Protein AF-0000000073405416 (afdb_homodimer)

Sequence (444 aa):
MLGVVIPTYNEAENIRELIPRIKEVDKDINIIIVDDNSPDNTSGIAKQLGAIVFVRKDERGIGSALKFGLEQGVKMGFKRLITMDADLSHDPKYIPALISKDADLVIGSRYVKGGAIENWPLQRRLISSGANSIARLLLRFNVRDATSGYRAYTPRAVEAISPCKSADGYEFQICSVYHIFKSRLQIAEVPISFHDRERGKSKLDSQKIFKWFTYVLKLSLSMLGVVIPTYNEAENIRELIPRIKEVDKDINIIIVDDNSPDNTSGIAKQLGAIVFVRKDERGIGSALKFGLEQGVKMGFKRLITMDADLSHDPKYIPALISKDADLVIGSRYVKGGAIENWPLQRRLISSGANSIARLLLRFNVRDATSGYRAYTPRAVEAISPCKSADGYEFQICSVYHIFKSRLQIAEVPISFHDRERGKSKLDSQKIFKWFTYVLKLSLS

Structure (mmCIF, N/CA/C/O backbone):
data_AF-0000000073405416-model_v1
#
loop_
_entity.id
_entity.type
_entity.pdbx_description
1 polymer 'Glycosyl transferase'
#
loop_
_atom_site.group_PDB
_atom_site.id
_atom_site.type_symbol
_atom_site.label_atom_id
_atom_site.label_alt_id
_atom_site.label_comp_id
_atom_site.label_asym_id
_atom_site.label_entity_id
_atom_site.label_seq_id
_atom_site.pdbx_PDB_ins_code
_atom_site.Cartn_x
_atom_site.Cartn_y
_atom_site.Cartn_z
_atom_site.occupancy
_atom_site.B_iso_or_equiv
_atom_site.auth_seq_id
_atom_site.auth_comp_id
_atom_site.auth_asym_id
_atom_site.auth_atom_id
_atom_site.pdbx_PDB_model_num
ATOM 1 N N . MET A 1 1 ? -5.441 35.375 16.703 1 91.38 1 MET A N 1
ATOM 2 C CA . MET A 1 1 ? -4.18 35.281 15.969 1 91.38 1 MET A CA 1
ATOM 3 C C . MET A 1 1 ? -4.09 33.938 15.219 1 91.38 1 MET A C 1
ATOM 5 O O . MET A 1 1 ? -4.609 32.938 15.688 1 91.38 1 MET A O 1
ATOM 9 N N . LEU A 1 2 ? -3.512 34.062 14.062 1 97.81 2 LEU A N 1
ATOM 10 C CA . LEU A 1 2 ? -3.402 32.906 13.172 1 97.81 2 LEU A CA 1
ATOM 11 C C . LEU A 1 2 ? -1.986 32.344 13.188 1 97.81 2 LEU A C 1
ATOM 13 O O . LEU A 1 2 ? -1.012 33.094 13.141 1 97.81 2 LEU A O 1
ATOM 17 N N . GLY A 1 3 ? -1.903 31.031 13.414 1 98.69 3 GLY A N 1
ATOM 18 C CA . GLY A 1 3 ? -0.634 30.328 13.289 1 98.69 3 GLY A CA 1
ATOM 19 C C . GLY A 1 3 ? -0.627 29.312 12.164 1 98.69 3 GLY A C 1
ATOM 20 O O . GLY A 1 3 ? -1.629 28.625 11.93 1 98.69 3 GLY A O 1
ATOM 21 N N . VAL A 1 4 ? 0.475 29.219 11.477 1 98.94 4 VAL A N 1
ATOM 22 C CA . VAL A 1 4 ? 0.678 28.188 10.453 1 98.94 4 VAL A CA 1
ATOM 23 C C . VAL A 1 4 ? 1.79 27.234 10.883 1 98.94 4 VAL A C 1
ATOM 25 O O . VAL A 1 4 ? 2.939 27.656 11.055 1 98.94 4 VAL A O 1
ATOM 28 N N . VAL A 1 5 ? 1.423 25.984 11.094 1 98.94 5 VAL A N 1
ATOM 29 C CA . VAL A 1 5 ? 2.34 24.938 11.539 1 98.94 5 VAL A CA 1
ATOM 30 C C . VAL A 1 5 ? 2.885 24.188 10.336 1 98.94 5 VAL A C 1
ATOM 32 O O . VAL A 1 5 ? 2.117 23.625 9.539 1 98.94 5 VAL A O 1
ATOM 35 N N . ILE A 1 6 ? 4.184 24.141 10.227 1 98.94 6 ILE A N 1
ATOM 36 C CA . ILE A 1 6 ? 4.848 23.484 9.102 1 98.94 6 ILE A CA 1
ATOM 37 C C . ILE A 1 6 ? 5.902 22.516 9.617 1 98.94 6 ILE A C 1
ATOM 39 O O . ILE A 1 6 ? 6.918 22.938 10.18 1 98.94 6 ILE A O 1
ATOM 43 N N . PRO A 1 7 ? 5.645 21.25 9.453 1 98.75 7 PRO A N 1
ATOM 44 C CA . PRO A 1 7 ? 6.688 20.266 9.773 1 98.75 7 PRO A CA 1
ATOM 45 C C . PRO A 1 7 ? 7.801 20.219 8.727 1 98.75 7 PRO A C 1
ATOM 47 O O . PRO A 1 7 ? 7.527 20.328 7.527 1 98.75 7 PRO A O 1
ATOM 50 N N . THR A 1 8 ? 9.062 20.141 9.234 1 98.12 8 THR A N 1
ATOM 51 C CA . THR A 1 8 ? 10.148 20.156 8.266 1 98.12 8 THR A CA 1
ATOM 52 C C . THR A 1 8 ? 11.188 19.078 8.586 1 98.12 8 THR A C 1
ATOM 54 O O . THR A 1 8 ? 11.398 18.75 9.758 1 98.12 8 THR A O 1
ATOM 57 N N . TYR A 1 9 ? 11.773 18.531 7.602 1 97.31 9 TYR A N 1
ATOM 58 C CA . TYR A 1 9 ? 12.992 17.734 7.594 1 97.31 9 TYR A CA 1
ATOM 59 C C . TYR A 1 9 ? 13.719 17.859 6.262 1 97.31 9 TYR A C 1
ATOM 61 O O . TYR A 1 9 ? 13.281 17.312 5.25 1 97.31 9 TYR A O 1
ATOM 69 N N . ASN A 1 10 ? 14.836 18.5 6.207 1 96.75 10 ASN A N 1
ATOM 70 C CA . ASN A 1 10 ? 15.617 18.766 5.008 1 96.75 10 ASN A CA 1
ATOM 71 C C . ASN A 1 10 ? 14.836 19.594 3.996 1 96.75 10 ASN A C 1
ATOM 73 O O . ASN A 1 10 ? 14.703 19.203 2.834 1 96.75 10 ASN A O 1
ATOM 77 N N . GLU A 1 11 ? 14.328 20.766 4.465 1 97.69 11 GLU A N 1
ATOM 78 C CA . GLU A 1 11 ? 13.461 21.594 3.637 1 97.69 11 GLU A CA 1
ATOM 79 C C . GLU A 1 11 ? 14.016 23 3.496 1 97.69 11 GLU A C 1
ATOM 81 O O . GLU A 1 11 ? 13.258 23.969 3.336 1 97.69 11 GLU A O 1
ATOM 86 N N . ALA A 1 12 ? 15.312 23.156 3.549 1 97.75 12 ALA A N 1
ATOM 87 C CA . ALA A 1 12 ? 15.953 24.469 3.551 1 97.75 12 ALA A CA 1
ATOM 88 C C . ALA A 1 12 ? 15.531 25.281 2.332 1 97.75 12 ALA A C 1
ATOM 90 O O . ALA A 1 12 ? 15.078 26.422 2.471 1 97.75 12 ALA A O 1
ATOM 91 N N . GLU A 1 13 ? 15.633 24.688 1.188 1 97.12 13 GLU A N 1
ATOM 92 C CA . GLU A 1 13 ? 15.305 25.406 -0.042 1 97.12 13 GLU A CA 1
ATOM 93 C C . GLU A 1 13 ? 13.82 25.75 -0.107 1 97.12 13 GLU A C 1
ATOM 95 O O . GLU A 1 13 ? 13.453 26.828 -0.548 1 97.12 13 GLU A O 1
ATOM 100 N N . ASN A 1 14 ? 12.992 24.875 0.41 1 97.62 14 ASN A N 1
ATOM 101 C CA . ASN A 1 14 ? 11.547 25.078 0.37 1 97.62 14 ASN A CA 1
ATOM 102 C C . ASN A 1 14 ? 11.117 26.188 1.331 1 97.62 14 ASN A C 1
ATOM 104 O O . ASN A 1 14 ? 10.312 27.047 0.973 1 97.62 14 ASN A O 1
ATOM 108 N N . ILE A 1 15 ? 11.672 26.156 2.502 1 97.69 15 ILE A N 1
ATOM 109 C CA . ILE A 1 15 ? 11.203 27.109 3.508 1 97.69 15 ILE A CA 1
ATOM 110 C C . ILE A 1 15 ? 11.656 28.516 3.143 1 97.69 15 ILE A C 1
ATOM 112 O O . ILE A 1 15 ? 10.961 29.484 3.434 1 97.69 15 ILE A O 1
ATOM 116 N N . ARG A 1 16 ? 12.836 28.641 2.436 1 98 16 ARG A N 1
ATOM 117 C CA . ARG A 1 16 ? 13.297 29.922 1.943 1 98 16 ARG A CA 1
ATOM 118 C C . ARG A 1 16 ? 12.258 30.578 1.042 1 98 16 ARG A C 1
ATOM 120 O O . ARG A 1 16 ? 12.102 31.797 1.043 1 98 16 ARG A O 1
ATOM 127 N N . GLU A 1 17 ? 11.594 29.766 0.347 1 98 17 GLU A N 1
ATOM 128 C CA . GLU A 1 17 ? 10.586 30.25 -0.59 1 98 17 GLU A CA 1
ATOM 129 C C . GLU A 1 17 ? 9.211 30.344 0.074 1 98 17 GLU A C 1
ATOM 131 O O . GLU A 1 17 ? 8.484 31.328 -0.126 1 98 17 GLU A O 1
ATOM 136 N N . LEU A 1 18 ? 8.852 29.453 0.874 1 98.44 18 LEU A N 1
ATOM 137 C CA . LEU A 1 18 ? 7.5 29.297 1.395 1 98.44 18 LEU A CA 1
ATOM 138 C C . LEU A 1 18 ? 7.18 30.375 2.42 1 98.44 18 LEU A C 1
ATOM 140 O O . LEU A 1 18 ? 6.098 30.969 2.389 1 98.44 18 LEU A O 1
ATOM 144 N N . ILE A 1 19 ? 8.078 30.688 3.354 1 98.75 19 ILE A N 1
ATOM 145 C CA . ILE A 1 19 ? 7.816 31.594 4.457 1 98.75 19 ILE A CA 1
ATOM 146 C C . ILE A 1 19 ? 7.484 33 3.904 1 98.75 19 ILE A C 1
ATOM 148 O O . ILE A 1 19 ? 6.457 33.562 4.25 1 98.75 19 ILE A O 1
ATOM 152 N N . PRO A 1 20 ? 8.305 33.5 2.939 1 98.69 20 PRO A N 1
ATOM 153 C CA . PRO A 1 20 ? 7.93 34.812 2.359 1 98.69 20 PRO A CA 1
ATOM 154 C C . PRO A 1 20 ? 6.574 34.75 1.658 1 98.69 20 PRO A C 1
ATOM 156 O O . PRO A 1 20 ? 5.812 35.719 1.726 1 98.69 20 PRO A O 1
ATOM 159 N N . ARG A 1 21 ? 6.266 33.656 0.982 1 98.5 21 ARG A N 1
ATOM 160 C CA . ARG A 1 21 ? 4.988 33.562 0.286 1 98.5 21 ARG A CA 1
ATOM 161 C C . ARG A 1 21 ? 3.824 33.625 1.266 1 98.5 21 ARG A C 1
ATOM 163 O O . ARG A 1 21 ? 2.791 34.219 0.97 1 98.5 21 ARG A O 1
ATOM 170 N N . ILE A 1 22 ? 3.975 33 2.418 1 98.75 22 ILE A N 1
ATOM 171 C CA . ILE A 1 22 ? 2.936 33.062 3.441 1 98.75 22 ILE A CA 1
ATOM 172 C C . ILE A 1 22 ? 2.783 34.469 3.963 1 98.75 22 ILE A C 1
ATOM 174 O O . ILE A 1 22 ? 1.663 34.969 4.125 1 98.75 22 ILE A O 1
ATOM 178 N N . LYS A 1 23 ? 3.904 35.156 4.172 1 98.56 23 LYS A N 1
ATOM 179 C CA . LYS A 1 23 ? 3.887 36.531 4.699 1 98.56 23 LYS A CA 1
ATOM 180 C C . LYS A 1 23 ? 3.287 37.5 3.688 1 98.56 23 LYS A C 1
ATOM 182 O O . LYS A 1 23 ? 2.73 38.531 4.066 1 98.56 23 LYS A O 1
ATOM 187 N N . GLU A 1 24 ? 3.41 37.156 2.408 1 98.31 24 GLU A N 1
ATOM 188 C CA . GLU A 1 24 ? 2.791 37.969 1.366 1 98.31 24 GLU A CA 1
ATOM 189 C C . GLU A 1 24 ? 1.27 37.938 1.466 1 98.31 24 GLU A C 1
ATOM 191 O O . GLU A 1 24 ? 0.594 38.906 1.117 1 98.31 24 GLU A O 1
ATOM 196 N N . VAL A 1 25 ? 0.752 36.844 1.878 1 98.19 25 VAL A N 1
ATOM 197 C CA . VAL A 1 25 ? -0.689 36.719 2.076 1 98.19 25 VAL A CA 1
ATOM 198 C C . VAL A 1 25 ? -1.124 37.625 3.227 1 98.19 25 VAL A C 1
ATOM 200 O O . VAL A 1 25 ? -2.105 38.375 3.109 1 98.19 25 VAL A O 1
ATOM 203 N N . ASP A 1 26 ? -0.434 37.562 4.293 1 97 26 ASP A N 1
ATOM 204 C CA . ASP A 1 26 ? -0.667 38.375 5.48 1 97 26 ASP A CA 1
ATOM 205 C C . ASP A 1 26 ? 0.581 38.438 6.359 1 97 26 ASP A C 1
ATOM 207 O O . ASP A 1 26 ? 1.012 37.406 6.906 1 97 26 ASP A O 1
ATOM 211 N N . LYS A 1 27 ? 1.101 39.594 6.59 1 96.75 27 LYS A N 1
ATOM 212 C CA . LYS A 1 27 ? 2.346 39.781 7.316 1 96.75 27 LYS A CA 1
ATOM 213 C C . LYS A 1 27 ? 2.189 39.438 8.789 1 96.75 27 LYS A C 1
ATOM 215 O O . LYS A 1 27 ? 3.18 39.188 9.492 1 96.75 27 LYS A O 1
ATOM 220 N N . ASP A 1 28 ? 0.965 39.375 9.242 1 97.12 28 ASP A N 1
ATOM 221 C CA . ASP A 1 28 ? 0.716 39.156 10.664 1 97.12 28 ASP A CA 1
ATOM 222 C C . ASP A 1 28 ? 0.567 37.688 10.984 1 97.12 28 ASP A C 1
ATOM 224 O O . ASP A 1 28 ? 0.42 37.312 12.148 1 97.12 28 ASP A O 1
ATOM 228 N N . ILE A 1 29 ? 0.632 36.812 9.938 1 98.25 29 ILE A N 1
ATOM 229 C CA . ILE A 1 29 ? 0.568 35.375 10.164 1 98.25 29 ILE A CA 1
ATOM 230 C C . ILE A 1 29 ? 1.809 34.906 10.93 1 98.25 29 ILE A C 1
ATOM 232 O O . ILE A 1 29 ? 2.93 35.312 10.594 1 98.25 29 ILE A O 1
ATOM 236 N N . ASN A 1 30 ? 1.596 34.219 11.969 1 98.69 30 ASN A N 1
ATOM 237 C CA . ASN A 1 30 ? 2.691 33.562 12.695 1 98.69 30 ASN A CA 1
ATOM 238 C C . ASN A 1 30 ? 3.023 32.188 12.117 1 98.69 30 ASN A C 1
ATOM 240 O O . ASN A 1 30 ? 2.137 31.359 11.961 1 98.69 30 ASN A O 1
ATOM 244 N N . ILE A 1 31 ? 4.273 32 11.789 1 98.88 31 ILE A N 1
ATOM 245 C CA . ILE A 1 31 ? 4.699 30.75 11.203 1 98.88 31 ILE A CA 1
ATOM 246 C C . ILE A 1 31 ? 5.453 29.922 12.242 1 98.88 31 ILE A C 1
ATOM 248 O O . ILE A 1 31 ? 6.387 30.422 12.875 1 98.88 31 ILE A O 1
ATOM 252 N N . ILE A 1 32 ? 4.988 28.734 12.469 1 98.94 32 ILE A N 1
ATOM 253 C CA . ILE A 1 32 ? 5.582 27.781 13.406 1 98.94 32 ILE A CA 1
ATOM 254 C C . ILE A 1 32 ? 6.223 26.625 12.641 1 98.94 32 ILE A C 1
ATOM 256 O O . ILE A 1 32 ? 5.523 25.812 12.047 1 98.94 32 ILE A O 1
ATOM 260 N N . ILE A 1 33 ? 7.543 26.594 12.688 1 98.94 33 ILE A N 1
ATOM 261 C CA . ILE A 1 33 ? 8.289 25.516 12.062 1 98.94 33 ILE A CA 1
ATOM 262 C C . ILE A 1 33 ? 8.625 24.453 13.109 1 98.94 33 ILE A C 1
ATOM 264 O O . ILE A 1 33 ? 9.18 24.766 14.164 1 98.94 33 ILE A O 1
ATOM 268 N N . VAL A 1 34 ? 8.188 23.266 12.867 1 98.88 34 VAL A N 1
ATOM 269 C CA . VAL A 1 34 ? 8.57 22.125 13.688 1 98.88 34 VAL A CA 1
ATOM 270 C C . VAL A 1 34 ? 9.547 21.234 12.922 1 98.88 34 VAL A C 1
ATOM 272 O O . VAL A 1 34 ? 9.133 20.453 12.062 1 98.88 34 VAL A O 1
ATOM 275 N N . ASP A 1 35 ? 10.812 21.359 13.289 1 98.81 35 ASP A N 1
ATOM 276 C CA . ASP A 1 35 ? 11.875 20.75 12.5 1 98.81 35 ASP A CA 1
ATOM 277 C C . ASP A 1 35 ? 12.422 19.5 13.195 1 98.81 35 ASP A C 1
ATOM 279 O O . ASP A 1 35 ? 12.703 19.531 14.398 1 98.81 35 ASP A O 1
ATOM 283 N N . ASP A 1 36 ? 12.516 18.453 12.43 1 98.06 36 ASP A N 1
ATOM 284 C CA . ASP A 1 36 ? 13.039 17.188 12.953 1 98.06 36 ASP A CA 1
ATOM 285 C C . ASP A 1 36 ? 14.562 17.141 12.836 1 98.06 36 ASP A C 1
ATOM 287 O O . ASP A 1 36 ? 15.117 16.203 12.281 1 98.06 36 ASP A O 1
ATOM 291 N N . ASN A 1 37 ? 15.164 18.141 13.281 1 97.88 37 ASN A N 1
ATOM 292 C CA . ASN A 1 37 ? 16.625 18.234 13.375 1 97.88 37 ASN A CA 1
ATOM 293 C C . ASN A 1 37 ? 17.281 18.047 12.008 1 97.88 37 ASN A C 1
ATOM 295 O O . ASN A 1 37 ? 18.141 17.188 11.852 1 97.88 37 ASN A O 1
ATOM 299 N N . SER A 1 38 ? 16.906 18.859 11.086 1 97.56 38 SER A N 1
ATOM 300 C CA . SER A 1 38 ? 17.422 18.812 9.719 1 97.56 38 SER A CA 1
ATOM 301 C C . SER A 1 38 ? 18.922 19.125 9.68 1 97.56 38 SER A C 1
ATOM 303 O O . SER A 1 38 ? 19.375 20.094 10.297 1 97.56 38 SER A O 1
ATOM 305 N N . PRO A 1 39 ? 19.641 18.312 8.898 1 97.44 39 PRO A N 1
ATOM 306 C CA . PRO A 1 39 ? 21.062 18.609 8.766 1 97.44 39 PRO A CA 1
ATOM 307 C C . PRO A 1 39 ? 21.344 19.719 7.75 1 97.44 39 PRO A C 1
ATOM 309 O O . PRO A 1 39 ? 22.484 20.203 7.66 1 97.44 39 PRO A O 1
ATOM 312 N N . ASP A 1 40 ? 20.469 20.234 7.012 1 97.25 40 ASP A N 1
ATOM 313 C CA . ASP A 1 40 ? 20.703 21.156 5.906 1 97.25 40 ASP A CA 1
ATOM 314 C C . ASP A 1 40 ? 20.438 22.594 6.324 1 97.25 40 ASP A C 1
ATOM 316 O O . ASP A 1 40 ? 20.141 23.453 5.488 1 97.25 40 ASP A O 1
ATOM 320 N N . ASN A 1 41 ? 20.344 22.875 7.648 1 97.94 41 ASN A N 1
ATOM 321 C CA . ASN A 1 41 ? 20.172 24.188 8.242 1 97.94 41 ASN A CA 1
ATOM 322 C C . ASN A 1 41 ? 18.766 24.719 8.031 1 97.94 41 ASN A C 1
ATOM 324 O O . ASN A 1 41 ? 18.562 25.938 7.953 1 97.94 41 ASN A O 1
ATOM 328 N N . THR A 1 42 ? 17.766 23.844 7.855 1 98.5 42 THR A N 1
ATOM 329 C CA . THR A 1 42 ? 16.359 24.219 7.719 1 98.5 42 THR A CA 1
ATOM 330 C C . THR A 1 42 ? 15.938 25.109 8.875 1 98.5 42 THR A C 1
ATOM 332 O O . THR A 1 42 ? 15.367 26.188 8.664 1 98.5 42 THR A O 1
ATOM 335 N N . SER A 1 43 ? 16.281 24.703 10.055 1 98.62 43 SER A N 1
ATOM 336 C CA . SER A 1 43 ? 15.852 25.438 11.242 1 98.62 43 SER A CA 1
ATOM 337 C C . SER A 1 43 ? 16.5 26.812 11.305 1 98.62 43 SER A C 1
ATOM 339 O O . SER A 1 43 ? 15.844 27.797 11.68 1 98.62 43 SER A O 1
ATOM 341 N N . GLY A 1 44 ? 17.734 26.906 10.961 1 98.62 44 GLY A N 1
ATOM 342 C CA . GLY A 1 44 ? 18.422 28.172 10.961 1 98.62 44 GLY A CA 1
ATOM 343 C C . GLY A 1 44 ? 17.828 29.172 9.984 1 98.62 44 GLY A C 1
ATOM 344 O O . GLY A 1 44 ? 17.609 30.344 10.328 1 98.62 44 GLY A O 1
ATOM 345 N N . ILE A 1 45 ? 17.578 28.703 8.789 1 98.69 45 ILE A N 1
ATOM 346 C CA . ILE A 1 45 ? 17 29.547 7.746 1 98.69 45 ILE A CA 1
ATOM 347 C C . ILE A 1 45 ? 15.609 30.016 8.172 1 98.69 45 ILE A C 1
ATOM 349 O O . ILE A 1 45 ? 15.266 31.188 8.023 1 98.69 45 ILE A O 1
ATOM 353 N N . ALA A 1 46 ? 14.781 29.125 8.719 1 98.88 46 ALA A N 1
ATOM 354 C CA . ALA A 1 46 ? 13.438 29.484 9.18 1 98.88 46 ALA A CA 1
ATOM 355 C C . ALA A 1 46 ? 13.5 30.578 10.242 1 98.88 46 ALA A C 1
ATOM 357 O O . ALA A 1 46 ? 12.711 31.531 10.211 1 98.88 46 ALA A O 1
ATOM 358 N N . LYS A 1 47 ? 14.43 30.438 11.172 1 98.69 47 LYS A N 1
ATOM 359 C CA . LYS A 1 47 ? 14.594 31.438 12.234 1 98.69 47 LYS A CA 1
ATOM 360 C C . LYS A 1 47 ? 14.945 32.812 11.656 1 98.69 47 LYS A C 1
ATOM 362 O O . LYS A 1 47 ? 14.398 33.812 12.078 1 98.69 47 LYS A O 1
ATOM 367 N N . GLN A 1 48 ? 15.812 32.75 10.766 1 98.56 48 GLN A N 1
ATOM 368 C CA . GLN A 1 48 ? 16.25 34 10.125 1 98.56 48 GLN A CA 1
ATOM 369 C C . GLN A 1 48 ? 15.094 34.688 9.422 1 98.56 48 GLN A C 1
ATOM 371 O O . GLN A 1 48 ? 15.07 35.938 9.328 1 98.56 48 GLN A O 1
ATOM 376 N N . LEU A 1 49 ? 14.188 33.906 8.992 1 98.56 49 LEU A N 1
ATOM 377 C CA . LEU A 1 49 ? 13.062 34.469 8.242 1 98.56 49 LEU A CA 1
ATOM 378 C C . LEU A 1 49 ? 11.914 34.844 9.18 1 98.56 49 LEU A C 1
ATOM 380 O O . LEU A 1 49 ? 10.836 35.219 8.727 1 98.56 49 LEU A O 1
ATOM 384 N N . GLY A 1 50 ? 12.086 34.719 10.484 1 98.19 50 GLY A N 1
ATOM 385 C CA . GLY A 1 50 ? 11.148 35.281 11.461 1 98.19 50 GLY A CA 1
ATOM 386 C C . GLY A 1 50 ? 10.148 34.25 11.961 1 98.19 50 GLY A C 1
ATOM 387 O O . GLY A 1 50 ? 9.18 34.594 12.641 1 98.19 50 GLY A O 1
ATOM 388 N N . ALA A 1 51 ? 10.344 32.969 11.625 1 98.81 51 ALA A N 1
ATOM 389 C CA . ALA A 1 51 ? 9.422 31.953 12.094 1 98.81 51 ALA A CA 1
ATOM 390 C C . ALA A 1 51 ? 9.727 31.562 13.539 1 98.81 51 ALA A C 1
ATOM 392 O O . ALA A 1 51 ? 10.852 31.734 14.016 1 98.81 51 ALA A O 1
ATOM 393 N N . ILE A 1 52 ? 8.734 31.172 14.266 1 98.75 52 ILE A N 1
ATOM 394 C CA . ILE A 1 52 ? 8.922 30.438 15.508 1 98.75 52 ILE A CA 1
ATOM 395 C C . ILE A 1 52 ? 9.398 29.016 15.203 1 98.75 52 ILE A C 1
ATOM 397 O O . ILE A 1 52 ? 8.75 28.297 14.438 1 98.75 52 ILE A O 1
ATOM 401 N N . VAL A 1 53 ? 10.562 28.641 15.766 1 98.88 53 VAL A N 1
ATOM 402 C CA . VAL A 1 53 ? 11.141 27.359 15.359 1 98.88 53 VAL A CA 1
ATOM 403 C C . VAL A 1 53 ? 11.289 26.453 16.578 1 98.88 53 VAL A C 1
ATOM 405 O O . VAL A 1 53 ? 11.82 26.875 17.609 1 98.88 53 VAL A O 1
ATOM 408 N N . PHE A 1 54 ? 10.727 25.297 16.5 1 98.75 54 PHE A N 1
ATOM 409 C CA . PHE A 1 54 ? 10.984 24.203 17.422 1 98.75 54 PHE A CA 1
ATOM 410 C C . PHE A 1 54 ? 11.789 23.094 16.734 1 98.75 54 PHE A C 1
ATOM 412 O O . PHE A 1 54 ? 11.406 22.594 15.68 1 98.75 54 PHE A O 1
ATOM 419 N N . VAL A 1 55 ? 12.922 22.719 17.328 1 98.62 55 VAL A N 1
ATOM 420 C CA . VAL A 1 55 ? 13.734 21.625 16.812 1 98.62 55 VAL A CA 1
ATOM 421 C C . VAL A 1 55 ? 13.555 20.375 17.688 1 98.62 55 VAL A C 1
ATOM 423 O O . VAL A 1 55 ? 13.758 20.422 18.891 1 98.62 55 VAL A O 1
ATOM 426 N N . ARG A 1 56 ? 13.062 19.359 17.047 1 97.62 56 ARG A N 1
ATOM 427 C CA . ARG A 1 56 ? 12.906 18.094 17.75 1 97.62 56 ARG A CA 1
ATOM 428 C C . ARG A 1 56 ? 14.102 17.172 17.516 1 97.62 56 ARG A C 1
ATOM 430 O O . ARG A 1 56 ? 14.289 16.656 16.406 1 97.62 56 ARG A O 1
ATOM 437 N N . LYS A 1 57 ? 14.875 16.875 18.5 1 95.25 57 LYS A N 1
ATOM 438 C CA . LYS A 1 57 ? 16.156 16.188 18.359 1 95.25 57 LYS A CA 1
ATOM 439 C C . LYS A 1 57 ? 15.977 14.68 18.547 1 95.25 57 LYS A C 1
ATOM 441 O O . LYS A 1 57 ? 16.703 13.883 17.953 1 95.25 57 LYS A O 1
ATOM 446 N N . ASP A 1 58 ? 15.016 14.203 19.297 1 92 58 ASP A N 1
ATOM 447 C CA . ASP A 1 58 ? 14.906 12.797 19.688 1 92 58 ASP A CA 1
ATOM 448 C C . ASP A 1 58 ? 13.633 12.172 19.109 1 92 58 ASP A C 1
ATOM 450 O O . ASP A 1 58 ? 13.195 11.117 19.578 1 92 58 ASP A O 1
ATOM 454 N N . GLU A 1 59 ? 13.008 12.852 18.219 1 89.56 59 GLU A N 1
ATOM 455 C CA . GLU A 1 59 ? 11.766 12.367 17.641 1 89.56 59 GLU A CA 1
ATOM 456 C C . GLU A 1 59 ? 11.68 12.727 16.156 1 89.56 59 GLU A C 1
ATOM 458 O O . GLU A 1 59 ? 12.266 13.719 15.711 1 89.56 59 GLU A O 1
ATOM 463 N N . ARG A 1 60 ? 11.031 11.805 15.438 1 90.75 60 ARG A N 1
ATOM 464 C CA . ARG A 1 60 ? 10.789 12.086 14.023 1 90.75 60 ARG A CA 1
ATOM 465 C C . ARG A 1 60 ? 9.406 11.594 13.602 1 90.75 60 ARG A C 1
ATOM 467 O O . ARG A 1 60 ? 8.867 10.656 14.188 1 90.75 60 ARG A O 1
ATOM 474 N N . GLY A 1 61 ? 8.875 12.352 12.633 1 96 61 GLY A N 1
ATOM 475 C CA . GLY A 1 61 ? 7.594 11.961 12.07 1 96 61 GLY A CA 1
ATOM 476 C C . GLY A 1 61 ? 6.684 13.141 11.781 1 96 61 GLY A C 1
ATOM 477 O O . GLY A 1 61 ? 6.52 14.023 12.633 1 96 61 GLY A O 1
ATOM 478 N N . ILE A 1 62 ? 6.113 13.109 10.68 1 96.81 62 ILE A N 1
ATOM 479 C CA . ILE A 1 62 ? 5.285 14.227 10.25 1 96.81 62 ILE A CA 1
ATOM 480 C C . ILE A 1 62 ? 4.082 14.367 11.18 1 96.81 62 ILE A C 1
ATOM 482 O O . ILE A 1 62 ? 3.725 15.477 11.578 1 96.81 62 ILE A O 1
ATOM 486 N N . GLY A 1 63 ? 3.449 13.234 11.578 1 97.81 63 GLY A N 1
ATOM 487 C CA . GLY A 1 63 ? 2.297 13.281 12.469 1 97.81 63 GLY A CA 1
ATOM 488 C C . GLY A 1 63 ? 2.625 13.812 13.844 1 97.81 63 GLY A C 1
ATOM 489 O O . GLY A 1 63 ? 1.915 14.68 14.367 1 97.81 63 GLY A O 1
ATOM 490 N N . SER A 1 64 ? 3.709 13.297 14.375 1 97.5 64 SER A N 1
ATOM 491 C CA . SER A 1 64 ? 4.121 13.758 15.695 1 97.5 64 SER A CA 1
ATOM 492 C C . SER A 1 64 ? 4.52 15.234 15.672 1 97.5 64 SER A C 1
ATOM 494 O O . SER A 1 64 ? 4.266 15.969 16.625 1 97.5 64 SER A O 1
ATOM 496 N N . ALA A 1 65 ? 5.129 15.68 14.57 1 98.38 65 ALA A N 1
ATOM 497 C CA . ALA A 1 65 ? 5.512 17.078 14.43 1 98.38 65 ALA A CA 1
ATOM 498 C C . ALA A 1 65 ? 4.281 17.984 14.367 1 98.38 65 ALA A C 1
ATOM 500 O O . ALA A 1 65 ? 4.242 19.031 15.008 1 98.38 65 ALA A O 1
ATOM 501 N N . LEU A 1 66 ? 3.312 17.547 13.625 1 98.69 66 LEU A N 1
ATOM 502 C CA . LEU A 1 66 ? 2.088 18.328 13.484 1 98.69 66 LEU A CA 1
ATOM 503 C C . LEU A 1 66 ? 1.348 18.406 14.82 1 98.69 66 LEU A C 1
ATOM 505 O O . LEU A 1 66 ? 0.894 19.484 15.211 1 98.69 66 LEU A O 1
ATOM 509 N N . LYS A 1 67 ? 1.248 17.297 15.492 1 98.25 67 LYS A N 1
ATOM 510 C CA . LYS A 1 67 ? 0.603 17.297 16.797 1 98.25 67 LYS A CA 1
ATOM 511 C C . LYS A 1 67 ? 1.309 18.266 17.766 1 98.25 67 LYS A C 1
ATOM 513 O O . LYS A 1 67 ? 0.662 19.078 18.422 1 98.25 67 LYS A O 1
ATOM 518 N N . PHE A 1 68 ? 2.582 18.141 17.766 1 98.12 68 PHE A N 1
ATOM 519 C CA . PHE A 1 68 ? 3.393 19 18.609 1 98.12 68 PHE A CA 1
ATOM 520 C C . PHE A 1 68 ? 3.156 20.469 18.281 1 98.12 68 PHE A C 1
ATOM 522 O O . PHE A 1 68 ? 2.898 21.281 19.156 1 98.12 68 PHE A O 1
ATOM 529 N N . GLY A 1 69 ? 3.242 20.797 17 1 98.75 69 GLY A N 1
ATOM 530 C CA . GLY A 1 69 ? 3.053 22.172 16.578 1 98.75 69 GLY A CA 1
ATOM 531 C C . GLY A 1 69 ? 1.68 22.719 16.906 1 98.75 69 GLY A C 1
ATOM 532 O O . GLY A 1 69 ? 1.551 23.875 17.328 1 98.75 69 GLY A O 1
ATOM 533 N N . LEU A 1 70 ? 0.653 21.922 16.703 1 98.88 70 LEU A N 1
ATOM 534 C CA . LEU A 1 70 ? -0.71 22.312 17.031 1 98.88 70 LEU A CA 1
ATOM 535 C C . LEU A 1 70 ? -0.853 22.594 18.531 1 98.88 70 LEU A C 1
ATOM 537 O O . LEU A 1 70 ? -1.419 23.609 18.922 1 98.88 70 LEU A O 1
ATOM 541 N N . GLU A 1 71 ? -0.325 21.703 19.297 1 98.56 71 GLU A N 1
ATOM 542 C CA . GLU A 1 71 ? -0.39 21.859 20.75 1 98.56 71 GLU A CA 1
ATOM 543 C C . GLU A 1 71 ? 0.345 23.109 21.188 1 98.56 71 GLU A C 1
ATOM 545 O O . GLU A 1 71 ? -0.166 23.875 22.016 1 98.56 71 GLU A O 1
ATOM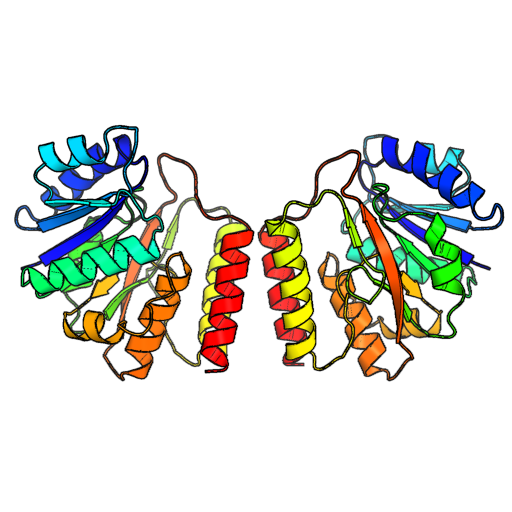 550 N N . GLN A 1 72 ? 1.528 23.312 20.688 1 98.69 72 GLN A N 1
ATOM 551 C CA . GLN A 1 72 ? 2.285 24.516 21.031 1 98.69 72 GLN A CA 1
ATOM 552 C C . GLN A 1 72 ? 1.527 25.781 20.609 1 98.69 72 GLN A C 1
ATOM 554 O O . GLN A 1 72 ? 1.518 26.766 21.344 1 98.69 72 GLN A O 1
ATOM 559 N N . GLY A 1 73 ? 0.958 25.734 19.391 1 98.75 73 GLY A N 1
ATOM 560 C CA . GLY A 1 73 ? 0.171 26.859 18.922 1 98.75 73 GLY A CA 1
ATOM 561 C C . GLY A 1 73 ? -0.964 27.219 19.875 1 98.75 73 GLY A C 1
ATOM 562 O O . GLY A 1 73 ? -1.179 28.391 20.172 1 98.75 73 GLY A O 1
ATOM 563 N N . VAL A 1 74 ? -1.641 26.219 20.344 1 98.75 74 VAL A N 1
ATOM 564 C CA . VAL A 1 74 ? -2.73 26.453 21.281 1 98.75 74 VAL A CA 1
ATOM 565 C C . VAL A 1 74 ? -2.184 27.062 22.578 1 98.75 74 VAL A C 1
ATOM 567 O O . VAL A 1 74 ? -2.754 28.031 23.094 1 98.75 74 VAL A O 1
ATOM 570 N N . LYS A 1 75 ? -1.114 26.531 23.016 1 98.56 75 LYS A N 1
ATOM 571 C CA . LYS A 1 75 ? -0.494 27.047 24.234 1 98.56 75 LYS A CA 1
ATOM 572 C C . LYS A 1 75 ? -0.089 28.5 24.078 1 98.56 75 LYS A C 1
ATOM 574 O O . LYS A 1 75 ? -0.127 29.281 25.047 1 98.56 75 LYS A O 1
ATOM 579 N N . MET A 1 76 ? 0.288 28.875 22.922 1 98.44 76 MET A N 1
ATOM 580 C CA . MET A 1 76 ? 0.721 30.234 22.641 1 98.44 76 MET A CA 1
ATOM 581 C C . MET A 1 76 ? -0.478 31.172 22.5 1 98.44 76 MET A C 1
ATOM 583 O O . MET A 1 76 ? -0.314 32.375 22.375 1 98.44 76 MET A O 1
ATOM 587 N N . GLY A 1 77 ? -1.704 30.609 22.375 1 98.25 77 GLY A N 1
ATOM 588 C CA . GLY A 1 77 ? -2.914 31.406 22.391 1 98.25 77 GLY A CA 1
ATOM 589 C C . GLY A 1 77 ? -3.529 31.594 21.031 1 98.25 77 GLY A C 1
ATOM 590 O O . GLY A 1 77 ? -4.461 32.375 20.859 1 98.25 77 GLY A O 1
ATOM 591 N N . PHE A 1 78 ? -3.029 30.875 20.031 1 98.44 78 PHE A N 1
ATOM 592 C CA . PHE A 1 78 ? -3.6 30.984 18.688 1 98.44 78 PHE A CA 1
ATOM 593 C C . PHE A 1 78 ? -5.016 30.422 18.656 1 98.44 78 PHE A C 1
ATOM 595 O O . PHE A 1 78 ? -5.285 29.359 19.219 1 98.44 78 PHE A O 1
ATOM 602 N N . LYS A 1 79 ? -5.902 31.156 18.016 1 97.5 79 LYS A N 1
ATOM 603 C CA . LYS A 1 79 ? -7.305 30.766 17.953 1 97.5 79 LYS A CA 1
ATOM 604 C C . LYS A 1 79 ? -7.59 29.969 16.672 1 97.5 79 LYS A C 1
ATOM 606 O O . LYS A 1 79 ? -8.625 29.312 16.562 1 97.5 79 LYS A O 1
ATOM 611 N N . ARG A 1 80 ? -6.758 30.094 15.695 1 98.56 80 ARG A N 1
ATOM 612 C CA . ARG A 1 80 ? -6.781 29.328 14.453 1 98.56 80 ARG A CA 1
ATOM 613 C C . ARG A 1 80 ? -5.383 28.859 14.07 1 98.56 80 ARG A C 1
ATOM 615 O O . ARG A 1 80 ? -4.43 29.656 14.102 1 98.56 80 ARG A O 1
ATOM 622 N N . LEU A 1 81 ? -5.273 27.578 13.82 1 98.88 81 LEU A N 1
ATOM 623 C CA . LEU A 1 81 ? -3.994 26.984 13.438 1 98.88 81 LEU A CA 1
ATOM 624 C C . LEU A 1 81 ? -4.109 26.25 12.109 1 98.88 81 LEU A C 1
ATOM 626 O O . LEU A 1 81 ? -4.984 25.406 11.938 1 98.88 81 LEU A O 1
ATOM 630 N N . ILE A 1 82 ? -3.275 26.578 11.188 1 98.94 82 ILE A N 1
ATOM 631 C CA . ILE A 1 82 ? -3.227 25.922 9.891 1 98.94 82 ILE A CA 1
ATOM 632 C C . ILE A 1 82 ? -2.016 24.984 9.836 1 98.94 82 ILE A C 1
ATOM 634 O O . ILE A 1 82 ? -0.926 25.344 10.281 1 98.94 82 ILE A O 1
ATOM 638 N N . THR A 1 83 ? -2.244 23.797 9.375 1 98.94 83 THR A N 1
ATOM 639 C CA . THR A 1 83 ? -1.134 22.922 9.023 1 98.94 83 THR A CA 1
ATOM 640 C C . THR A 1 83 ? -0.891 22.922 7.516 1 98.94 83 THR A C 1
ATOM 642 O O . THR A 1 83 ? -1.84 22.984 6.727 1 98.94 83 THR A O 1
ATOM 645 N N . MET A 1 84 ? 0.319 22.906 7.09 1 97.56 84 MET A N 1
ATOM 646 C CA . MET A 1 84 ? 0.659 22.859 5.672 1 97.56 84 MET A CA 1
ATOM 647 C C . MET A 1 84 ? 2.035 22.234 5.469 1 97.56 84 MET A C 1
ATOM 649 O O . MET A 1 84 ? 2.893 22.297 6.352 1 97.56 84 MET A O 1
ATOM 653 N N . ASP A 1 85 ? 2.193 21.625 4.34 1 97.5 85 ASP A N 1
ATOM 654 C CA . ASP A 1 85 ? 3.475 21.016 4.008 1 97.5 85 ASP A CA 1
ATOM 655 C C . ASP A 1 85 ? 4.488 22.062 3.57 1 97.5 85 ASP A C 1
ATOM 657 O O . ASP A 1 85 ? 4.113 23.125 3.068 1 97.5 85 ASP A O 1
ATOM 661 N N . ALA A 1 86 ? 5.711 21.688 3.725 1 97.62 86 ALA A N 1
ATOM 662 C CA . ALA A 1 86 ? 6.789 22.641 3.439 1 97.62 86 ALA A CA 1
ATOM 663 C C . ALA A 1 86 ? 7.148 22.625 1.958 1 97.62 86 ALA A C 1
ATOM 665 O O . ALA A 1 86 ? 7.871 23.516 1.482 1 97.62 86 ALA A O 1
ATOM 666 N N . ASP A 1 87 ? 6.637 21.734 1.162 1 96.06 87 ASP A N 1
ATOM 667 C CA . ASP A 1 87 ? 7.188 21.406 -0.151 1 96.06 87 ASP A CA 1
ATOM 668 C C . ASP A 1 87 ? 6.555 22.281 -1.239 1 96.06 87 ASP A C 1
ATOM 670 O O . ASP A 1 87 ? 6.672 21.969 -2.428 1 96.06 87 ASP A O 1
ATOM 674 N N . LEU A 1 88 ? 5.77 23.281 -0.883 1 95.69 88 LEU A N 1
ATOM 675 C CA . LEU A 1 88 ? 5.18 24.281 -1.766 1 95.69 88 LEU A CA 1
ATOM 676 C C . LEU A 1 88 ? 3.996 23.703 -2.533 1 95.69 88 LEU A C 1
ATOM 678 O O . LEU A 1 88 ? 3.482 24.328 -3.461 1 95.69 88 LEU A O 1
ATOM 682 N N . SER A 1 89 ? 3.605 22.484 -2.117 1 95.94 89 SER A N 1
ATOM 683 C CA . SER A 1 89 ? 2.426 21.906 -2.75 1 95.94 89 SER A CA 1
ATOM 684 C C . SER A 1 89 ? 1.147 22.578 -2.27 1 95.94 89 SER A C 1
ATOM 686 O O . SER A 1 89 ? 0.142 22.594 -2.982 1 95.94 89 SER A O 1
ATOM 688 N N . HIS A 1 90 ? 1.146 23.062 -1.078 1 97.44 90 HIS A N 1
ATOM 689 C CA . HIS A 1 90 ? 0.052 23.844 -0.502 1 97.44 90 HIS A CA 1
ATOM 690 C C . HIS A 1 90 ? 0.246 25.328 -0.743 1 97.44 90 HIS A C 1
ATOM 692 O O . HIS A 1 90 ? 1.088 25.969 -0.1 1 97.44 90 HIS A O 1
ATOM 698 N N . ASP A 1 91 ? -0.576 25.891 -1.623 1 97.75 91 ASP A N 1
ATOM 699 C CA . ASP A 1 91 ? -0.442 27.297 -1.994 1 97.75 91 ASP A CA 1
ATOM 700 C C . ASP A 1 91 ? -0.972 28.219 -0.891 1 97.75 91 ASP A C 1
ATOM 702 O O . ASP A 1 91 ? -2.146 28.125 -0.522 1 97.75 91 ASP A O 1
ATOM 706 N N . PRO A 1 92 ? -0.117 29.156 -0.43 1 98.56 92 PRO A N 1
ATOM 707 C CA . PRO A 1 92 ? -0.547 30.062 0.636 1 98.56 92 PRO A CA 1
ATOM 708 C C . PRO A 1 92 ? -1.756 30.906 0.239 1 98.56 92 PRO A C 1
ATOM 710 O O . PRO A 1 92 ? -2.467 31.422 1.107 1 98.56 92 PRO A O 1
ATOM 713 N N . LYS A 1 93 ? -2.07 31 -1.033 1 98.12 93 LYS A N 1
ATOM 714 C CA . LYS A 1 93 ? -3.184 31.828 -1.493 1 98.12 93 LYS A CA 1
ATOM 715 C C . LYS A 1 93 ? -4.512 31.312 -0.943 1 98.12 93 LYS A C 1
ATOM 717 O O . LYS A 1 93 ? -5.508 32.031 -0.935 1 98.12 93 LYS A O 1
ATOM 722 N N . TYR A 1 94 ? -4.543 30.078 -0.45 1 98.56 94 TYR A N 1
ATOM 723 C CA . TYR A 1 94 ? -5.789 29.469 0.01 1 98.56 94 TYR A CA 1
ATOM 724 C C . TYR A 1 94 ? -5.984 29.703 1.504 1 98.56 94 TYR A C 1
ATOM 726 O O . TYR A 1 94 ? -7.035 29.359 2.057 1 98.56 94 TYR A O 1
ATOM 734 N N . ILE A 1 95 ? -5.012 30.328 2.188 1 98.69 95 ILE A N 1
ATOM 735 C CA . ILE A 1 95 ? -5.078 30.531 3.629 1 98.69 95 ILE A CA 1
ATOM 736 C C . ILE A 1 95 ? -6.344 31.312 3.977 1 98.69 95 ILE A C 1
ATOM 738 O O . ILE A 1 95 ? -7.102 30.922 4.867 1 98.69 95 ILE A O 1
ATOM 742 N N . PRO A 1 96 ? -6.703 32.375 3.24 1 98.56 96 PRO A N 1
ATOM 743 C CA . PRO A 1 96 ? -7.926 33.094 3.584 1 98.56 96 PRO A CA 1
ATOM 744 C C . PRO A 1 96 ? -9.18 32.219 3.49 1 98.56 96 PRO A C 1
ATOM 746 O O . PRO A 1 96 ? -10.086 32.344 4.32 1 98.56 96 PRO A O 1
ATOM 749 N N . ALA A 1 97 ? -9.242 31.344 2.529 1 98.38 97 ALA A N 1
ATOM 750 C CA . ALA A 1 97 ? -10.398 30.469 2.383 1 98.38 97 ALA A CA 1
ATOM 751 C C . ALA A 1 97 ? -10.492 29.484 3.555 1 98.38 97 ALA A C 1
ATOM 753 O O . ALA A 1 97 ? -11.586 29.203 4.039 1 98.38 97 ALA A O 1
ATOM 754 N N . LEU A 1 98 ? -9.375 29.016 4.012 1 98.5 98 LEU A N 1
ATOM 755 C CA . LEU A 1 98 ? -9.328 28.062 5.109 1 98.5 98 LEU A CA 1
ATOM 756 C C . LEU A 1 98 ? -9.852 28.688 6.398 1 98.5 98 LEU A C 1
ATOM 758 O O . LEU A 1 98 ? -10.484 28 7.211 1 98.5 98 LEU A O 1
ATOM 762 N N . ILE A 1 99 ? -9.609 30 6.574 1 97.75 99 ILE A N 1
ATOM 763 C CA . ILE A 1 99 ? -9.945 30.594 7.863 1 97.75 99 ILE A CA 1
ATOM 764 C C . ILE A 1 99 ? -11.273 31.344 7.75 1 97.75 99 ILE A C 1
ATOM 766 O O . ILE A 1 99 ? -11.734 31.953 8.719 1 97.75 99 ILE A O 1
ATOM 770 N N . SER A 1 100 ? -11.922 31.328 6.605 1 96.5 100 SER A N 1
ATOM 771 C CA . SER A 1 100 ? -13.164 32.062 6.398 1 96.5 100 SER A CA 1
ATOM 772 C C . SER A 1 100 ? -14.375 31.266 6.867 1 96.5 100 SER A C 1
ATOM 774 O O . SER A 1 100 ? -15.445 31.828 7.098 1 96.5 100 SER A O 1
ATOM 776 N N . LYS A 1 101 ? -14.156 29.938 6.953 1 95.56 101 LYS A N 1
ATOM 777 C CA . LYS A 1 101 ? -15.266 29.062 7.32 1 95.56 101 LYS A CA 1
ATOM 778 C C . LYS A 1 101 ? -15.414 28.969 8.836 1 95.56 101 LYS A C 1
ATOM 780 O O . LYS A 1 101 ? -14.414 28.891 9.562 1 95.56 101 LYS A O 1
ATOM 785 N N . ASP A 1 102 ? -16.672 29.047 9.242 1 96.12 102 ASP A N 1
ATOM 786 C CA . ASP A 1 102 ? -16.953 28.844 10.656 1 96.12 102 ASP A CA 1
ATOM 787 C C . ASP A 1 102 ? -17.094 27.359 10.984 1 96.12 102 ASP A C 1
ATOM 789 O O . ASP A 1 102 ? -18.203 26.828 11.062 1 96.12 102 ASP A O 1
ATOM 793 N N . ALA A 1 103 ? -16.062 26.656 11.141 1 98.62 103 ALA A N 1
ATOM 794 C CA . ALA A 1 103 ? -15.977 25.219 11.461 1 98.62 103 ALA A CA 1
ATOM 795 C C . ALA A 1 103 ? -14.789 24.938 12.367 1 98.62 103 ALA A C 1
ATOM 797 O O . ALA A 1 103 ? -13.844 25.719 12.445 1 98.62 103 ALA A O 1
ATOM 798 N N . ASP A 1 104 ? -14.844 23.875 13.07 1 98.81 104 ASP A N 1
ATOM 799 C CA . ASP A 1 104 ? -13.766 23.484 13.984 1 98.81 104 ASP A CA 1
ATOM 800 C C . ASP A 1 104 ? -12.555 22.969 13.219 1 98.81 104 ASP A C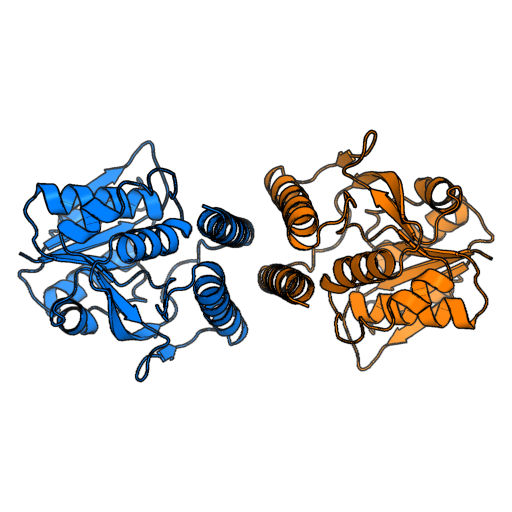 1
ATOM 802 O O . ASP A 1 104 ? -11.414 23.125 13.664 1 98.81 104 ASP A O 1
ATOM 806 N N . LEU A 1 105 ? -12.828 22.312 12.141 1 98.88 105 LEU A N 1
ATOM 807 C CA . LEU A 1 105 ? -11.82 21.844 11.203 1 98.88 105 LEU A CA 1
ATOM 808 C C . LEU A 1 105 ? -12.195 22.203 9.773 1 98.88 105 LEU A C 1
ATOM 810 O O . LEU A 1 105 ? -13.305 21.906 9.32 1 98.88 105 LEU A O 1
ATOM 814 N N . VAL A 1 106 ? -11.328 22.906 9.094 1 98.94 106 VAL A N 1
ATOM 815 C CA . VAL A 1 106 ? -11.484 23.172 7.668 1 98.94 106 VAL A CA 1
ATOM 816 C C . VAL A 1 106 ? -10.359 22.516 6.883 1 98.94 106 VAL A C 1
ATOM 818 O O . VAL A 1 106 ? -9.18 22.672 7.215 1 98.94 106 VAL A O 1
ATOM 821 N N . ILE A 1 107 ? -10.734 21.75 5.887 1 98.94 107 ILE A N 1
ATOM 822 C CA . ILE A 1 107 ? -9.766 21 5.094 1 98.94 107 ILE A CA 1
ATOM 823 C C . ILE A 1 107 ? -9.68 21.594 3.689 1 98.94 107 ILE A C 1
ATOM 825 O O . ILE A 1 107 ? -10.703 21.766 3.018 1 98.94 107 ILE A O 1
ATOM 829 N N . GLY A 1 108 ? -8.461 22.031 3.289 1 98.81 108 GLY A N 1
ATOM 830 C CA . GLY A 1 108 ? -8.25 22.266 1.868 1 98.81 108 GLY A CA 1
ATOM 831 C C . GLY A 1 108 ? -8.328 20.984 1.046 1 98.81 108 GLY A C 1
ATOM 832 O O . GLY A 1 108 ? -7.41 20.172 1.069 1 98.81 108 GLY A O 1
ATOM 833 N N . SER A 1 109 ? -9.391 20.906 0.255 1 98.69 109 SER A N 1
ATOM 834 C CA . SER A 1 109 ? -9.742 19.609 -0.344 1 98.69 109 SER A CA 1
ATOM 835 C C . SER A 1 109 ? -9.453 19.609 -1.841 1 98.69 109 SER A C 1
ATOM 837 O O . SER A 1 109 ? -9.828 20.531 -2.557 1 98.69 109 SER A O 1
ATOM 839 N N . ARG A 1 110 ? -8.828 18.609 -2.301 1 98.12 110 ARG A N 1
ATOM 840 C CA . ARG A 1 110 ? -8.555 18.359 -3.713 1 98.12 110 ARG A CA 1
ATOM 841 C C . ARG A 1 110 ? -9.758 17.734 -4.398 1 98.12 110 ARG A C 1
ATOM 843 O O . ARG A 1 110 ? -9.836 17.703 -5.629 1 98.12 110 ARG A O 1
ATOM 850 N N . TYR A 1 111 ? -10.758 17.312 -3.531 1 97.81 111 TYR A N 1
ATOM 851 C CA . TYR A 1 111 ? -11.719 16.359 -4.09 1 97.81 111 TYR A CA 1
ATOM 852 C C . TYR A 1 111 ? -13.141 16.891 -3.961 1 97.81 111 TYR A C 1
ATOM 854 O O . TYR A 1 111 ? -14.109 16.156 -4.168 1 97.81 111 TYR A O 1
ATOM 862 N N . VAL A 1 112 ? -13.32 18.109 -3.535 1 97.75 112 VAL A N 1
ATOM 863 C CA . VAL A 1 112 ? -14.617 18.781 -3.592 1 97.75 112 VAL A CA 1
ATOM 864 C C . VAL A 1 112 ? -14.727 19.594 -4.879 1 97.75 112 VAL A C 1
ATOM 866 O O . VAL A 1 112 ? -13.734 19.781 -5.586 1 97.75 112 VAL A O 1
ATOM 869 N N . LYS A 1 113 ? -15.945 20.016 -5.219 1 96.94 113 LYS A N 1
ATOM 870 C CA . LYS A 1 113 ? -16.125 20.828 -6.414 1 96.94 113 LYS A CA 1
ATOM 871 C C . LYS A 1 113 ? -15.203 22.047 -6.398 1 96.94 113 LYS A C 1
ATOM 873 O O . LYS A 1 113 ? -15.148 22.781 -5.414 1 96.94 113 LYS A O 1
ATOM 878 N N . GLY A 1 114 ? -14.453 22.234 -7.426 1 97.38 114 GLY A N 1
ATOM 879 C CA . GLY A 1 114 ? -13.5 23.328 -7.52 1 97.38 114 GLY A CA 1
ATOM 880 C C . GLY A 1 114 ? -12.094 22.922 -7.133 1 97.38 114 GLY A C 1
ATOM 881 O O . GLY A 1 114 ? -11.141 23.656 -7.379 1 97.38 114 GLY A O 1
ATOM 882 N N . GLY A 1 115 ? -11.945 21.75 -6.465 1 97.12 115 GLY A N 1
ATOM 883 C CA . GLY A 1 115 ? -10.625 21.219 -6.141 1 97.12 115 GLY A CA 1
ATOM 884 C C . GLY A 1 115 ? -9.906 20.641 -7.34 1 97.12 115 GLY A C 1
ATOM 885 O O . GLY A 1 115 ? -10.539 20.266 -8.336 1 97.12 115 GLY A O 1
ATOM 886 N N . ALA A 1 116 ? -8.555 20.578 -7.219 1 95.94 116 ALA A N 1
ATOM 887 C CA . ALA A 1 116 ? -7.781 20.078 -8.352 1 95.94 116 ALA A CA 1
ATOM 888 C C . ALA A 1 116 ? -6.418 19.562 -7.898 1 95.94 116 ALA A C 1
ATOM 890 O O . ALA A 1 116 ? -5.934 19.922 -6.824 1 95.94 116 ALA A O 1
ATOM 891 N N . ILE A 1 117 ? -5.914 18.625 -8.68 1 95.06 117 ILE A N 1
ATOM 892 C CA . ILE A 1 117 ? -4.555 18.125 -8.531 1 95.06 117 ILE A CA 1
ATOM 893 C C . ILE A 1 117 ? -3.771 18.344 -9.82 1 95.06 117 ILE A C 1
ATOM 895 O O . ILE A 1 117 ? -4.188 17.906 -10.898 1 95.06 117 ILE A O 1
ATOM 899 N N . GLU A 1 118 ? -2.676 19.031 -9.617 1 93.12 118 GLU A N 1
ATOM 900 C CA . GLU A 1 118 ? -1.876 19.344 -10.797 1 93.12 118 GLU A CA 1
ATOM 901 C C . GLU A 1 118 ? -0.564 18.562 -10.797 1 93.12 118 GLU A C 1
ATOM 903 O O . GLU A 1 118 ? 0.082 18.422 -9.758 1 93.12 118 GLU A O 1
ATOM 908 N N . ASN A 1 119 ? -0.23 18.016 -11.938 1 89.56 119 ASN A N 1
ATOM 909 C CA . ASN A 1 119 ? 1.07 17.406 -12.227 1 89.56 119 ASN A CA 1
ATOM 910 C C . ASN A 1 119 ? 1.278 16.109 -11.453 1 89.56 119 ASN A C 1
ATOM 912 O O . ASN A 1 119 ? 2.406 15.781 -11.086 1 89.56 119 ASN A O 1
ATOM 916 N N . TRP A 1 120 ? 0.257 15.484 -10.953 1 89.94 120 TRP A N 1
ATOM 917 C CA . TRP A 1 120 ? 0.344 14.133 -10.422 1 89.94 120 TRP A CA 1
ATOM 918 C C . TRP A 1 120 ? 0.157 13.102 -11.523 1 89.94 120 TRP A C 1
ATOM 920 O O . TRP A 1 120 ? -0.727 13.234 -12.367 1 89.94 120 TRP A O 1
ATOM 930 N N . PRO A 1 121 ? 1.003 12.125 -11.578 1 89.88 121 PRO A N 1
ATOM 931 C CA . PRO A 1 121 ? 0.632 10.992 -12.438 1 89.88 121 PRO A CA 1
ATOM 932 C C . PRO A 1 121 ? -0.735 10.414 -12.086 1 89.88 121 PRO A C 1
ATOM 934 O O . PRO A 1 121 ? -1.158 10.469 -10.93 1 89.88 121 PRO A O 1
ATOM 937 N N . LEU A 1 122 ? -1.443 9.984 -13.094 1 86.94 122 LEU A N 1
ATOM 938 C CA . LEU A 1 122 ? -2.795 9.453 -12.945 1 86.94 122 LEU A CA 1
ATOM 939 C C . LEU A 1 122 ? -2.844 8.391 -11.859 1 86.94 122 LEU A C 1
ATOM 941 O O . LEU A 1 122 ? -3.799 8.336 -11.078 1 86.94 122 LEU A O 1
ATOM 945 N N . GLN A 1 123 ? -1.844 7.578 -11.773 1 87.94 123 GLN A N 1
ATOM 946 C CA . GLN A 1 123 ? -1.8 6.484 -10.812 1 87.94 123 GLN A CA 1
ATOM 947 C C . GLN A 1 123 ? -1.812 7.008 -9.375 1 87.94 123 GLN A C 1
ATOM 949 O O . GLN A 1 123 ? -2.498 6.457 -8.516 1 87.94 123 GLN A O 1
ATOM 954 N N . ARG A 1 124 ? -1.09 8.023 -9.133 1 89.75 124 ARG A N 1
ATOM 955 C CA . ARG A 1 124 ? -1.044 8.617 -7.801 1 89.75 124 ARG A CA 1
ATOM 956 C C . ARG A 1 124 ? -2.393 9.219 -7.422 1 89.75 124 ARG A C 1
ATOM 958 O O . ARG A 1 124 ? -2.832 9.094 -6.273 1 89.75 124 ARG A O 1
ATOM 965 N N . ARG A 1 125 ? -3.049 9.797 -8.367 1 91.44 125 ARG A N 1
ATOM 966 C CA . ARG A 1 125 ? -4.363 10.391 -8.141 1 91.44 125 ARG A CA 1
ATOM 967 C C . ARG A 1 125 ? -5.398 9.32 -7.809 1 91.44 125 ARG A C 1
ATOM 969 O O . ARG A 1 125 ? -6.227 9.508 -6.918 1 91.44 125 ARG A O 1
ATOM 976 N N . LEU A 1 126 ? -5.324 8.258 -8.469 1 89.12 126 LEU A N 1
ATOM 977 C CA . LEU A 1 126 ? -6.262 7.16 -8.258 1 89.12 126 LEU A CA 1
ATOM 978 C C . LEU A 1 126 ? -6.066 6.539 -6.879 1 89.12 126 LEU A C 1
ATOM 980 O O . LEU A 1 126 ? -7.043 6.234 -6.191 1 89.12 126 LEU A O 1
ATOM 984 N N . ILE A 1 127 ? -4.82 6.367 -6.539 1 89.94 127 ILE A N 1
ATOM 985 C CA . ILE A 1 127 ? -4.523 5.812 -5.227 1 89.94 127 ILE A CA 1
ATOM 986 C C . ILE A 1 127 ? -5.066 6.734 -4.137 1 89.94 127 ILE A C 1
ATOM 988 O O . ILE A 1 127 ? -5.734 6.281 -3.207 1 89.94 127 ILE A O 1
ATOM 992 N N . SER A 1 128 ? -4.812 8.008 -4.309 1 93.69 128 SER A N 1
ATOM 993 C CA . SER A 1 128 ? -5.25 8.984 -3.314 1 93.69 128 SER A CA 1
ATOM 994 C C . SER A 1 128 ? -6.773 9.047 -3.234 1 93.69 128 SER A C 1
ATOM 996 O O . SER A 1 128 ? -7.344 9.008 -2.145 1 93.69 128 SER A O 1
ATOM 998 N N . SER A 1 129 ? -7.445 9.133 -4.391 1 94.38 129 SER A N 1
ATOM 999 C CA . SER A 1 129 ? -8.906 9.172 -4.414 1 94.38 129 SER A CA 1
ATOM 1000 C C . SER A 1 129 ? -9.5 7.891 -3.832 1 94.38 129 SER A C 1
ATOM 1002 O O . SER A 1 129 ? -10.484 7.941 -3.092 1 94.38 129 SER A O 1
ATOM 1004 N N . GLY A 1 130 ? -8.914 6.77 -4.172 1 93.25 130 GLY A N 1
ATOM 1005 C CA . GLY A 1 130 ? -9.359 5.504 -3.617 1 93.25 130 GLY A CA 1
ATOM 1006 C C . GLY A 1 130 ? -9.188 5.418 -2.111 1 93.25 130 GLY A C 1
ATOM 1007 O O . GLY A 1 130 ? -10.062 4.906 -1.411 1 93.25 130 GLY A O 1
ATOM 1008 N N . ALA A 1 131 ? -8.062 5.891 -1.653 1 94.19 131 ALA A N 1
ATOM 1009 C CA . ALA A 1 131 ? -7.809 5.902 -0.214 1 94.19 131 ALA A CA 1
ATOM 1010 C C . ALA A 1 131 ? -8.867 6.719 0.52 1 94.19 131 ALA A C 1
ATOM 1012 O O . ALA A 1 131 ? -9.367 6.301 1.567 1 94.19 131 ALA A O 1
ATOM 1013 N N . ASN A 1 132 ? -9.195 7.848 -0.06 1 96.94 132 ASN A N 1
ATOM 1014 C CA . ASN A 1 132 ? -10.234 8.688 0.537 1 96.94 132 ASN A CA 1
ATOM 1015 C C . ASN A 1 132 ? -11.594 7.996 0.515 1 96.94 132 ASN A C 1
ATOM 1017 O O . ASN A 1 132 ? -12.352 8.07 1.485 1 96.94 132 ASN A O 1
ATOM 1021 N N . SER A 1 133 ? -11.898 7.289 -0.522 1 95 133 SER A N 1
ATOM 1022 C CA . SER A 1 133 ? -13.164 6.574 -0.621 1 95 133 SER A CA 1
ATOM 1023 C C . SER A 1 133 ? -13.258 5.465 0.42 1 95 133 SER A C 1
ATOM 1025 O O . SER A 1 133 ? -14.289 5.301 1.076 1 95 133 SER A O 1
ATOM 1027 N N . ILE A 1 134 ? -12.195 4.715 0.569 1 94 134 ILE A N 1
ATOM 1028 C CA . ILE A 1 134 ? -12.148 3.611 1.522 1 94 134 ILE A CA 1
ATOM 1029 C C . ILE A 1 134 ? -12.281 4.152 2.943 1 94 134 ILE A C 1
ATOM 1031 O O . ILE A 1 134 ? -13.023 3.59 3.76 1 94 134 ILE A O 1
ATOM 1035 N N . ALA A 1 135 ? -11.562 5.27 3.207 1 95.56 135 ALA A N 1
ATOM 1036 C CA . ALA A 1 135 ? -11.672 5.879 4.531 1 95.56 135 ALA A CA 1
ATOM 1037 C C . ALA A 1 135 ? -13.102 6.305 4.824 1 95.56 135 ALA A C 1
ATOM 1039 O O . ALA A 1 135 ? -13.625 6.047 5.914 1 95.56 135 ALA A O 1
ATOM 1040 N N . ARG A 1 136 ? -13.742 6.906 3.836 1 96.38 136 ARG A N 1
ATOM 1041 C CA . ARG A 1 136 ? -15.117 7.359 4.004 1 96.38 136 ARG A CA 1
ATOM 1042 C C . ARG A 1 136 ? -16.047 6.188 4.285 1 96.38 136 ARG A C 1
ATOM 1044 O O . ARG A 1 136 ? -16.922 6.27 5.156 1 96.38 136 ARG A O 1
ATOM 1051 N N . LEU A 1 137 ? -15.859 5.129 3.576 1 93.69 137 LEU A N 1
ATOM 1052 C CA . LEU A 1 137 ? -16.703 3.951 3.715 1 93.69 137 LEU A CA 1
ATOM 1053 C C . LEU A 1 137 ? -16.516 3.295 5.078 1 93.69 137 LEU A C 1
ATOM 1055 O O . LEU A 1 137 ? -17.484 3.059 5.805 1 93.69 137 LEU A O 1
ATOM 1059 N N . LEU A 1 138 ? -15.297 3.053 5.422 1 93.94 138 LEU A N 1
ATOM 1060 C CA . LEU A 1 138 ? -14.992 2.271 6.617 1 93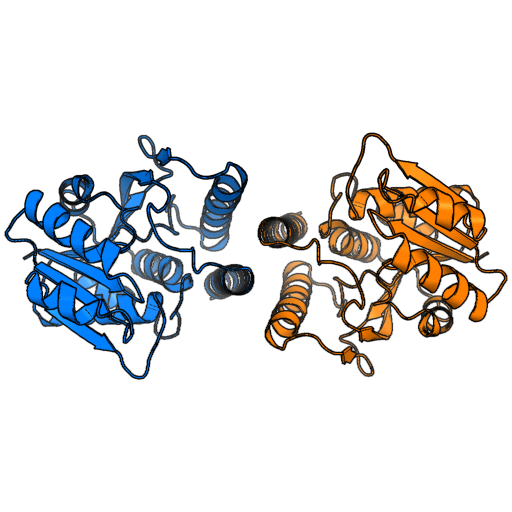.94 138 LEU A CA 1
ATOM 1061 C C . LEU A 1 138 ? -15.258 3.08 7.879 1 93.94 138 LEU A C 1
ATOM 1063 O O . LEU A 1 138 ? -15.672 2.527 8.898 1 93.94 138 LEU A O 1
ATOM 1067 N N . LEU A 1 139 ? -14.992 4.406 7.781 1 96.62 139 LEU A N 1
ATOM 1068 C CA . LEU A 1 139 ? -15.133 5.23 8.977 1 96.62 139 LEU A CA 1
ATOM 1069 C C . LEU A 1 139 ? -16.5 5.883 9.031 1 96.62 139 LEU A C 1
ATOM 1071 O O . LEU A 1 139 ? -16.844 6.539 10.016 1 96.62 139 LEU A O 1
ATOM 1075 N N . ARG A 1 140 ? -17.328 5.754 7.984 1 95.75 140 ARG A N 1
ATOM 1076 C CA . ARG A 1 140 ? -18.719 6.199 7.914 1 95.75 140 ARG A CA 1
ATOM 1077 C C . ARG A 1 140 ? -18.812 7.703 8.141 1 95.75 140 ARG A C 1
ATOM 1079 O O . ARG A 1 140 ? -19.625 8.156 8.961 1 95.75 140 ARG A O 1
ATOM 1086 N N . PHE A 1 141 ? -17.859 8.414 7.496 1 95.69 141 PHE A N 1
ATOM 1087 C CA . PHE A 1 141 ? -17.953 9.875 7.527 1 95.69 141 PHE A CA 1
ATOM 1088 C C . PHE A 1 141 ? -17.984 10.438 6.113 1 95.69 141 PHE A C 1
ATOM 1090 O O . PHE A 1 141 ? -17.859 9.695 5.137 1 95.69 141 PHE A O 1
ATOM 1097 N N . ASN A 1 142 ? -18.234 11.727 5.973 1 95.5 142 ASN A N 1
ATOM 1098 C CA . ASN A 1 142 ? -18.484 12.281 4.648 1 95.5 142 ASN A CA 1
ATOM 1099 C C . ASN A 1 142 ? -17.391 13.25 4.227 1 95.5 142 ASN A C 1
ATOM 1101 O O . ASN A 1 142 ? -17.594 14.109 3.373 1 95.5 142 ASN A O 1
ATOM 1105 N N . VAL A 1 143 ? -16.25 13.148 4.875 1 98.06 143 VAL A N 1
ATOM 1106 C CA . VAL A 1 143 ? -15.109 13.977 4.5 1 98.06 143 VAL A CA 1
ATOM 1107 C C . VAL A 1 143 ? -14.547 13.508 3.164 1 98.06 143 VAL A C 1
ATOM 1109 O O . VAL A 1 143 ? -14.242 12.32 2.994 1 98.06 143 VAL A O 1
ATOM 1112 N N . ARG A 1 144 ? -14.406 14.367 2.217 1 98.12 144 ARG A N 1
ATOM 1113 C CA . ARG A 1 144 ? -13.992 13.992 0.867 1 98.12 144 ARG A CA 1
ATOM 1114 C C . ARG A 1 144 ? -12.477 13.891 0.767 1 98.12 144 ARG A C 1
ATOM 1116 O O . ARG A 1 144 ? -11.945 13.102 -0.015 1 98.12 144 ARG A O 1
ATOM 1123 N N . ASP A 1 145 ? -11.75 14.695 1.456 1 98.5 145 ASP A N 1
ATOM 1124 C CA . ASP A 1 145 ? -10.289 14.672 1.412 1 98.5 145 ASP A CA 1
ATOM 1125 C C . ASP A 1 145 ? -9.703 14.516 2.812 1 98.5 145 ASP A C 1
ATOM 1127 O O . ASP A 1 145 ? -9.133 15.461 3.361 1 98.5 145 ASP A O 1
ATOM 1131 N N . ALA A 1 146 ? -9.734 13.305 3.301 1 97.69 146 ALA A N 1
ATOM 1132 C CA . ALA A 1 146 ? -9.258 13 4.648 1 97.69 146 ALA A CA 1
ATOM 1133 C C . ALA A 1 146 ? -7.73 12.922 4.684 1 97.69 146 ALA A C 1
ATOM 1135 O O . ALA A 1 146 ? -7.133 12.82 5.758 1 97.69 146 ALA A O 1
ATOM 1136 N N . THR A 1 147 ? -7.113 13.016 3.504 1 96.25 147 THR A N 1
ATOM 1137 C CA . THR A 1 147 ? -5.668 12.82 3.443 1 96.25 147 THR A CA 1
ATOM 1138 C C . THR A 1 147 ? -4.949 14.156 3.256 1 96.25 147 THR A C 1
ATOM 1140 O O . THR A 1 147 ? -3.725 14.227 3.361 1 96.25 147 THR A O 1
ATOM 1143 N N . SER A 1 148 ? -5.668 15.219 3.018 1 97.69 148 SER A N 1
ATOM 1144 C CA . SER A 1 148 ? -5.039 16.531 2.852 1 97.69 148 SER A CA 1
ATOM 1145 C C . SER A 1 148 ? -4.379 16.984 4.148 1 97.69 148 SER A C 1
ATOM 1147 O O . SER A 1 148 ? -4.965 16.875 5.227 1 97.69 148 SER A O 1
ATOM 1149 N N . GLY A 1 149 ? -3.219 17.531 4.023 1 97.75 149 GLY A N 1
ATOM 1150 C CA . GLY A 1 149 ? -2.518 18.094 5.164 1 97.75 149 GLY A CA 1
ATOM 1151 C C . GLY A 1 149 ? -2.75 19.578 5.324 1 97.75 149 GLY A C 1
ATOM 1152 O O . GLY A 1 149 ? -2.268 20.188 6.281 1 97.75 149 GLY A O 1
ATOM 1153 N N . TYR A 1 150 ? -3.432 20.156 4.355 1 98.75 150 TYR A N 1
ATOM 1154 C CA . TYR A 1 150 ? -3.758 21.578 4.406 1 98.75 150 TYR A CA 1
ATOM 1155 C C . TYR A 1 150 ? -5.055 21.812 5.172 1 98.75 150 TYR A C 1
ATOM 1157 O O . TYR A 1 150 ? -6.145 21.734 4.598 1 98.75 150 TYR A O 1
ATOM 1165 N N . ARG A 1 151 ? -4.867 22.141 6.465 1 98.88 151 ARG A N 1
ATOM 1166 C CA . ARG A 1 151 ? -6.027 22.172 7.352 1 98.88 151 ARG A CA 1
ATOM 1167 C C . ARG A 1 151 ? -5.957 23.344 8.32 1 98.88 151 ARG A C 1
ATOM 1169 O O . ARG A 1 151 ? -4.871 23.797 8.68 1 98.88 151 ARG A O 1
ATOM 1176 N N . ALA A 1 152 ? -7.105 23.797 8.727 1 98.94 152 ALA A N 1
ATOM 1177 C CA . ALA A 1 152 ? -7.227 24.797 9.781 1 98.94 152 ALA A CA 1
ATOM 1178 C C . ALA A 1 152 ? -7.992 24.234 10.977 1 98.94 152 ALA A C 1
ATOM 1180 O O . ALA A 1 152 ? -9.094 23.703 10.828 1 98.94 152 ALA A O 1
ATOM 1181 N N . TYR A 1 153 ? -7.43 24.359 12.117 1 98.94 153 TYR A N 1
ATOM 1182 C CA . TYR A 1 153 ? -7.973 23.828 13.359 1 98.94 153 TYR A CA 1
ATOM 1183 C C . TYR A 1 153 ? -8.328 24.953 14.328 1 98.94 153 TYR A C 1
ATOM 1185 O O . TYR A 1 153 ? -7.602 25.938 14.445 1 98.94 153 TYR A O 1
ATOM 1193 N N . THR A 1 154 ? -9.406 24.812 15.07 1 98.81 154 THR A N 1
ATOM 1194 C CA . THR A 1 154 ? -9.641 25.562 16.297 1 98.81 154 THR A CA 1
ATOM 1195 C C . THR A 1 154 ? -8.984 24.875 17.484 1 98.81 154 THR A C 1
ATOM 1197 O O . THR A 1 154 ? -8.617 23.688 17.406 1 98.81 154 THR A O 1
ATOM 1200 N N . PRO A 1 155 ? -8.82 25.641 18.562 1 98.75 155 PRO A N 1
ATOM 1201 C CA . PRO A 1 155 ? -8.312 25 19.781 1 98.75 155 PRO A CA 1
ATOM 1202 C C . PRO A 1 155 ? -9.172 23.812 20.219 1 98.75 155 PRO A C 1
ATOM 1204 O O . PRO A 1 155 ? -8.648 22.812 20.703 1 98.75 155 PRO A O 1
ATOM 1207 N N . ARG A 1 156 ? -10.453 23.875 20.016 1 98.56 156 ARG A N 1
ATOM 1208 C CA . ARG A 1 156 ? -11.352 22.766 20.344 1 98.56 156 ARG A CA 1
ATOM 1209 C C . ARG A 1 156 ? -11.047 21.547 19.5 1 98.56 156 ARG A C 1
ATOM 1211 O O . ARG A 1 156 ? -11.062 20.422 20 1 98.56 156 ARG A O 1
ATOM 1218 N N . ALA A 1 157 ? -10.812 21.75 18.266 1 98.81 157 ALA A N 1
ATOM 1219 C CA . ALA A 1 157 ? -10.461 20.641 17.375 1 98.81 157 ALA A CA 1
ATOM 1220 C C . ALA A 1 157 ? -9.133 20.016 17.766 1 98.81 157 ALA A C 1
ATOM 1222 O O . ALA A 1 157 ? -8.977 18.797 17.734 1 98.81 157 ALA A O 1
ATOM 1223 N N . VAL A 1 158 ? -8.172 20.859 18.156 1 98.88 158 VAL A N 1
ATOM 1224 C CA . VAL A 1 158 ? -6.875 20.359 18.594 1 98.88 158 VAL A CA 1
ATOM 1225 C C . VAL A 1 158 ? -7.039 19.5 19.844 1 98.88 158 VAL A C 1
ATOM 1227 O O . VAL A 1 158 ? -6.391 18.469 19.969 1 98.88 158 VAL A O 1
ATOM 1230 N N . GLU A 1 159 ? -7.879 19.891 20.703 1 98.5 159 GLU A N 1
ATOM 1231 C CA . GLU A 1 159 ? -8.156 19.094 21.891 1 98.5 159 GLU A CA 1
ATOM 1232 C C . GLU A 1 159 ? -8.766 17.75 21.516 1 98.5 159 GLU A C 1
ATOM 1234 O O . GLU A 1 159 ? -8.445 16.719 22.125 1 98.5 159 GLU A O 1
ATOM 1239 N N . ALA A 1 160 ? -9.602 17.703 20.484 1 98.44 160 ALA A N 1
ATOM 1240 C CA . ALA A 1 160 ? -10.328 16.5 20.062 1 98.44 160 ALA A CA 1
ATOM 1241 C C . ALA A 1 160 ? -9.383 15.461 19.484 1 98.44 160 ALA A C 1
ATOM 1243 O O . ALA A 1 160 ? -9.758 14.289 19.344 1 98.44 160 ALA A O 1
ATOM 1244 N N . ILE A 1 161 ? -8.172 15.836 19.141 1 98 161 ILE A N 1
ATOM 1245 C CA . ILE A 1 161 ? -7.289 14.859 18.516 1 98 161 ILE A CA 1
ATOM 1246 C C . ILE A 1 161 ? -6.348 14.258 19.547 1 98 161 ILE A C 1
ATOM 1248 O O . ILE A 1 161 ? -5.398 13.555 19.203 1 98 161 ILE A O 1
ATOM 1252 N N . SER A 1 162 ? -6.613 14.492 20.859 1 96.5 162 SER A N 1
ATOM 1253 C CA . SER A 1 162 ? -5.793 14 21.969 1 96.5 162 SER A CA 1
ATOM 1254 C C . SER A 1 162 ? -5.641 12.484 21.906 1 96.5 162 SER A C 1
ATOM 1256 O O . SER A 1 162 ? -4.617 11.945 22.344 1 96.5 162 SER A O 1
ATOM 1258 N N . PRO A 1 163 ? -6.586 11.727 21.312 1 96.5 163 PRO A N 1
ATOM 1259 C CA . PRO A 1 163 ? -6.438 10.273 21.219 1 96.5 163 PRO A CA 1
ATOM 1260 C C . PRO A 1 163 ? -5.422 9.836 20.172 1 96.5 163 PRO A C 1
ATOM 1262 O O . PRO A 1 163 ? -5.047 8.664 20.109 1 96.5 163 PRO A O 1
ATOM 1265 N N . CYS A 1 164 ? -4.938 10.727 19.359 1 96.81 164 CYS A N 1
ATOM 1266 C CA . CYS A 1 164 ? -4.047 10.383 18.25 1 96.81 164 CYS A CA 1
ATOM 1267 C C . CYS A 1 164 ? -2.594 10.352 18.719 1 96.81 164 CYS A C 1
ATOM 1269 O O . CYS A 1 164 ? -1.689 10.719 17.969 1 96.81 164 CYS A O 1
ATOM 1271 N N . LYS A 1 165 ? -2.312 9.898 19.859 1 92.38 165 LYS A N 1
ATOM 1272 C CA . LYS A 1 165 ? -0.99 9.93 20.484 1 92.38 165 LYS A CA 1
ATOM 1273 C C . LYS A 1 165 ? -0.011 9.031 19.719 1 92.38 165 LYS A C 1
ATOM 1275 O O . LYS A 1 165 ? 1.172 9.359 19.609 1 92.38 165 LYS A O 1
ATOM 1280 N N . SER A 1 166 ? -0.49 7.961 19.125 1 90.31 166 SER A N 1
ATOM 1281 C CA . SER A 1 166 ? 0.407 7.004 18.484 1 90.31 166 SER A CA 1
ATOM 1282 C C . SER A 1 166 ? 0.418 7.188 16.969 1 90.31 166 SER A C 1
ATOM 1284 O O . SER A 1 166 ? 1.103 6.449 16.25 1 90.31 166 SER A O 1
ATOM 1286 N N . ALA A 1 167 ? -0.334 8.133 16.484 1 94.62 167 ALA A N 1
ATOM 1287 C CA . ALA A 1 167 ? -0.368 8.398 15.047 1 94.62 167 ALA A CA 1
ATOM 1288 C C . ALA A 1 167 ? 0.746 9.367 14.648 1 94.62 167 ALA A C 1
ATOM 1290 O O . ALA A 1 167 ? 0.49 10.539 14.367 1 94.62 167 ALA A O 1
ATOM 1291 N N . ASP A 1 168 ? 1.932 8.883 14.492 1 94.94 168 ASP A N 1
ATOM 1292 C CA . ASP A 1 168 ? 3.113 9.734 14.383 1 94.94 168 ASP A CA 1
ATOM 1293 C C . ASP A 1 168 ? 3.48 9.969 12.914 1 94.94 168 ASP A C 1
ATOM 1295 O O . ASP A 1 168 ? 4.324 10.812 12.609 1 94.94 168 ASP A O 1
ATOM 1299 N N . GLY A 1 169 ? 2.867 9.25 12.039 1 94.88 169 GLY A N 1
ATOM 1300 C CA . GLY A 1 169 ? 3.139 9.391 10.617 1 94.88 169 GLY A CA 1
ATOM 1301 C C . GLY A 1 169 ? 1.97 9.969 9.844 1 94.88 169 GLY A C 1
ATOM 1302 O O . GLY A 1 169 ? 1.3 10.891 10.305 1 94.88 169 GLY A O 1
ATOM 1303 N N . TYR A 1 170 ? 1.763 9.461 8.672 1 93.38 170 TYR A N 1
ATOM 1304 C CA . TYR A 1 170 ? 0.746 9.984 7.766 1 93.38 170 TYR A CA 1
ATOM 1305 C C . TYR A 1 170 ? -0.652 9.602 8.242 1 93.38 170 TYR A C 1
ATOM 1307 O O . TYR A 1 170 ? -1.644 10.188 7.797 1 93.38 170 TYR A O 1
ATOM 1315 N N . GLU A 1 171 ? -0.692 8.625 9.133 1 95.31 171 GLU A N 1
ATOM 1316 C CA . GLU A 1 171 ? -1.993 8.219 9.664 1 95.31 171 GLU A CA 1
ATOM 1317 C C . GLU A 1 171 ? -2.586 9.305 10.562 1 95.31 171 GLU A C 1
ATOM 1319 O O . GLU A 1 171 ? -3.771 9.258 10.891 1 95.31 171 GLU A O 1
ATOM 1324 N N . PHE A 1 172 ? -1.771 10.297 10.945 1 97.31 172 PHE A N 1
ATOM 1325 C CA . PHE A 1 172 ? -2.262 11.375 11.805 1 97.31 172 PHE A CA 1
ATOM 1326 C C . PHE A 1 172 ? -3.439 12.086 11.148 1 97.31 172 PHE A C 1
ATOM 1328 O O . PHE A 1 172 ? -4.402 12.453 11.828 1 97.31 172 PHE A O 1
ATOM 1335 N N . GLN A 1 173 ? -3.373 12.297 9.812 1 97.06 173 GLN A N 1
ATOM 1336 C CA . GLN A 1 173 ? -4.434 13.023 9.125 1 97.06 173 GLN A CA 1
ATOM 1337 C C . GLN A 1 173 ? -5.777 12.312 9.273 1 97.06 173 GLN A C 1
ATOM 1339 O O . GLN A 1 173 ? -6.793 12.953 9.555 1 97.06 173 GLN A O 1
ATOM 1344 N N . ILE A 1 174 ? -5.727 11.031 9.156 1 97.5 174 ILE A N 1
ATOM 1345 C CA . ILE A 1 174 ? -6.977 10.289 9.25 1 97.5 174 ILE A CA 1
ATOM 1346 C C . ILE A 1 174 ? -7.414 10.195 10.711 1 97.5 174 ILE A C 1
ATOM 1348 O O . ILE A 1 174 ? -8.602 10.32 11.023 1 97.5 174 ILE A O 1
ATOM 1352 N N . CYS A 1 175 ? -6.516 10.008 11.602 1 97.81 175 CYS A N 1
ATOM 1353 C CA . CYS A 1 175 ? -6.828 9.969 13.023 1 97.81 175 CYS A CA 1
ATOM 1354 C C . CYS A 1 175 ? -7.492 11.266 13.477 1 97.81 175 CYS A C 1
ATOM 1356 O O . CYS A 1 175 ? -8.516 11.242 14.148 1 97.81 175 CYS A O 1
ATOM 1358 N N . SER A 1 176 ? -6.895 12.336 13.031 1 98.44 176 SER A N 1
ATOM 1359 C CA . SER A 1 176 ? -7.363 13.648 13.469 1 98.44 176 SER A CA 1
ATOM 1360 C C . SER A 1 176 ? -8.789 13.914 12.992 1 98.44 176 SER A C 1
ATOM 1362 O O . SER A 1 176 ? -9.672 14.227 13.789 1 98.44 176 SER A O 1
ATOM 1364 N N . VAL A 1 177 ? -9.023 13.727 11.695 1 98.38 177 VAL A N 1
ATOM 1365 C CA . VAL A 1 177 ? -10.352 14.031 11.172 1 98.38 177 VAL A CA 1
ATOM 1366 C C . VAL A 1 177 ? -11.375 13.07 11.758 1 98.38 177 VAL A C 1
ATOM 1368 O O . VAL A 1 177 ? -12.516 13.453 12.031 1 98.38 177 VAL A O 1
ATOM 1371 N N . TYR A 1 178 ? -11 11.867 12.031 1 98.38 178 TYR A N 1
ATOM 1372 C CA . TYR A 1 178 ? -11.898 10.875 12.609 1 98.38 178 TYR A CA 1
ATOM 1373 C C . TYR A 1 178 ? -12.336 11.281 14.008 1 98.38 178 TYR A C 1
ATOM 1375 O O . TYR A 1 178 ? -13.531 11.266 14.32 1 98.38 178 TYR A O 1
ATOM 1383 N N . HIS A 1 179 ? -11.422 11.68 14.828 1 98.38 179 HIS A N 1
ATOM 1384 C CA . HIS A 1 179 ? -11.766 12.008 16.219 1 98.38 179 HIS A CA 1
ATOM 1385 C C . HIS A 1 179 ? -12.508 13.336 16.297 1 98.38 179 HIS A C 1
ATOM 1387 O O . HIS A 1 179 ? -13.375 13.508 17.156 1 98.38 179 HIS A O 1
ATOM 1393 N N . ILE A 1 180 ? -12.172 14.234 15.422 1 98.69 180 ILE A N 1
ATOM 1394 C CA . ILE A 1 180 ? -12.93 15.477 15.367 1 98.69 180 ILE A CA 1
ATOM 1395 C C . ILE A 1 180 ? -14.375 15.188 14.953 1 98.69 180 ILE A C 1
ATOM 1397 O O . ILE A 1 180 ? -15.32 15.711 15.547 1 98.69 180 ILE A O 1
ATOM 1401 N N . PHE A 1 181 ? -14.5 14.367 13.938 1 98.44 181 PHE A N 1
ATOM 1402 C CA . PHE A 1 181 ? -15.812 13.93 13.484 1 98.44 181 PHE A CA 1
ATOM 1403 C C . PHE A 1 181 ? -16.562 13.242 14.617 1 98.44 181 PHE A C 1
ATOM 1405 O O . PHE A 1 181 ? -17.734 13.562 14.875 1 98.44 181 PHE A O 1
ATOM 1412 N N . LYS A 1 182 ? -15.961 12.32 15.359 1 97.44 182 LYS A N 1
ATOM 1413 C CA . LYS A 1 182 ? -16.578 11.562 16.438 1 97.44 182 LYS A CA 1
ATOM 1414 C C . LYS A 1 182 ? -16.984 12.484 17.594 1 97.44 182 LYS A C 1
ATOM 1416 O O . LYS A 1 182 ? -17.938 12.188 18.328 1 97.44 182 LYS A O 1
ATOM 1421 N N . SER A 1 183 ? -16.328 13.602 17.734 1 97.88 183 SER A N 1
ATOM 1422 C CA . SER A 1 183 ? -16.625 14.57 18.781 1 97.88 183 SER A CA 1
ATOM 1423 C C . SER A 1 183 ? -17.766 15.5 18.375 1 97.88 183 SER A C 1
ATOM 1425 O O . SER A 1 183 ? -18.062 16.469 19.078 1 97.88 183 SER A O 1
ATOM 1427 N N . ARG A 1 184 ? -18.266 15.297 17.156 1 97.81 184 ARG A N 1
ATOM 1428 C CA . ARG A 1 184 ? -19.406 16.031 16.625 1 97.81 184 ARG A CA 1
ATOM 1429 C C . ARG A 1 184 ? -19.062 17.5 16.422 1 97.81 184 ARG A C 1
ATOM 1431 O O . ARG A 1 184 ? -19.906 18.375 16.609 1 97.81 184 ARG A O 1
ATOM 1438 N N . LEU A 1 185 ? -17.812 17.75 16.188 1 98.56 185 LEU A N 1
ATOM 1439 C CA . LEU A 1 185 ? -17.375 19.094 15.836 1 98.56 185 LEU A CA 1
ATOM 1440 C C . LEU A 1 185 ? -17.625 19.359 14.352 1 98.56 185 LEU A C 1
ATOM 1442 O O . LEU A 1 185 ? -17.781 18.422 13.562 1 98.56 185 LEU A O 1
ATOM 1446 N N . GLN A 1 186 ? -17.672 20.594 14.023 1 98.56 186 GLN A N 1
ATOM 1447 C CA . GLN A 1 186 ? -18 20.969 12.656 1 98.56 186 GLN A CA 1
ATOM 1448 C C . GLN A 1 186 ? -16.781 20.859 11.742 1 98.56 186 GLN A C 1
ATOM 1450 O O . GLN A 1 186 ? -15.719 21.422 12.047 1 98.56 186 GLN A O 1
ATOM 1455 N N . ILE A 1 187 ? -16.984 20.109 10.625 1 98.75 187 ILE A N 1
ATOM 1456 C CA . ILE A 1 187 ? -15.938 19.953 9.625 1 98.75 187 ILE A CA 1
ATOM 1457 C C . ILE A 1 187 ? -16.406 20.516 8.289 1 98.75 187 ILE A C 1
ATOM 1459 O O . ILE A 1 187 ? -17.547 20.312 7.879 1 98.75 187 ILE A O 1
ATOM 1463 N N . ALA A 1 188 ? -15.609 21.312 7.664 1 98.75 188 ALA A N 1
ATOM 1464 C CA . ALA A 1 188 ? -15.883 21.859 6.336 1 98.75 188 ALA A CA 1
ATOM 1465 C C . ALA A 1 188 ? -14.703 21.625 5.395 1 98.75 188 ALA A C 1
ATOM 1467 O O . ALA A 1 188 ? -13.578 21.391 5.844 1 98.75 188 ALA A O 1
ATOM 1468 N N . GLU A 1 189 ? -14.961 21.625 4.125 1 98.88 189 GLU A N 1
ATOM 1469 C CA . GLU A 1 189 ? -13.93 21.516 3.098 1 98.88 189 GLU A CA 1
ATOM 1470 C C . GLU A 1 189 ? -14 22.688 2.125 1 98.88 189 GLU A C 1
ATOM 1472 O O . GLU A 1 189 ? -15.094 23.125 1.744 1 98.88 189 GLU A O 1
ATOM 1477 N N . VAL A 1 190 ? -12.914 23.25 1.82 1 98.75 190 VAL A N 1
ATOM 1478 C CA . VAL A 1 190 ? -12.812 24.281 0.786 1 98.75 190 VAL A CA 1
ATOM 1479 C C . VAL A 1 190 ? -11.914 23.781 -0.345 1 98.75 190 VAL A C 1
ATOM 1481 O O . VAL A 1 190 ? -10.922 23.094 -0.101 1 98.75 190 VAL A O 1
ATOM 1484 N N . PRO A 1 191 ? -12.273 24.125 -1.586 1 98.62 191 PRO A N 1
ATOM 1485 C CA . PRO A 1 191 ? -11.477 23.625 -2.703 1 98.62 191 PRO A CA 1
ATOM 1486 C C . PRO A 1 191 ? -10.102 24.266 -2.787 1 98.62 191 PRO A C 1
ATOM 1488 O O . PRO A 1 191 ? -9.961 25.469 -2.561 1 98.62 191 PRO A O 1
ATOM 1491 N N . ILE A 1 192 ? -9.117 23.453 -3.031 1 98.31 192 ILE A N 1
ATOM 1492 C CA . ILE A 1 192 ? -7.773 23.953 -3.338 1 98.31 192 ILE A CA 1
ATOM 1493 C C . ILE A 1 192 ? -7.238 23.234 -4.578 1 98.31 192 ILE A C 1
ATOM 1495 O O . ILE A 1 192 ? -7.766 22.203 -4.984 1 98.31 192 ILE A O 1
ATOM 1499 N N . SER A 1 193 ? -6.266 23.875 -5.207 1 96.81 193 SER A N 1
ATOM 1500 C CA . SER A 1 193 ? -5.465 23.203 -6.227 1 96.81 193 SER A CA 1
ATOM 1501 C C . SER A 1 193 ? -4.113 22.766 -5.672 1 96.81 193 SER A C 1
ATOM 1503 O O . SER A 1 193 ? -3.301 23.609 -5.27 1 96.81 193 SER A O 1
ATOM 1505 N N . PHE A 1 194 ? -3.955 21.438 -5.645 1 94.69 194 PHE A N 1
ATOM 1506 C CA . PHE A 1 194 ? -2.715 20.875 -5.133 1 94.69 194 PHE A CA 1
ATOM 1507 C C . PHE A 1 194 ? -1.719 20.641 -6.262 1 94.69 194 PHE A C 1
ATOM 1509 O O . PHE A 1 194 ? -2.068 20.062 -7.297 1 94.69 194 PHE A O 1
ATOM 1516 N N . HIS A 1 195 ? -0.539 21.125 -6.062 1 91.69 195 HIS A N 1
ATOM 1517 C CA . HIS A 1 195 ? 0.516 20.938 -7.055 1 91.69 195 HIS A CA 1
ATOM 1518 C C . HIS A 1 195 ? 1.589 19.984 -6.551 1 91.69 195 HIS A C 1
ATOM 1520 O O . HIS A 1 195 ? 1.957 20.016 -5.375 1 91.69 195 HIS A O 1
ATOM 1526 N N . ASP A 1 196 ? 2.043 19.109 -7.461 1 89.19 196 ASP A N 1
ATOM 1527 C CA . ASP A 1 196 ? 3.152 18.25 -7.062 1 89.19 196 ASP A CA 1
ATOM 1528 C C . ASP A 1 196 ? 4.352 19.062 -6.605 1 89.19 196 ASP A C 1
ATOM 1530 O O . ASP A 1 196 ? 4.52 20.219 -7.023 1 89.19 196 ASP A O 1
ATOM 1534 N N . ARG A 1 197 ? 5.141 18.453 -5.781 1 82.75 197 ARG A N 1
ATOM 1535 C CA . ARG A 1 197 ? 6.254 19.156 -5.164 1 82.75 197 ARG A CA 1
ATOM 1536 C C . ARG A 1 197 ? 7.219 19.688 -6.219 1 82.75 197 ARG A C 1
ATOM 1538 O O . ARG A 1 197 ? 7.395 19.078 -7.27 1 82.75 197 ARG A O 1
ATOM 1545 N N . GLU A 1 198 ? 7.805 20.828 -5.844 1 78.19 198 GLU A N 1
ATOM 1546 C CA . GLU A 1 198 ? 8.742 21.453 -6.766 1 78.19 198 GLU A CA 1
ATOM 1547 C C . GLU A 1 198 ? 10.164 20.938 -6.551 1 78.19 198 GLU A C 1
ATOM 1549 O O . GLU A 1 198 ? 10.938 20.828 -7.504 1 78.19 198 GLU A O 1
ATOM 1554 N N . ARG A 1 199 ? 10.398 20.688 -5.332 1 81.69 199 ARG A N 1
ATOM 1555 C CA . ARG A 1 199 ? 11.734 20.234 -4.969 1 81.69 199 ARG A CA 1
ATOM 1556 C C . ARG A 1 199 ? 11.672 19.109 -3.93 1 81.69 199 ARG A C 1
ATOM 1558 O O . ARG A 1 199 ? 10.742 19.062 -3.119 1 81.69 199 ARG A O 1
ATOM 1565 N N . GLY A 1 200 ? 12.602 18.312 -3.945 1 82.25 200 GLY A N 1
ATOM 1566 C CA . GLY A 1 200 ? 12.711 17.266 -2.947 1 82.25 200 GLY A CA 1
ATOM 1567 C C . GLY A 1 200 ? 12.039 15.969 -3.367 1 82.25 200 GLY A C 1
ATOM 1568 O O . GLY A 1 200 ? 11.547 15.852 -4.488 1 82.25 200 GLY A O 1
ATOM 1569 N N . LYS A 1 201 ? 12.219 14.883 -2.564 1 84.06 201 LYS A N 1
ATOM 1570 C CA . LYS A 1 201 ? 11.641 13.562 -2.83 1 84.06 201 LYS A CA 1
ATOM 1571 C C . LYS A 1 201 ? 10.555 13.227 -1.817 1 84.06 201 LYS A C 1
ATOM 1573 O O . LYS A 1 201 ? 10.648 13.609 -0.648 1 84.06 201 LYS A O 1
ATOM 1578 N N . SER A 1 202 ? 9.547 12.586 -2.387 1 83.5 202 SER A N 1
ATOM 1579 C CA . SER A 1 202 ? 8.477 12.141 -1.496 1 83.5 202 SER A CA 1
ATOM 1580 C C . SER A 1 202 ? 9 11.156 -0.458 1 83.5 202 SER A C 1
ATOM 1582 O O . SER A 1 202 ? 9.852 10.32 -0.764 1 83.5 202 SER A O 1
ATOM 1584 N N . LYS A 1 203 ? 8.453 11.273 0.705 1 82.06 203 LYS A N 1
ATOM 1585 C CA . LYS A 1 203 ? 8.844 10.375 1.785 1 82.06 203 LYS A CA 1
ATOM 1586 C C . LYS A 1 203 ? 7.84 9.234 1.944 1 82.06 203 LYS A C 1
ATOM 1588 O O . LYS A 1 203 ? 8.023 8.352 2.779 1 82.06 203 LYS A O 1
ATOM 1593 N N . LEU A 1 204 ? 6.801 9.266 1.222 1 81.19 204 LEU A N 1
ATOM 1594 C CA . LEU A 1 204 ? 5.773 8.234 1.247 1 81.19 204 LEU A CA 1
ATOM 1595 C C . LEU A 1 204 ? 6.238 6.988 0.504 1 81.19 204 LEU A C 1
ATOM 1597 O O . LEU A 1 204 ? 6.668 7.07 -0.647 1 81.19 204 LEU A O 1
ATOM 1601 N N . ASP A 1 205 ? 6.25 5.84 1.24 1 85.56 205 ASP A N 1
ATOM 1602 C CA . ASP A 1 205 ? 6.645 4.566 0.64 1 85.56 205 ASP A CA 1
ATOM 1603 C C . ASP A 1 205 ? 5.617 3.479 0.94 1 85.56 205 ASP A C 1
ATOM 1605 O O . ASP A 1 205 ? 4.586 3.744 1.563 1 85.56 205 ASP A O 1
ATOM 1609 N N . SER A 1 206 ? 5.855 2.326 0.514 1 85.25 206 SER A N 1
ATOM 1610 C CA . SER A 1 206 ? 4.91 1.219 0.606 1 85.25 206 SER A CA 1
ATOM 1611 C C . SER A 1 206 ? 4.594 0.88 2.061 1 85.25 206 SER A C 1
ATOM 1613 O O . SER A 1 206 ? 3.469 0.502 2.385 1 85.25 206 SER A O 1
ATOM 1615 N N . GLN A 1 207 ? 5.566 0.992 2.912 1 86.75 207 GLN A N 1
ATOM 1616 C CA . GLN A 1 207 ? 5.359 0.716 4.332 1 86.75 207 GLN A CA 1
ATOM 1617 C C . GLN A 1 207 ? 4.387 1.715 4.949 1 86.75 207 GLN A C 1
ATOM 1619 O O . GLN A 1 207 ? 3.512 1.335 5.73 1 86.75 207 GLN A O 1
ATOM 1624 N N . LYS A 1 208 ? 4.566 2.936 4.605 1 88.56 208 LYS A N 1
ATOM 1625 C CA . LYS A 1 208 ? 3.719 3.994 5.145 1 88.56 208 LYS A CA 1
ATOM 1626 C C . LYS A 1 208 ? 2.283 3.859 4.645 1 88.56 208 LYS A C 1
ATOM 1628 O O . LYS A 1 208 ? 1.333 4.078 5.398 1 88.56 208 LYS A O 1
ATOM 1633 N N . ILE A 1 209 ? 2.139 3.467 3.4 1 87 209 ILE A N 1
ATOM 1634 C CA . ILE A 1 209 ? 0.812 3.236 2.84 1 87 209 ILE A CA 1
ATOM 1635 C C . ILE A 1 209 ? 0.135 2.082 3.574 1 87 209 ILE A C 1
ATOM 1637 O O . ILE A 1 209 ? -1.032 2.182 3.957 1 87 209 ILE A O 1
ATOM 1641 N N . PHE A 1 210 ? 0.884 1.028 3.826 1 88.31 210 PHE A N 1
ATOM 1642 C CA . PHE A 1 210 ? 0.369 -0.127 4.551 1 88.31 210 PHE A CA 1
ATOM 1643 C C . PHE A 1 210 ? -0.063 0.264 5.957 1 88.31 210 PHE A C 1
ATOM 1645 O O . PHE A 1 210 ? -1.154 -0.099 6.402 1 88.31 210 PHE A O 1
ATOM 1652 N N . LYS A 1 211 ? 0.793 1.009 6.59 1 88.69 211 LYS A N 1
ATOM 1653 C CA . LYS A 1 211 ? 0.492 1.46 7.945 1 88.69 211 LYS A CA 1
ATOM 1654 C C . LYS A 1 211 ? -0.784 2.295 7.977 1 88.69 211 LYS A C 1
ATOM 1656 O O . LYS A 1 211 ? -1.599 2.158 8.891 1 88.69 211 LYS A O 1
ATOM 1661 N N . TRP A 1 212 ? -0.944 3.111 7.008 1 90.94 212 TRP A N 1
ATOM 1662 C CA . TRP A 1 212 ? -2.125 3.961 6.906 1 90.94 212 TRP A CA 1
ATOM 1663 C C . TRP A 1 212 ? -3.393 3.119 6.793 1 90.94 212 TRP A C 1
ATOM 1665 O O . TRP A 1 212 ? -4.359 3.338 7.527 1 90.94 212 TRP A O 1
ATOM 1675 N N . PHE A 1 213 ? -3.383 2.084 5.949 1 89.56 213 PHE A N 1
ATOM 1676 C CA . PHE A 1 213 ? -4.555 1.243 5.746 1 89.56 213 PHE A CA 1
ATOM 1677 C C . PHE A 1 213 ? -4.879 0.448 7.008 1 89.56 213 PHE A C 1
ATOM 1679 O O . PHE A 1 213 ? -6.043 0.318 7.387 1 89.56 213 PHE A O 1
ATOM 1686 N N . THR A 1 214 ? -3.869 -0.057 7.629 1 90.44 214 THR A N 1
ATOM 1687 C CA . THR A 1 214 ? -4.066 -0.8 8.867 1 90.44 214 THR A CA 1
ATOM 1688 C C . THR A 1 214 ? -4.676 0.096 9.945 1 90.44 214 THR A C 1
ATOM 1690 O O . THR A 1 214 ? -5.52 -0.347 10.727 1 90.44 214 THR A O 1
ATOM 1693 N N . TYR A 1 215 ? -4.199 1.322 9.898 1 92 215 TYR A N 1
ATOM 1694 C CA . TYR A 1 215 ? -4.711 2.279 10.875 1 92 215 TYR A CA 1
ATOM 1695 C C . TYR A 1 215 ? -6.188 2.576 10.625 1 92 215 TYR A C 1
ATOM 1697 O O . TYR A 1 215 ? -6.984 2.611 11.57 1 92 215 TYR A O 1
ATOM 1705 N N . VAL A 1 216 ? -6.559 2.744 9.375 1 93.38 216 VAL A N 1
ATOM 1706 C CA . VAL A 1 216 ? -7.945 2.998 9.008 1 93.38 216 VAL A CA 1
ATOM 1707 C C . VAL A 1 216 ? -8.82 1.821 9.438 1 93.38 216 VAL A C 1
ATOM 1709 O O . VAL A 1 216 ? -9.891 2.014 10.016 1 93.38 216 VAL A O 1
ATOM 1712 N N . LEU A 1 217 ? -8.328 0.651 9.25 1 90.62 217 LEU A N 1
ATOM 1713 C CA . LEU A 1 217 ? -9.062 -0.546 9.641 1 90.62 217 LEU A CA 1
ATOM 1714 C C . LEU A 1 217 ? -9.234 -0.606 11.156 1 90.62 217 LEU A C 1
ATOM 1716 O O . LEU A 1 217 ? -10.328 -0.899 11.648 1 90.62 217 LEU A O 1
ATOM 1720 N N . LYS A 1 218 ? -8.172 -0.27 11.836 1 91.12 218 LYS A N 1
ATOM 1721 C CA . LYS A 1 218 ? -8.227 -0.275 13.297 1 91.12 218 LYS A CA 1
ATOM 1722 C C . LYS A 1 218 ? -9.25 0.731 13.812 1 91.12 218 LYS A C 1
ATOM 1724 O O . LYS A 1 218 ? -10.023 0.426 14.727 1 91.12 218 LYS A O 1
ATOM 1729 N N . LEU A 1 219 ? -9.211 1.933 13.219 1 92.75 219 LEU A N 1
ATOM 1730 C CA . LEU A 1 219 ? -10.172 2.957 13.617 1 92.75 219 LEU A CA 1
ATOM 1731 C C . LEU A 1 219 ? -11.602 2.49 13.359 1 92.75 219 LEU A C 1
ATOM 1733 O O . LEU A 1 219 ? -12.492 2.742 14.172 1 92.75 219 LEU A O 1
ATOM 1737 N N . SER A 1 220 ? -11.773 1.778 12.219 1 91.12 220 SER A N 1
ATOM 1738 C CA . SER A 1 220 ? -13.125 1.364 11.828 1 91.12 220 SER A CA 1
ATOM 1739 C C . SER A 1 220 ? -13.672 0.303 12.781 1 91.12 220 SER A C 1
ATOM 1741 O O . SER A 1 220 ? -14.883 0.155 12.922 1 91.12 220 SER A O 1
ATOM 1743 N N . LEU A 1 221 ? -12.797 -0.428 13.414 1 87.5 221 LEU A N 1
ATOM 1744 C CA . LEU A 1 221 ? -13.195 -1.506 14.312 1 87.5 221 LEU A CA 1
ATOM 1745 C C . LEU A 1 221 ? -13.312 -1.002 15.742 1 87.5 221 LEU A C 1
ATOM 1747 O O . LEU A 1 221 ? -13.758 -1.736 16.625 1 87.5 221 LEU A O 1
ATOM 1751 N N . SER A 1 222 ? -12.844 0.266 15.961 1 82.31 222 SER A N 1
ATOM 1752 C CA . SER A 1 222 ? -12.914 0.841 17.297 1 82.31 222 SER A CA 1
ATOM 1753 C C . SER A 1 222 ? -14.281 1.462 17.562 1 82.31 222 SER A C 1
ATOM 1755 O O . SER A 1 222 ? -14.984 1.843 16.625 1 82.31 222 SER A O 1
ATOM 1757 N N . MET B 1 1 ? -0.365 -36.844 -13.766 1 91.31 1 MET B N 1
ATOM 1758 C CA . MET B 1 1 ? 0.796 -36.062 -14.211 1 91.31 1 MET B CA 1
ATOM 1759 C C . MET B 1 1 ? 0.845 -34.719 -13.523 1 91.31 1 MET B C 1
ATOM 1761 O O . MET B 1 1 ? -0.197 -34.125 -13.234 1 91.31 1 MET B O 1
ATOM 1765 N N . LEU B 1 2 ? 2.057 -34.344 -13.227 1 97.81 2 LEU B N 1
ATOM 1766 C CA . LEU B 1 2 ? 2.285 -33.094 -12.5 1 97.81 2 LEU B CA 1
ATOM 1767 C C . LEU B 1 2 ? 2.789 -32 -13.438 1 97.81 2 LEU B C 1
ATOM 1769 O O . LEU B 1 2 ? 3.658 -32.25 -14.273 1 97.81 2 LEU B O 1
ATOM 1773 N N . GLY B 1 3 ? 2.107 -30.859 -13.383 1 98.69 3 GLY B N 1
ATOM 1774 C CA . GLY B 1 3 ? 2.58 -29.672 -14.094 1 98.69 3 GLY B CA 1
ATOM 1775 C C . GLY B 1 3 ? 2.988 -28.547 -13.164 1 98.69 3 GLY B C 1
ATOM 1776 O O . GLY B 1 3 ? 2.35 -28.312 -12.141 1 98.69 3 GLY B O 1
ATOM 1777 N N . VAL B 1 4 ? 4.043 -27.859 -13.523 1 98.94 4 VAL B N 1
ATOM 1778 C CA . VAL B 1 4 ? 4.484 -26.672 -12.805 1 98.94 4 VAL B CA 1
ATOM 1779 C C . VAL B 1 4 ? 4.352 -25.453 -13.703 1 98.94 4 VAL B C 1
ATOM 1781 O O . VAL B 1 4 ? 5.004 -25.359 -14.75 1 98.94 4 VAL B O 1
ATOM 1784 N N . VAL B 1 5 ? 3.486 -24.516 -13.305 1 98.94 5 VAL B N 1
ATOM 1785 C CA . VAL B 1 5 ? 3.199 -23.312 -14.055 1 98.94 5 VAL B CA 1
ATOM 1786 C C . VAL B 1 5 ? 4.059 -22.156 -13.531 1 98.94 5 VAL B C 1
ATOM 1788 O O . VAL B 1 5 ? 4.012 -21.828 -12.336 1 98.94 5 VAL B O 1
ATOM 1791 N N . ILE B 1 6 ? 4.816 -21.562 -14.414 1 98.94 6 ILE B N 1
ATOM 1792 C CA . ILE B 1 6 ? 5.723 -20.484 -14.047 1 98.94 6 ILE B CA 1
ATOM 1793 C C . ILE B 1 6 ? 5.488 -19.281 -14.961 1 98.94 6 ILE B C 1
ATOM 1795 O O . ILE B 1 6 ? 5.777 -19.328 -16.156 1 98.94 6 ILE B O 1
ATOM 1799 N N . PRO B 1 7 ? 4.945 -18.219 -14.398 1 98.75 7 PRO B N 1
ATOM 1800 C CA . PRO B 1 7 ? 4.848 -16.984 -15.172 1 98.75 7 PRO B CA 1
ATOM 1801 C C . PRO B 1 7 ? 6.188 -16.266 -15.305 1 98.75 7 PRO B C 1
ATOM 1803 O O . PRO B 1 7 ? 6.973 -16.234 -14.359 1 98.75 7 PRO B O 1
ATOM 1806 N N . THR B 1 8 ? 6.441 -15.766 -16.562 1 98.12 8 THR B N 1
ATOM 1807 C CA . THR B 1 8 ? 7.746 -15.133 -16.734 1 98.12 8 THR B CA 1
ATOM 1808 C C . THR B 1 8 ? 7.605 -13.812 -17.484 1 98.12 8 THR B C 1
ATOM 1810 O O . THR B 1 8 ? 6.715 -13.656 -18.328 1 98.12 8 THR B O 1
ATOM 1813 N N . TYR B 1 9 ? 8.398 -12.867 -17.156 1 97.31 9 TYR B N 1
ATOM 1814 C CA . TYR B 1 9 ? 8.719 -11.648 -17.891 1 97.31 9 TYR B CA 1
ATOM 1815 C C . TYR B 1 9 ? 10.148 -11.195 -17.594 1 97.31 9 TYR B C 1
ATOM 1817 O O . TYR B 1 9 ? 10.43 -10.703 -16.5 1 97.31 9 TYR B O 1
ATOM 1825 N N . ASN B 1 10 ? 11.039 -11.273 -18.516 1 96.75 10 ASN B N 1
ATOM 1826 C CA . ASN B 1 10 ? 12.453 -10.945 -18.375 1 96.75 10 ASN B CA 1
ATOM 1827 C C . ASN B 1 10 ? 13.133 -11.812 -17.328 1 96.75 10 ASN B C 1
ATOM 1829 O O . ASN B 1 10 ? 13.758 -11.289 -16.391 1 96.75 10 ASN B O 1
ATOM 1833 N N . GLU B 1 11 ? 13.008 -13.141 -17.5 1 97.75 11 GLU B N 1
ATOM 1834 C CA . GLU B 1 11 ? 13.508 -14.078 -16.484 1 97.75 11 GLU B CA 1
ATOM 1835 C C . GLU B 1 11 ? 14.5 -15.062 -17.109 1 97.75 11 GLU B C 1
ATOM 1837 O O . GLU B 1 11 ? 14.617 -16.203 -16.641 1 97.75 11 GLU B O 1
ATOM 1842 N N . ALA B 1 12 ? 15.203 -14.664 -18.125 1 97.75 12 ALA B N 1
ATOM 1843 C CA . ALA B 1 12 ? 16.094 -15.555 -18.875 1 97.75 12 ALA B CA 1
ATOM 1844 C C . ALA B 1 12 ? 17.109 -16.219 -17.953 1 97.75 12 ALA B C 1
ATOM 1846 O O . ALA B 1 12 ? 17.234 -17.453 -17.938 1 97.75 12 ALA B O 1
ATOM 1847 N N . GLU B 1 13 ? 17.766 -15.422 -17.172 1 97.19 13 GLU B N 1
ATOM 1848 C CA . GLU B 1 13 ? 18.797 -15.953 -16.297 1 97.19 13 GLU B CA 1
ATOM 1849 C C . GLU B 1 13 ? 18.203 -16.875 -15.219 1 97.19 13 GLU B C 1
ATOM 1851 O O . GLU B 1 13 ? 18.797 -17.906 -14.891 1 97.19 13 GLU B O 1
ATOM 1856 N N . ASN B 1 14 ? 17.031 -16.547 -14.758 1 97.62 14 ASN B N 1
ATOM 1857 C CA . ASN B 1 14 ? 16.391 -17.328 -13.711 1 97.62 14 ASN B CA 1
ATOM 1858 C C . ASN B 1 14 ? 15.906 -18.672 -14.234 1 97.62 14 ASN B C 1
ATOM 1860 O O . ASN B 1 14 ? 16.109 -19.703 -13.586 1 97.62 14 ASN B O 1
ATOM 1864 N N . ILE B 1 15 ? 15.32 -18.656 -15.398 1 97.69 15 ILE B N 1
ATOM 1865 C CA . ILE B 1 15 ? 14.719 -19.891 -15.891 1 97.69 15 ILE B CA 1
ATOM 1866 C C . ILE B 1 15 ? 15.812 -20.875 -16.281 1 97.69 15 ILE B C 1
ATOM 1868 O O . ILE B 1 15 ? 15.641 -22.094 -16.156 1 97.69 15 ILE B O 1
ATOM 1872 N N . ARG B 1 16 ? 17.016 -20.344 -16.703 1 98 16 ARG B N 1
ATOM 1873 C CA . ARG B 1 16 ? 18.156 -21.203 -17 1 98 16 ARG B CA 1
ATOM 1874 C C . ARG B 1 16 ? 18.547 -22.031 -15.781 1 98 16 ARG B C 1
ATOM 1876 O O . ARG B 1 16 ? 18.969 -23.172 -15.914 1 98 16 ARG B O 1
ATOM 1883 N N . GLU B 1 17 ? 18.375 -21.453 -14.68 1 98 17 GLU B N 1
ATOM 1884 C CA . GLU B 1 17 ? 18.734 -22.125 -13.438 1 98 17 GLU B CA 1
ATOM 1885 C C . GLU B 1 17 ? 17.562 -22.922 -12.867 1 98 17 GLU B C 1
ATOM 1887 O O . GLU B 1 17 ? 17.734 -24.047 -12.398 1 98 17 GLU B O 1
ATOM 1892 N N . LEU B 1 18 ? 16.406 -22.422 -12.938 1 98.44 18 LEU B N 1
ATOM 1893 C CA . LEU B 1 18 ? 15.242 -22.969 -12.242 1 98.44 18 LEU B CA 1
ATOM 1894 C C . LEU B 1 18 ? 14.773 -24.266 -12.891 1 98.44 18 LEU B C 1
ATOM 1896 O O . LEU B 1 18 ? 14.469 -25.234 -12.188 1 98.44 18 LEU B O 1
ATOM 1900 N N . ILE B 1 19 ? 14.672 -24.344 -14.211 1 98.75 19 ILE B N 1
ATOM 1901 C CA . ILE B 1 19 ? 14.102 -25.484 -14.914 1 98.75 19 ILE B CA 1
ATOM 1902 C C . ILE B 1 19 ? 14.914 -26.734 -14.602 1 98.75 19 ILE B C 1
ATOM 1904 O O . ILE B 1 19 ? 14.359 -27.766 -14.18 1 98.75 19 ILE B O 1
ATOM 1908 N N . PRO B 1 20 ? 16.281 -26.656 -14.688 1 98.69 20 PRO B N 1
ATOM 1909 C CA . PRO B 1 20 ? 17.047 -27.844 -14.305 1 98.69 20 PRO B CA 1
ATOM 1910 C C . PRO B 1 20 ? 16.828 -28.234 -12.852 1 98.69 20 PRO B C 1
ATOM 1912 O O . PRO B 1 20 ? 16.781 -29.438 -12.531 1 98.69 20 PRO B O 1
ATOM 1915 N N . ARG B 1 21 ? 16.719 -27.266 -11.961 1 98.44 21 ARG B N 1
ATOM 1916 C CA . ARG B 1 21 ? 16.516 -27.562 -10.547 1 98.44 21 ARG B CA 1
ATOM 1917 C C . ARG B 1 21 ? 15.203 -28.312 -10.328 1 98.44 21 ARG B C 1
ATOM 1919 O O . ARG B 1 21 ? 15.125 -29.219 -9.5 1 98.44 21 ARG B O 1
ATOM 1926 N N . ILE B 1 22 ? 14.18 -27.938 -11.055 1 98.81 22 ILE B N 1
ATOM 1927 C CA . ILE B 1 22 ? 12.891 -28.609 -10.953 1 98.81 22 ILE B CA 1
ATOM 1928 C C . ILE B 1 22 ? 13.023 -30.047 -11.469 1 98.81 22 ILE B C 1
ATOM 1930 O O . ILE B 1 22 ? 12.516 -30.984 -10.844 1 98.81 22 ILE B O 1
ATOM 1934 N N . LYS B 1 23 ? 13.742 -30.234 -12.578 1 98.56 23 LYS B N 1
ATOM 1935 C CA . LYS B 1 23 ? 13.906 -31.547 -13.18 1 98.56 23 LYS B CA 1
ATOM 1936 C C . LYS B 1 23 ? 14.742 -32.469 -12.289 1 98.56 23 LYS B C 1
ATOM 1938 O O . LYS B 1 23 ? 14.602 -33.688 -12.328 1 98.56 23 LYS B O 1
ATOM 1943 N N . GLU B 1 24 ? 15.609 -31.844 -11.484 1 98.31 24 GLU B N 1
ATOM 1944 C CA . GLU B 1 24 ? 16.391 -32.625 -10.531 1 98.31 24 GLU B CA 1
ATOM 1945 C C . GLU B 1 24 ? 15.5 -33.25 -9.461 1 98.31 24 GLU B C 1
ATOM 1947 O O . GLU B 1 24 ? 15.812 -34.312 -8.938 1 98.31 24 GLU B O 1
ATOM 1952 N N . VAL B 1 25 ? 14.469 -32.562 -9.117 1 98.19 25 VAL B N 1
ATOM 1953 C CA . VAL B 1 25 ? 13.516 -33.125 -8.156 1 98.19 25 VAL B CA 1
ATOM 1954 C C . VAL B 1 25 ? 12.812 -34.344 -8.766 1 98.19 25 VAL B C 1
ATOM 1956 O O . VAL B 1 25 ? 12.688 -35.375 -8.109 1 98.19 25 VAL B O 1
ATOM 1959 N N . ASP B 1 26 ? 12.367 -34.188 -9.953 1 97 26 ASP B N 1
ATOM 1960 C CA . ASP B 1 26 ? 11.703 -35.25 -10.711 1 97 26 ASP B CA 1
ATOM 1961 C C . ASP B 1 26 ? 11.742 -34.969 -12.203 1 97 26 ASP B C 1
ATOM 1963 O O . ASP B 1 26 ? 11.141 -34 -12.672 1 97 26 ASP B O 1
ATOM 1967 N N . LYS B 1 27 ? 12.32 -35.812 -12.977 1 96.69 27 LYS B N 1
ATOM 1968 C CA . LYS B 1 27 ? 12.531 -35.625 -14.414 1 96.69 27 LYS B CA 1
ATOM 1969 C C . LYS B 1 27 ? 11.203 -35.656 -15.172 1 96.69 27 LYS B C 1
ATOM 1971 O O . LYS B 1 27 ? 11.117 -35.188 -16.297 1 96.69 27 LYS B O 1
ATOM 1976 N N . ASP B 1 28 ? 10.195 -36.188 -14.531 1 97.12 28 ASP B N 1
ATOM 1977 C CA . ASP B 1 28 ? 8.922 -36.406 -15.219 1 97.12 28 ASP B CA 1
ATOM 1978 C C . ASP B 1 28 ? 7.988 -35.219 -15.016 1 97.12 28 ASP B C 1
ATOM 1980 O O . ASP B 1 28 ? 6.891 -35.188 -15.578 1 97.12 28 ASP B O 1
ATOM 1984 N N . ILE B 1 29 ? 8.438 -34.219 -14.203 1 98.19 29 ILE B N 1
ATOM 1985 C CA . ILE B 1 29 ? 7.637 -33 -14.008 1 98.19 29 ILE B CA 1
ATOM 1986 C C . ILE B 1 29 ? 7.535 -32.25 -15.328 1 98.19 29 ILE B C 1
ATOM 1988 O O . ILE B 1 29 ? 8.539 -32.062 -16.016 1 98.19 29 ILE B O 1
ATOM 1992 N N . ASN B 1 30 ? 6.348 -31.906 -15.688 1 98.69 30 ASN B N 1
ATOM 1993 C CA . ASN B 1 30 ? 6.129 -31.031 -16.828 1 98.69 30 ASN B CA 1
ATOM 1994 C C . ASN B 1 30 ? 6.156 -29.562 -16.422 1 98.69 30 ASN B C 1
ATOM 1996 O O . ASN B 1 30 ? 5.449 -29.156 -15.5 1 98.69 30 ASN B O 1
ATOM 2000 N N . ILE B 1 31 ? 6.988 -28.812 -17.094 1 98.88 31 ILE B N 1
ATOM 2001 C CA . ILE B 1 31 ? 7.125 -27.391 -16.781 1 98.88 31 ILE B CA 1
ATOM 2002 C C . ILE B 1 31 ? 6.41 -26.562 -17.828 1 98.88 31 ILE B C 1
ATOM 2004 O O . ILE B 1 31 ? 6.633 -26.734 -19.031 1 98.88 31 ILE B O 1
ATOM 2008 N N . ILE B 1 32 ? 5.492 -25.734 -17.391 1 98.94 32 ILE B N 1
ATOM 2009 C CA . ILE B 1 32 ? 4.715 -24.828 -18.234 1 98.94 32 ILE B CA 1
ATOM 2010 C C . ILE B 1 32 ? 5.137 -23.391 -17.984 1 98.94 32 ILE B C 1
ATOM 2012 O O . ILE B 1 32 ? 4.863 -22.844 -16.922 1 98.94 32 ILE B O 1
ATOM 2016 N N . ILE B 1 33 ? 5.781 -22.828 -18.984 1 98.94 33 ILE B N 1
ATOM 2017 C CA . ILE B 1 33 ? 6.184 -21.422 -18.906 1 98.94 33 ILE B CA 1
ATOM 2018 C C . ILE B 1 33 ? 5.145 -20.547 -19.609 1 98.94 33 ILE B C 1
ATOM 2020 O O . ILE B 1 33 ? 4.785 -20.812 -20.766 1 98.94 33 ILE B O 1
ATOM 2024 N N . VAL B 1 34 ? 4.594 -19.625 -18.891 1 98.88 34 VAL B N 1
ATOM 2025 C CA . VAL B 1 34 ? 3.711 -18.625 -19.469 1 98.88 34 VAL B CA 1
ATOM 2026 C C . VAL B 1 34 ? 4.426 -17.266 -19.5 1 98.88 34 VAL B C 1
ATOM 2028 O O . VAL B 1 34 ? 4.516 -16.578 -18.484 1 98.88 34 VAL B O 1
ATOM 2031 N N . ASP B 1 35 ? 4.871 -16.922 -20.703 1 98.81 35 ASP B N 1
ATOM 2032 C CA . ASP B 1 35 ? 5.754 -15.766 -20.844 1 98.81 35 ASP B CA 1
ATOM 2033 C C . ASP B 1 35 ? 5.008 -14.57 -21.438 1 98.81 35 ASP B C 1
ATOM 2035 O O . ASP B 1 35 ? 4.281 -14.719 -22.422 1 98.81 35 ASP B O 1
ATOM 2039 N N . ASP B 1 36 ? 5.18 -13.461 -20.797 1 98.06 36 ASP B N 1
ATOM 2040 C CA . ASP B 1 36 ? 4.551 -12.227 -21.266 1 98.06 36 ASP B CA 1
ATOM 2041 C C . ASP B 1 36 ? 5.422 -11.523 -22.297 1 98.06 36 ASP B C 1
ATOM 2043 O O . ASP B 1 36 ? 5.738 -10.336 -22.156 1 98.06 36 ASP B O 1
ATOM 2047 N N . ASN B 1 37 ? 5.82 -12.219 -23.234 1 97.88 37 ASN B N 1
ATOM 2048 C CA . ASN B 1 37 ? 6.562 -11.719 -24.391 1 97.88 37 ASN B CA 1
ATOM 2049 C C . ASN B 1 37 ? 7.84 -11 -23.953 1 97.88 37 ASN B C 1
ATOM 2051 O O . ASN B 1 37 ? 8.055 -9.844 -24.328 1 97.88 37 ASN B O 1
ATOM 2055 N N . SER B 1 38 ? 8.664 -11.703 -23.266 1 97.56 38 SER B N 1
ATOM 2056 C CA . SER B 1 38 ? 9.93 -11.18 -22.75 1 97.56 38 SER B CA 1
ATOM 2057 C C . SER B 1 38 ? 10.867 -10.82 -23.906 1 97.56 38 SER B C 1
ATOM 2059 O O . SER B 1 38 ? 11.047 -11.609 -24.828 1 97.56 38 SER B O 1
ATOM 2061 N N . PRO B 1 39 ? 11.484 -9.641 -23.766 1 97.44 39 PRO B N 1
ATOM 2062 C CA . PRO B 1 39 ? 12.469 -9.273 -24.797 1 97.44 39 PRO B CA 1
ATOM 2063 C C . PRO B 1 39 ? 13.828 -9.93 -24.578 1 97.44 39 PRO B C 1
ATOM 2065 O O . PRO B 1 39 ? 14.688 -9.875 -25.453 1 97.44 39 PRO B O 1
ATOM 2068 N N . ASP B 1 40 ? 14.117 -10.609 -23.562 1 97.25 40 ASP B N 1
ATOM 2069 C CA . ASP B 1 40 ? 15.445 -11.102 -23.203 1 97.25 40 ASP B CA 1
ATOM 2070 C C . ASP B 1 40 ? 15.602 -12.578 -23.578 1 97.25 40 ASP B C 1
ATOM 2072 O O . ASP B 1 40 ? 16.422 -13.289 -23 1 97.25 40 ASP B O 1
ATOM 2076 N N . ASN B 1 41 ? 14.688 -13.117 -24.422 1 98 41 ASN B N 1
ATOM 2077 C CA . ASN B 1 41 ? 14.711 -14.477 -24.938 1 98 41 ASN B CA 1
ATOM 2078 C C . ASN B 1 41 ? 14.352 -15.5 -23.875 1 98 41 ASN B C 1
ATOM 2080 O O . ASN B 1 41 ? 14.812 -16.641 -23.922 1 98 41 ASN B O 1
ATOM 2084 N N . THR B 1 42 ? 13.586 -15.102 -22.844 1 98.5 42 THR B N 1
ATOM 2085 C CA . THR B 1 42 ? 13.109 -16 -21.797 1 98.5 42 THR B CA 1
ATOM 2086 C C . THR B 1 42 ? 12.398 -17.203 -22.406 1 98.5 42 THR B C 1
ATOM 2088 O O . THR B 1 42 ? 12.711 -18.344 -22.078 1 98.5 42 THR B O 1
ATOM 2091 N N . SER B 1 43 ? 11.539 -16.953 -23.328 1 98.62 43 SER B N 1
ATOM 2092 C CA . SER B 1 43 ? 10.742 -18.016 -23.938 1 98.62 43 SER B CA 1
ATOM 2093 C C . SER B 1 43 ? 11.609 -18.969 -24.734 1 98.62 43 SER B C 1
ATOM 2095 O O . SER B 1 43 ? 11.406 -20.188 -24.688 1 98.62 43 SER B O 1
ATOM 2097 N N . GLY B 1 44 ? 12.547 -18.438 -25.453 1 98.69 44 GLY B N 1
ATOM 2098 C CA . GLY B 1 44 ? 13.453 -19.281 -26.219 1 98.69 44 GLY B CA 1
ATOM 2099 C C . GLY B 1 44 ? 14.273 -20.219 -25.359 1 98.69 44 GLY B C 1
ATOM 2100 O O . GLY B 1 44 ? 14.398 -21.406 -25.656 1 98.69 44 GLY B O 1
ATOM 2101 N N . ILE B 1 45 ? 14.828 -19.672 -24.312 1 98.69 45 ILE B N 1
ATOM 2102 C CA . ILE B 1 45 ? 15.641 -20.453 -23.375 1 98.69 45 ILE B CA 1
ATOM 2103 C C . ILE B 1 45 ? 14.789 -21.531 -22.734 1 98.69 45 ILE B C 1
ATOM 2105 O O . ILE B 1 45 ? 15.219 -22.688 -22.625 1 98.69 45 ILE B O 1
ATOM 2109 N N . ALA B 1 46 ? 13.594 -21.203 -22.281 1 98.88 46 ALA B N 1
ATOM 2110 C CA . ALA B 1 46 ? 12.695 -22.172 -21.672 1 98.88 46 ALA B CA 1
ATOM 2111 C C . ALA B 1 46 ? 12.391 -23.328 -22.609 1 98.88 46 ALA B C 1
ATOM 2113 O O . ALA B 1 46 ? 12.406 -24.5 -22.219 1 98.88 46 ALA B O 1
ATOM 2114 N N . LYS B 1 47 ? 12.141 -23.016 -23.875 1 98.69 47 LYS B N 1
ATOM 2115 C CA . LYS B 1 47 ? 11.859 -24.031 -24.891 1 98.69 47 LYS B CA 1
ATOM 2116 C C . LYS B 1 47 ? 13.047 -24.984 -25.062 1 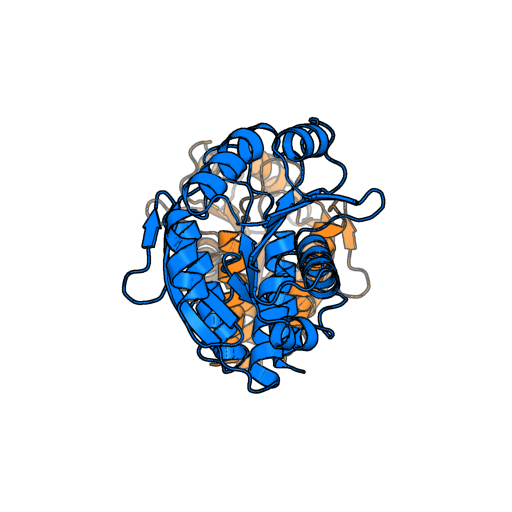98.69 47 LYS B C 1
ATOM 2118 O O . LYS B 1 47 ? 12.875 -26.188 -25.141 1 98.69 47 LYS B O 1
ATOM 2123 N N . GLN B 1 48 ? 14.148 -24.391 -25.109 1 98.62 48 GLN B N 1
ATOM 2124 C CA . GLN B 1 48 ? 15.367 -25.172 -25.281 1 98.62 48 GLN B CA 1
ATOM 2125 C C . GLN B 1 48 ? 15.57 -26.125 -24.109 1 98.62 48 GLN B C 1
ATOM 2127 O O . GLN B 1 48 ? 16.141 -27.203 -24.297 1 98.62 48 GLN B O 1
ATOM 2132 N N . LEU B 1 49 ? 15.086 -25.75 -23.016 1 98.56 49 LEU B N 1
ATOM 2133 C CA . LEU B 1 49 ? 15.273 -26.562 -21.812 1 98.56 49 LEU B CA 1
ATOM 2134 C C . LEU B 1 49 ? 14.141 -27.562 -21.656 1 98.56 49 LEU B C 1
ATOM 2136 O O . LEU B 1 49 ? 14.062 -28.266 -20.641 1 98.56 49 LEU B O 1
ATOM 2140 N N . GLY B 1 50 ? 13.211 -27.641 -22.578 1 98.19 50 GLY B N 1
ATOM 2141 C CA . GLY B 1 50 ? 12.227 -28.719 -22.625 1 98.19 50 GLY B CA 1
ATOM 2142 C C . GLY B 1 50 ? 10.898 -28.328 -22 1 98.19 50 GLY B C 1
ATOM 2143 O O . GLY B 1 50 ? 10.039 -29.188 -21.797 1 98.19 50 GLY B O 1
ATOM 2144 N N . ALA B 1 51 ? 10.719 -27.062 -21.688 1 98.81 51 ALA B N 1
ATOM 2145 C CA . ALA B 1 51 ? 9.453 -26.641 -21.094 1 98.81 51 ALA B CA 1
ATOM 2146 C C . ALA B 1 51 ? 8.383 -26.453 -22.156 1 98.81 51 ALA B C 1
ATOM 2148 O O . ALA B 1 51 ? 8.703 -26.234 -23.328 1 98.81 51 ALA B O 1
ATOM 2149 N N . ILE B 1 52 ? 7.152 -26.672 -21.828 1 98.75 52 ILE B N 1
ATOM 2150 C CA . ILE B 1 52 ? 6.023 -26.188 -22.609 1 98.75 52 ILE B CA 1
ATOM 2151 C C . ILE B 1 52 ? 5.91 -24.672 -22.469 1 98.75 52 ILE B C 1
ATOM 2153 O O . ILE B 1 52 ? 5.836 -24.141 -21.344 1 98.75 52 ILE B O 1
ATOM 2157 N N . VAL B 1 53 ? 5.945 -23.953 -23.609 1 98.88 53 VAL B N 1
ATOM 2158 C CA . VAL B 1 53 ? 6.02 -22.5 -23.516 1 98.88 53 VAL B CA 1
ATOM 2159 C C . VAL B 1 53 ? 4.82 -21.875 -24.219 1 98.88 53 VAL B C 1
ATOM 2161 O O . VAL B 1 53 ? 4.508 -22.234 -25.359 1 98.88 53 VAL B O 1
ATOM 2164 N N . PHE B 1 54 ? 4.094 -21.062 -23.5 1 98.75 54 PHE B N 1
ATOM 2165 C CA . PHE B 1 54 ? 3.09 -20.172 -24.062 1 98.75 54 PHE B CA 1
ATOM 2166 C C . PHE B 1 54 ? 3.557 -18.719 -24 1 98.75 54 PHE B C 1
ATOM 2168 O O . PHE B 1 54 ? 3.918 -18.234 -22.922 1 98.75 54 PHE B O 1
ATOM 2175 N N . VAL B 1 55 ? 3.566 -18.031 -25.125 1 98.62 55 VAL B N 1
ATOM 2176 C CA . VAL B 1 55 ? 3.924 -16.609 -25.172 1 98.62 55 VAL B CA 1
ATOM 2177 C C . VAL B 1 55 ? 2.664 -15.766 -25.344 1 98.62 55 VAL B C 1
ATOM 2179 O O . VAL B 1 55 ? 1.896 -15.969 -26.281 1 98.62 55 VAL B O 1
ATOM 2182 N N . ARG B 1 56 ? 2.447 -14.93 -24.359 1 97.69 56 ARG B N 1
ATOM 2183 C CA . ARG B 1 56 ? 1.31 -14.023 -24.438 1 97.69 56 ARG B CA 1
ATOM 2184 C C . ARG B 1 56 ? 1.729 -12.664 -24.984 1 97.69 56 ARG B C 1
ATOM 2186 O O . ARG B 1 56 ? 2.439 -11.906 -24.312 1 97.69 56 ARG B O 1
ATOM 2193 N N . LYS B 1 57 ? 1.288 -12.273 -26.125 1 95.31 57 LYS B N 1
ATOM 2194 C CA . LYS B 1 57 ? 1.774 -11.094 -26.828 1 95.31 57 LYS B CA 1
ATOM 2195 C C . LYS B 1 57 ? 0.918 -9.867 -26.516 1 95.31 57 LYS B C 1
ATOM 2197 O O . LYS B 1 57 ? 1.41 -8.742 -26.516 1 95.31 57 LYS B O 1
ATOM 2202 N N . ASP B 1 58 ? -0.36 -10 -26.172 1 91.94 58 ASP B N 1
ATOM 2203 C CA . ASP B 1 58 ? -1.283 -8.875 -26.047 1 91.94 58 ASP B CA 1
ATOM 2204 C C . ASP B 1 58 ? -1.796 -8.75 -24.609 1 91.94 58 ASP B C 1
ATOM 2206 O O . ASP B 1 58 ? -2.824 -8.117 -24.359 1 91.94 58 ASP B O 1
ATOM 2210 N N . GLU B 1 59 ? -1.164 -9.43 -23.719 1 89.44 59 GLU B N 1
ATOM 221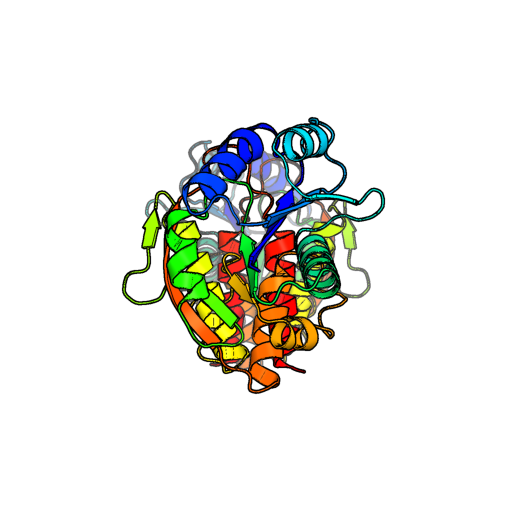1 C CA . GLU B 1 59 ? -1.591 -9.422 -22.328 1 89.44 59 GLU B CA 1
ATOM 2212 C C . GLU B 1 59 ? -0.393 -9.477 -21.391 1 89.44 59 GLU B C 1
ATOM 2214 O O . GLU B 1 59 ? 0.663 -10.008 -21.75 1 89.44 59 GLU B O 1
ATOM 2219 N N . ARG B 1 60 ? -0.604 -8.797 -20.266 1 90.56 60 ARG B N 1
ATOM 2220 C CA . ARG B 1 60 ? 0.428 -8.859 -19.234 1 90.56 60 ARG B CA 1
ATOM 2221 C C . ARG B 1 60 ? -0.191 -8.93 -17.844 1 90.56 60 ARG B C 1
ATOM 2223 O O . ARG B 1 60 ? -1.301 -8.445 -17.625 1 90.56 60 ARG B O 1
ATOM 2230 N N . GLY B 1 61 ? 0.565 -9.617 -16.969 1 96 61 GLY B N 1
ATOM 2231 C CA . GLY B 1 61 ? 0.139 -9.703 -15.586 1 96 61 GLY B CA 1
ATOM 2232 C C . GLY B 1 61 ? 0.366 -11.078 -14.977 1 96 61 GLY B C 1
ATOM 2233 O O . GLY B 1 61 ? 0.031 -12.094 -15.586 1 96 61 GLY B O 1
ATOM 2234 N N . ILE B 1 62 ? 0.871 -11.062 -13.836 1 96.81 62 ILE B N 1
ATOM 2235 C CA . ILE B 1 62 ? 1.222 -12.312 -13.18 1 96.81 62 ILE B CA 1
ATOM 2236 C C . ILE B 1 62 ? -0.042 -13.133 -12.922 1 96.81 62 ILE B C 1
ATOM 2238 O O . ILE B 1 62 ? -0.063 -14.344 -13.141 1 96.81 62 ILE B O 1
ATOM 2242 N N . GLY B 1 63 ? -1.137 -12.484 -12.484 1 97.81 63 GLY B N 1
ATOM 2243 C CA . GLY B 1 63 ? -2.381 -13.188 -12.211 1 97.81 63 GLY B CA 1
ATOM 2244 C C . GLY B 1 63 ? -3.006 -13.797 -13.453 1 97.81 63 GLY B C 1
ATOM 2245 O O . GLY B 1 63 ? -3.408 -14.969 -13.438 1 97.81 63 GLY B O 1
ATOM 2246 N N . SER B 1 64 ? -3.045 -12.984 -14.484 1 97.44 64 SER B N 1
ATOM 2247 C CA . SER B 1 64 ? -3.613 -13.484 -15.734 1 97.44 64 SER B CA 1
ATOM 2248 C C . SER B 1 64 ? -2.768 -14.617 -16.312 1 97.44 64 SER B C 1
ATOM 2250 O O . SER B 1 64 ? -3.301 -15.57 -16.891 1 97.44 64 SER B O 1
ATOM 2252 N N . ALA B 1 65 ? -1.45 -14.531 -16.156 1 98.38 65 ALA B N 1
ATOM 2253 C CA . ALA B 1 65 ? -0.557 -15.586 -16.625 1 98.38 65 ALA B CA 1
ATOM 2254 C C . ALA B 1 65 ? -0.785 -16.891 -15.867 1 98.38 65 ALA B C 1
ATOM 2256 O O . ALA B 1 65 ? -0.839 -17.969 -16.469 1 98.38 65 ALA B O 1
ATOM 2257 N N . LEU B 1 66 ? -0.929 -16.766 -14.586 1 98.69 66 LEU B N 1
ATOM 2258 C CA . LEU B 1 66 ? -1.146 -17.938 -13.75 1 98.69 66 LEU B CA 1
ATOM 2259 C C . LEU B 1 66 ? -2.482 -18.594 -14.078 1 98.69 66 LEU B C 1
ATOM 2261 O O . LEU B 1 66 ? -2.561 -19.812 -14.211 1 98.69 66 LEU B O 1
ATOM 2265 N N . LYS B 1 67 ? -3.496 -17.781 -14.211 1 98.19 67 LYS B N 1
ATOM 2266 C CA . LYS B 1 67 ? -4.805 -18.328 -14.57 1 98.19 67 LYS B CA 1
ATOM 2267 C C . LYS B 1 67 ? -4.746 -19.062 -15.906 1 98.19 67 LYS B C 1
ATOM 2269 O O . LYS B 1 67 ? -5.238 -20.188 -16.016 1 98.19 67 LYS B O 1
ATOM 2274 N N . PHE B 1 68 ? -4.137 -18.422 -16.828 1 98.12 68 PHE B N 1
ATOM 2275 C CA . PHE B 1 68 ? -3.979 -19.016 -18.156 1 98.12 68 PHE B CA 1
ATOM 2276 C C . PHE B 1 68 ? -3.24 -20.344 -18.062 1 98.12 68 PHE B C 1
ATOM 2278 O O . PHE B 1 68 ? -3.695 -21.344 -18.609 1 98.12 68 PHE B O 1
ATOM 2285 N N . GLY B 1 69 ? -2.121 -20.344 -17.375 1 98.75 69 GLY B N 1
ATOM 2286 C CA . GLY B 1 69 ? -1.323 -21.547 -17.25 1 98.75 69 GLY B CA 1
ATOM 2287 C C . GLY B 1 69 ? -2.066 -22.688 -16.562 1 98.75 69 GLY B C 1
ATOM 2288 O O . GLY B 1 69 ? -1.963 -23.844 -16.969 1 98.75 69 GLY B O 1
ATOM 2289 N N . LEU B 1 70 ? -2.791 -22.359 -15.508 1 98.88 70 LEU B N 1
ATOM 2290 C CA . LEU B 1 70 ? -3.58 -23.359 -14.797 1 98.88 70 LEU B CA 1
ATOM 2291 C C . LEU B 1 70 ? -4.648 -23.953 -15.703 1 98.88 70 LEU B C 1
ATOM 2293 O O . LEU B 1 70 ? -4.812 -25.172 -15.758 1 98.88 70 LEU B O 1
ATOM 2297 N N . GLU B 1 71 ? -5.309 -23.094 -16.406 1 98.56 71 GLU B N 1
ATOM 2298 C CA . GLU B 1 71 ? -6.352 -23.547 -17.312 1 98.56 71 GLU B CA 1
ATOM 2299 C C . GLU B 1 71 ? -5.773 -24.453 -18.406 1 98.56 71 GLU B C 1
ATOM 2301 O O . GLU B 1 71 ? -6.332 -25.5 -18.719 1 98.56 71 GLU B O 1
ATOM 2306 N N . GLN B 1 72 ? -4.691 -24.031 -19 1 98.69 72 GLN B N 1
ATOM 2307 C CA . GLN B 1 72 ? -4.039 -24.844 -20.016 1 98.69 72 GLN B CA 1
ATOM 2308 C C . GLN B 1 72 ? -3.607 -26.188 -19.453 1 98.69 72 GLN B C 1
ATOM 2310 O O . GLN B 1 72 ? -3.742 -27.219 -20.125 1 98.69 72 GLN B O 1
ATOM 2315 N N . GLY B 1 73 ? -3.021 -26.156 -18.234 1 98.75 73 GLY B N 1
ATOM 2316 C CA . GLY B 1 73 ? -2.623 -27.391 -17.594 1 98.75 73 GLY B CA 1
ATOM 2317 C C . GLY B 1 73 ? -3.766 -28.375 -17.438 1 98.75 73 GLY B C 1
ATOM 2318 O O . GLY B 1 73 ? -3.611 -29.562 -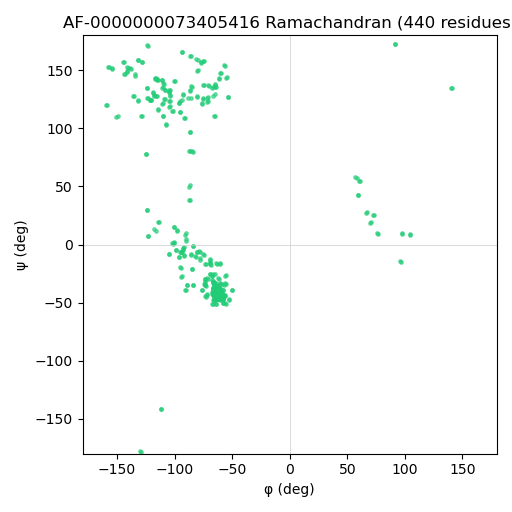17.719 1 98.75 73 GLY B O 1
ATOM 2319 N N . VAL B 1 74 ? -4.895 -27.859 -17.031 1 98.69 74 VAL B N 1
ATOM 2320 C CA . VAL B 1 74 ? -6.07 -28.719 -16.875 1 98.69 74 VAL B CA 1
ATOM 2321 C C . VAL B 1 74 ? -6.473 -29.297 -18.234 1 98.69 74 VAL B C 1
ATOM 2323 O O . VAL B 1 74 ? -6.762 -30.484 -18.344 1 98.69 74 VAL B O 1
ATOM 2326 N N . LYS B 1 75 ? -6.465 -28.453 -19.203 1 98.56 75 LYS B N 1
ATOM 2327 C CA . LYS B 1 75 ? -6.828 -28.891 -20.547 1 98.56 75 LYS B CA 1
ATOM 2328 C C . LYS B 1 75 ? -5.887 -29.984 -21.047 1 98.56 75 LYS B C 1
ATOM 2330 O O . LYS B 1 75 ? -6.301 -30.875 -21.797 1 98.56 75 LYS B O 1
ATOM 2335 N N . MET B 1 76 ? -4.684 -29.922 -20.672 1 98.44 76 MET B N 1
ATOM 2336 C CA . MET B 1 76 ? -3.678 -30.891 -21.094 1 98.44 76 MET B CA 1
ATOM 2337 C C . MET B 1 76 ? -3.811 -32.188 -20.297 1 98.44 76 MET B C 1
ATOM 2339 O O . MET B 1 76 ? -3.127 -33.156 -20.594 1 98.44 76 MET B O 1
ATOM 2343 N N . GLY B 1 77 ? -4.609 -32.188 -19.203 1 98.25 77 GLY B N 1
ATOM 2344 C CA . GLY B 1 77 ? -4.926 -33.406 -18.5 1 98.25 77 GLY B CA 1
ATOM 2345 C C . GLY B 1 77 ? -4.16 -33.562 -17.188 1 98.25 77 GLY B C 1
ATOM 2346 O O . GLY B 1 77 ? -4.195 -34.625 -16.562 1 98.25 77 GLY B O 1
ATOM 2347 N N . PHE B 1 78 ? -3.451 -32.531 -16.766 1 98.44 78 PHE B N 1
ATOM 2348 C CA . PHE B 1 78 ? -2.713 -32.594 -15.516 1 98.44 78 PHE B CA 1
ATOM 2349 C C . PHE B 1 78 ? -3.67 -32.688 -14.328 1 98.44 78 PHE B C 1
ATOM 2351 O O . PHE B 1 78 ? -4.676 -31.984 -14.273 1 98.44 78 PHE B O 1
ATOM 2358 N N . LYS B 1 79 ? -3.355 -33.562 -13.422 1 97.5 79 LYS B N 1
ATOM 2359 C CA . LYS B 1 79 ? -4.215 -33.781 -12.266 1 97.5 79 LYS B CA 1
ATOM 2360 C C . LYS B 1 79 ? -3.748 -32.969 -11.07 1 97.5 79 LYS B C 1
ATOM 2362 O O . LYS B 1 79 ? -4.488 -32.781 -10.094 1 97.5 79 LYS B O 1
ATOM 2367 N N . ARG B 1 80 ? -2.531 -32.531 -11.078 1 98.56 80 ARG B N 1
ATOM 2368 C CA . ARG B 1 80 ? -1.942 -31.609 -10.102 1 98.56 80 ARG B CA 1
ATOM 2369 C C . ARG B 1 80 ? -1.107 -30.531 -10.789 1 98.56 80 ARG B C 1
ATOM 2371 O O . ARG B 1 80 ? -0.303 -30.828 -11.672 1 98.56 80 ARG B O 1
ATOM 2378 N N . LEU B 1 81 ? -1.408 -29.297 -10.445 1 98.88 81 LEU B N 1
ATOM 2379 C CA . LEU B 1 81 ? -0.694 -28.156 -11.023 1 98.88 81 LEU B CA 1
ATOM 2380 C C . LEU B 1 81 ? -0.076 -27.297 -9.93 1 98.88 81 LEU B C 1
ATOM 2382 O O . LEU B 1 81 ? -0.766 -26.875 -8.992 1 98.88 81 LEU B O 1
ATOM 2386 N N . ILE B 1 82 ? 1.181 -27.062 -10.023 1 98.94 82 ILE B N 1
ATOM 2387 C CA . ILE B 1 82 ? 1.889 -26.188 -9.094 1 98.94 82 ILE B CA 1
ATOM 2388 C C . ILE B 1 82 ? 2.18 -24.844 -9.758 1 98.94 82 ILE B C 1
ATOM 2390 O O . ILE B 1 82 ? 2.57 -24.797 -10.922 1 98.94 82 ILE B O 1
ATOM 2394 N N . THR B 1 83 ? 1.901 -23.781 -9.047 1 98.94 83 THR B N 1
ATOM 2395 C CA . THR B 1 83 ? 2.381 -22.469 -9.461 1 98.94 83 THR B CA 1
ATOM 2396 C C . THR B 1 83 ? 3.627 -22.078 -8.672 1 98.94 83 THR B C 1
ATOM 2398 O O . THR B 1 83 ? 3.729 -22.359 -7.477 1 98.94 83 THR B O 1
ATOM 2401 N N . MET B 1 84 ? 4.586 -21.469 -9.281 1 97.56 84 MET B N 1
ATOM 2402 C CA . MET B 1 84 ? 5.785 -20.984 -8.609 1 97.56 84 MET B CA 1
ATOM 2403 C C . MET B 1 84 ? 6.402 -19.812 -9.367 1 97.56 84 MET B C 1
ATOM 2405 O O . MET B 1 84 ? 6.234 -19.703 -10.578 1 97.56 84 MET B O 1
ATOM 2409 N N . ASP B 1 85 ? 7.059 -18.984 -8.641 1 97.56 85 ASP B N 1
ATOM 2410 C CA . ASP B 1 85 ? 7.727 -17.844 -9.25 1 97.56 85 ASP B CA 1
ATOM 2411 C C . ASP B 1 85 ? 9.023 -18.266 -9.938 1 97.56 85 ASP B C 1
ATOM 2413 O O . ASP B 1 85 ? 9.641 -19.25 -9.555 1 97.56 85 ASP B O 1
ATOM 2417 N N . ALA B 1 86 ? 9.406 -17.453 -10.852 1 97.69 86 ALA B N 1
ATOM 2418 C CA . ALA B 1 86 ? 10.578 -17.781 -11.664 1 97.69 86 ALA B CA 1
ATOM 2419 C C . ALA B 1 86 ? 11.859 -17.328 -10.977 1 97.69 86 ALA B C 1
ATOM 2421 O O . ALA B 1 86 ? 12.961 -17.703 -11.383 1 97.69 86 ALA B O 1
ATOM 2422 N N . ASP B 1 87 ? 11.805 -16.578 -9.914 1 96.12 87 ASP B N 1
ATOM 2423 C CA . ASP B 1 87 ? 12.93 -15.805 -9.414 1 96.12 87 ASP B CA 1
ATOM 2424 C C . ASP B 1 87 ? 13.758 -16.609 -8.414 1 96.12 87 ASP B C 1
ATOM 2426 O O . ASP B 1 87 ? 14.57 -16.062 -7.68 1 96.12 87 ASP B O 1
ATOM 2430 N N . LEU B 1 88 ? 13.5 -17.906 -8.273 1 95.69 88 LEU B N 1
ATOM 2431 C CA . LEU B 1 88 ? 14.258 -18.859 -7.477 1 95.69 88 LEU B CA 1
ATOM 2432 C C . LEU B 1 88 ? 13.961 -18.688 -5.992 1 95.69 88 LEU B C 1
ATOM 2434 O O . LEU B 1 88 ? 14.648 -19.266 -5.145 1 95.69 88 LEU B O 1
ATOM 2438 N N . SER B 1 89 ? 12.93 -17.859 -5.723 1 96.06 89 SER B N 1
ATOM 2439 C CA . SER B 1 89 ? 12.531 -17.719 -4.324 1 96.06 89 SER B CA 1
ATOM 2440 C C . SER B 1 89 ? 11.789 -18.953 -3.828 1 96.06 89 SER B C 1
ATOM 2442 O O . SER B 1 89 ? 11.789 -19.234 -2.631 1 96.06 89 SER B O 1
ATOM 2444 N N . HIS B 1 90 ? 11.117 -19.625 -4.699 1 97.5 90 HIS B N 1
ATOM 2445 C CA . HIS B 1 90 ? 10.438 -20.875 -4.418 1 97.5 90 HIS B CA 1
ATOM 2446 C C . HIS B 1 90 ? 11.344 -22.062 -4.715 1 97.5 90 HIS B C 1
ATOM 2448 O O . HIS B 1 90 ? 11.578 -22.406 -5.879 1 97.5 90 HIS B O 1
ATOM 2454 N N . ASP B 1 91 ? 11.797 -22.734 -3.65 1 97.75 91 ASP B N 1
ATOM 2455 C CA . ASP B 1 91 ? 12.727 -23.844 -3.797 1 97.75 91 ASP B CA 1
ATOM 2456 C C . ASP B 1 91 ? 12.008 -25.094 -4.301 1 97.75 91 ASP B C 1
ATOM 2458 O O . ASP B 1 91 ? 11.086 -25.594 -3.654 1 97.75 91 ASP B O 1
ATOM 2462 N N . PRO B 1 92 ? 12.523 -25.672 -5.426 1 98.56 92 PRO B N 1
ATOM 2463 C CA . PRO B 1 92 ? 11.883 -26.875 -5.977 1 98.56 92 PRO B CA 1
ATOM 2464 C C . PRO B 1 92 ? 11.891 -28.047 -5.004 1 98.56 92 PRO B C 1
ATOM 2466 O O . PRO B 1 92 ? 11.094 -28.969 -5.141 1 98.56 92 PRO B O 1
ATOM 2469 N N . LYS B 1 93 ? 12.703 -28 -3.969 1 98.12 93 LYS B N 1
ATOM 2470 C CA . LYS B 1 93 ? 12.805 -29.109 -3.02 1 98.12 93 LYS B CA 1
ATOM 2471 C C . LYS B 1 93 ? 11.484 -29.312 -2.289 1 98.12 93 LYS B C 1
ATOM 2473 O O . LYS B 1 93 ? 11.258 -30.375 -1.707 1 98.12 93 LYS B O 1
ATOM 2478 N N . TYR B 1 94 ? 10.57 -28.344 -2.322 1 98.56 94 TYR B N 1
ATOM 2479 C CA . TYR B 1 94 ? 9.32 -28.422 -1.574 1 98.56 94 TYR B CA 1
ATOM 2480 C C . TYR B 1 94 ? 8.211 -29.016 -2.436 1 98.56 94 TYR B C 1
ATOM 2482 O O . TYR B 1 94 ? 7.109 -29.266 -1.946 1 98.56 94 TYR B O 1
ATOM 2490 N N . ILE B 1 95 ? 8.484 -29.281 -3.725 1 98.69 95 ILE B N 1
ATOM 2491 C CA . ILE B 1 95 ? 7.473 -29.781 -4.645 1 98.69 95 ILE B CA 1
ATOM 2492 C C . ILE B 1 95 ? 6.879 -31.078 -4.094 1 98.69 95 ILE B C 1
ATOM 2494 O O . ILE B 1 95 ? 5.656 -31.234 -4.031 1 98.69 95 ILE B O 1
ATOM 2498 N N . PRO B 1 96 ? 7.668 -32.031 -3.58 1 98.62 96 PRO B N 1
ATOM 2499 C CA . PRO B 1 96 ? 7.074 -33.25 -3.049 1 98.62 96 PRO B CA 1
ATOM 2500 C C . PRO B 1 96 ? 6.121 -33 -1.885 1 98.62 96 PRO B C 1
ATOM 2502 O O . PRO B 1 96 ? 5.082 -33.656 -1.775 1 98.62 96 PRO B O 1
ATOM 2505 N N . ALA B 1 97 ? 6.434 -32.062 -1.038 1 98.38 97 ALA B N 1
ATOM 2506 C CA . ALA B 1 97 ? 5.566 -31.719 0.088 1 98.38 97 ALA B CA 1
ATOM 2507 C C . ALA B 1 97 ? 4.242 -31.141 -0.396 1 98.38 97 ALA B C 1
ATOM 2509 O O . ALA B 1 97 ? 3.182 -31.438 0.162 1 98.38 97 ALA B O 1
ATOM 2510 N N . LEU B 1 98 ? 4.297 -30.328 -1.414 1 98.56 98 LEU B N 1
ATOM 2511 C CA . LEU B 1 98 ? 3.107 -29.688 -1.956 1 98.56 98 LEU B CA 1
ATOM 2512 C C . LEU B 1 98 ? 2.139 -30.703 -2.529 1 98.56 98 LEU B C 1
ATOM 2514 O O . LEU B 1 98 ? 0.921 -30.531 -2.447 1 98.56 98 LEU B O 1
ATOM 2518 N N . ILE B 1 99 ? 2.678 -31.812 -3.086 1 97.75 99 ILE B N 1
ATOM 2519 C CA . ILE B 1 99 ? 1.796 -32.75 -3.781 1 97.75 99 ILE B CA 1
ATOM 2520 C C . ILE B 1 99 ? 1.491 -33.938 -2.883 1 97.75 99 ILE B C 1
ATOM 2522 O O . ILE B 1 99 ? 0.78 -34.875 -3.285 1 97.75 99 ILE B O 1
ATOM 2526 N N . SER B 1 100 ? 1.995 -33.969 -1.672 1 96.44 100 SER B N 1
ATOM 2527 C CA . SER B 1 100 ? 1.802 -35.094 -0.775 1 96.44 100 SER B CA 1
ATOM 2528 C C . SER B 1 100 ? 0.485 -34.969 -0.014 1 96.44 100 SER B C 1
ATOM 2530 O O . SER B 1 100 ? -0.022 -35.969 0.512 1 96.44 100 SER B O 1
ATOM 2532 N N . LYS B 1 101 ? -0.015 -33.75 0.054 1 95.44 101 LYS B N 1
ATOM 2533 C CA . LYS B 1 101 ? -1.236 -33.5 0.82 1 95.44 101 LYS B CA 1
ATOM 2534 C C . LYS B 1 101 ? -2.477 -33.781 -0.026 1 95.44 101 LYS B C 1
ATOM 2536 O O . LYS B 1 101 ? -2.518 -33.438 -1.208 1 95.44 101 LYS B O 1
ATOM 2541 N N . ASP B 1 102 ? -3.41 -34.469 0.626 1 96 102 ASP B N 1
ATOM 2542 C CA . ASP B 1 102 ? -4.695 -34.688 -0.031 1 96 102 ASP B CA 1
ATOM 2543 C C . ASP B 1 102 ? -5.625 -33.5 0.161 1 96 102 ASP B C 1
ATOM 2545 O O . ASP B 1 102 ? -6.48 -33.5 1.048 1 96 102 ASP B O 1
ATOM 2549 N N . ALA B 1 103 ? -5.492 -32.469 -0.562 1 98.62 103 ALA B N 1
ATOM 2550 C CA . ALA B 1 103 ? -6.277 -31.234 -0.536 1 98.62 103 ALA B CA 1
ATOM 2551 C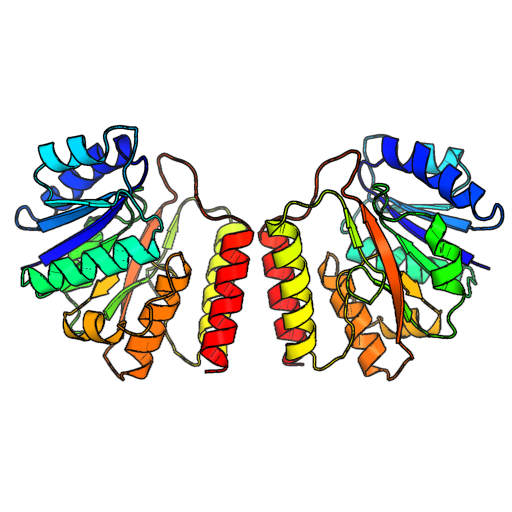 C . ALA B 1 103 ? -6.445 -30.672 -1.938 1 98.62 103 ALA B C 1
ATOM 2553 O O . ALA B 1 103 ? -5.668 -30.984 -2.844 1 98.62 103 ALA B O 1
ATOM 2554 N N . ASP B 1 104 ? -7.441 -29.891 -2.121 1 98.81 104 ASP B N 1
ATOM 2555 C CA . ASP B 1 104 ? -7.715 -29.281 -3.422 1 98.81 104 ASP B CA 1
ATOM 2556 C C . ASP B 1 104 ? -6.73 -28.156 -3.719 1 98.81 104 ASP B C 1
ATOM 2558 O O . ASP B 1 104 ? -6.387 -27.906 -4.879 1 98.81 104 ASP B O 1
ATOM 2562 N N . LEU B 1 105 ? -6.34 -27.469 -2.693 1 98.88 105 LEU B N 1
ATOM 2563 C CA . LEU B 1 105 ? -5.309 -26.438 -2.742 1 98.88 105 LEU B CA 1
ATOM 2564 C C . LEU B 1 105 ? -4.297 -26.641 -1.617 1 98.88 105 LEU B C 1
ATOM 2566 O O . LEU B 1 105 ? -4.672 -26.75 -0.449 1 98.88 105 LEU B O 1
ATOM 2570 N N . VAL B 1 106 ? -3.047 -26.75 -1.972 1 98.94 106 VAL B N 1
ATOM 2571 C CA . VAL B 1 106 ? -1.961 -26.781 -0.997 1 98.94 106 VAL B CA 1
ATOM 2572 C C . VAL B 1 106 ? -1.065 -25.562 -1.185 1 98.94 106 VAL B C 1
ATOM 2574 O O . VAL B 1 106 ? -0.624 -25.281 -2.299 1 98.94 106 VAL B O 1
ATOM 2577 N N . ILE B 1 107 ? -0.842 -24.859 -0.12 1 98.94 107 ILE B N 1
ATOM 2578 C CA . ILE B 1 107 ? -0.065 -23.625 -0.166 1 98.94 107 ILE B CA 1
ATOM 2579 C C . ILE B 1 107 ? 1.267 -23.828 0.553 1 98.94 107 ILE B C 1
ATOM 2581 O O . ILE B 1 107 ? 1.298 -24.281 1.702 1 98.94 107 ILE B O 1
ATOM 2585 N N . GLY B 1 108 ? 2.385 -23.625 -0.184 1 98.81 108 GLY B N 1
ATOM 2586 C CA . GLY B 1 108 ? 3.641 -23.453 0.527 1 98.81 108 GLY B CA 1
ATOM 2587 C C . GLY B 1 108 ? 3.676 -22.203 1.378 1 98.81 108 GLY B C 1
ATOM 2588 O O . GLY B 1 108 ? 3.805 -21.094 0.854 1 98.81 108 GLY B O 1
ATOM 2589 N N . SER B 1 109 ? 3.662 -22.406 2.682 1 98.69 109 SER B N 1
ATOM 2590 C CA . SER B 1 109 ? 3.385 -21.297 3.59 1 98.69 109 SER B CA 1
ATOM 2591 C C . SER B 1 109 ? 4.641 -20.875 4.336 1 98.69 109 SER B C 1
ATOM 2593 O O . SER B 1 109 ? 5.363 -21.703 4.879 1 98.69 109 SER B O 1
ATOM 2595 N N . ARG B 1 110 ? 4.898 -19.625 4.379 1 98.19 110 ARG B N 1
ATOM 2596 C CA . ARG B 1 110 ? 5.984 -19.016 5.137 1 98.19 110 ARG B CA 1
ATOM 2597 C C . ARG B 1 110 ? 5.59 -18.812 6.598 1 98.19 110 ARG B C 1
ATOM 2599 O O . ARG B 1 110 ? 6.449 -18.578 7.453 1 98.19 110 ARG B O 1
ATOM 2606 N N . TYR B 1 111 ? 4.246 -19.031 6.863 1 97.88 111 TYR B N 1
ATOM 2607 C CA . TYR B 1 111 ? 3.76 -18.484 8.125 1 97.88 111 TYR B CA 1
ATOM 2608 C C . TYR B 1 111 ? 3.135 -19.578 8.984 1 97.88 111 TYR B C 1
ATOM 2610 O O . TYR B 1 111 ? 2.486 -19.281 9.992 1 97.88 111 TYR B O 1
ATOM 2618 N N . VAL B 1 112 ? 3.229 -20.812 8.594 1 97.81 112 VAL B N 1
ATOM 2619 C CA . VAL B 1 112 ? 2.863 -21.938 9.453 1 97.81 112 VAL B CA 1
ATOM 2620 C C . VAL B 1 112 ? 4.102 -22.438 10.195 1 97.81 112 VAL B C 1
ATOM 2622 O O . VAL B 1 112 ? 5.227 -22.047 9.883 1 97.81 112 VAL B O 1
ATOM 2625 N N . LYS B 1 113 ? 3.887 -23.25 11.211 1 97.06 113 LYS B N 1
ATOM 2626 C CA . LYS B 1 113 ? 5.02 -23.812 11.953 1 97.06 113 LYS B CA 1
ATOM 2627 C C . LYS B 1 113 ? 6.004 -24.5 11.016 1 97.06 113 LYS B C 1
ATOM 2629 O O . LYS B 1 113 ? 5.613 -25.328 10.195 1 97.06 113 LYS B O 1
ATOM 2634 N N . GLY B 1 114 ? 7.227 -24.141 11.094 1 97.44 114 GLY B N 1
ATOM 2635 C CA . GLY B 1 114 ? 8.258 -24.688 10.227 1 97.44 114 GLY B CA 1
ATOM 2636 C C . GLY B 1 114 ? 8.547 -23.828 9.016 1 97.44 114 GLY B C 1
ATOM 2637 O O . GLY B 1 114 ? 9.547 -24.031 8.32 1 97.44 114 GLY B O 1
ATOM 2638 N N . GLY B 1 115 ? 7.648 -22.859 8.727 1 97.31 115 GLY B N 1
ATOM 2639 C CA . GLY B 1 115 ? 7.883 -21.906 7.648 1 97.31 115 GLY B CA 1
ATOM 2640 C C . GLY B 1 115 ? 8.906 -20.844 8 1 97.31 115 GLY B C 1
ATOM 2641 O O . GLY B 1 115 ? 9.148 -20.578 9.18 1 97.31 115 GLY B O 1
ATOM 2642 N N . ALA B 1 116 ? 9.5 -20.25 6.934 1 96.19 116 ALA B N 1
ATOM 2643 C CA . ALA B 1 116 ? 10.531 -19.266 7.195 1 96.19 116 ALA B CA 1
ATOM 2644 C C . ALA B 1 116 ? 10.703 -18.312 6.004 1 96.19 116 ALA B C 1
ATOM 2646 O O . ALA B 1 116 ? 10.312 -18.656 4.883 1 96.19 116 ALA B O 1
ATOM 2647 N N . ILE B 1 117 ? 11.148 -17.141 6.312 1 95.31 117 ILE B N 1
ATOM 2648 C CA . ILE B 1 117 ? 11.547 -16.141 5.316 1 95.31 117 ILE B CA 1
ATOM 2649 C C . ILE B 1 117 ? 13.016 -15.766 5.523 1 95.31 117 ILE B C 1
ATOM 2651 O O 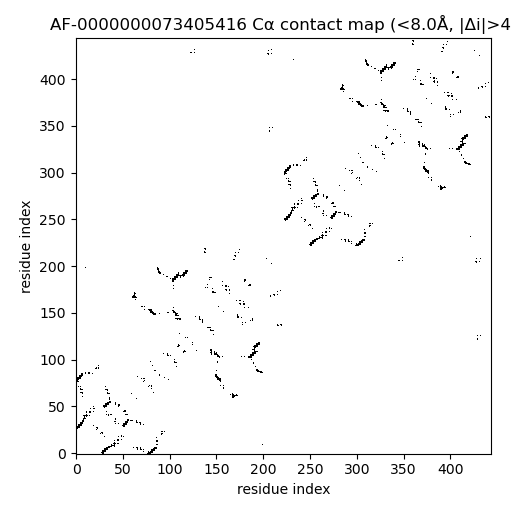. ILE B 1 117 ? 13.398 -15.336 6.613 1 95.31 117 ILE B O 1
ATOM 2655 N N . GLU B 1 118 ? 13.727 -15.945 4.449 1 93.25 118 GLU B N 1
ATOM 2656 C CA . GLU B 1 118 ? 15.156 -15.648 4.555 1 93.25 118 GLU B CA 1
ATOM 2657 C C . GLU B 1 118 ? 15.523 -14.406 3.748 1 93.25 118 GLU B C 1
ATOM 2659 O O . GLU B 1 118 ? 15.055 -14.234 2.621 1 93.25 118 GLU B O 1
ATOM 2664 N N . ASN B 1 119 ? 16.297 -13.547 4.348 1 89.75 119 ASN B N 1
ATOM 2665 C CA . ASN B 1 119 ? 16.953 -12.414 3.699 1 89.75 119 ASN B CA 1
ATOM 2666 C C . ASN B 1 119 ? 15.953 -11.328 3.314 1 89.75 119 ASN B C 1
ATOM 2668 O O . ASN B 1 119 ? 16.125 -10.633 2.312 1 89.75 119 ASN B O 1
ATOM 2672 N N . TRP B 1 120 ? 14.789 -11.289 3.881 1 90.19 120 TRP B N 1
ATOM 2673 C CA . TRP B 1 120 ? 13.875 -10.164 3.752 1 90.19 120 TRP B CA 1
ATOM 2674 C C . TRP B 1 120 ? 14.164 -9.102 4.812 1 90.19 120 TRP B C 1
ATOM 2676 O O . TRP B 1 120 ? 14.398 -9.438 5.977 1 90.19 120 TRP B O 1
ATOM 2686 N N . PRO B 1 121 ? 14.234 -7.871 4.422 1 90.12 121 PRO B N 1
ATOM 2687 C CA . PRO B 1 121 ? 14.203 -6.859 5.484 1 90.12 121 PRO B CA 1
ATOM 2688 C C . PRO B 1 121 ? 12.984 -6.996 6.391 1 90.12 121 PRO B C 1
ATOM 2690 O O . PRO B 1 121 ? 11.93 -7.457 5.949 1 90.12 121 PRO B O 1
ATOM 2693 N N . LEU B 1 122 ? 13.188 -6.73 7.648 1 87.44 122 LEU B N 1
ATOM 2694 C CA . LEU B 1 122 ? 12.148 -6.867 8.664 1 87.44 122 LEU B CA 1
ATOM 2695 C C . LEU B 1 122 ? 10.867 -6.16 8.227 1 87.44 122 LEU B C 1
ATOM 2697 O O . LEU B 1 122 ? 9.766 -6.676 8.438 1 87.44 122 LEU B O 1
ATOM 2701 N N . GLN B 1 123 ? 10.984 -5.023 7.613 1 88.19 123 GLN B N 1
ATOM 2702 C CA . GLN B 1 123 ? 9.836 -4.227 7.195 1 88.19 123 GLN B CA 1
ATOM 2703 C C . GLN B 1 123 ? 8.992 -4.98 6.172 1 88.19 123 GLN B C 1
ATOM 2705 O O . GLN B 1 123 ? 7.762 -4.953 6.238 1 88.19 123 GLN B O 1
ATOM 2710 N N . ARG B 1 124 ? 9.609 -5.629 5.27 1 90 124 ARG B N 1
ATOM 2711 C CA . ARG B 1 124 ? 8.891 -6.395 4.254 1 90 124 ARG B CA 1
ATOM 2712 C C . ARG B 1 124 ? 8.148 -7.574 4.879 1 90 124 ARG B C 1
ATOM 2714 O O . ARG B 1 124 ? 7.02 -7.879 4.496 1 90 124 ARG B O 1
ATOM 2721 N N . ARG B 1 125 ? 8.758 -8.188 5.855 1 91.81 125 ARG B N 1
ATOM 2722 C CA . ARG B 1 125 ? 8.141 -9.312 6.551 1 91.81 125 ARG B CA 1
ATOM 2723 C C . ARG B 1 125 ? 6.902 -8.867 7.324 1 91.81 125 ARG B C 1
ATOM 2725 O O . ARG B 1 125 ? 5.883 -9.562 7.32 1 91.81 125 ARG B O 1
ATOM 2732 N N . LEU B 1 126 ? 6.996 -7.762 7.918 1 89.44 126 LEU B N 1
ATOM 2733 C CA . LEU B 1 126 ? 5.887 -7.23 8.703 1 89.44 126 LEU B CA 1
ATOM 2734 C C . LEU B 1 126 ? 4.707 -6.875 7.805 1 89.44 126 LEU B C 1
ATOM 2736 O O . LEU B 1 126 ? 3.555 -7.156 8.141 1 89.44 126 LEU B O 1
ATOM 2740 N N . ILE B 1 127 ? 5.043 -6.258 6.699 1 90.12 127 ILE B N 1
ATOM 2741 C CA . ILE B 1 127 ? 3.994 -5.898 5.754 1 90.12 127 ILE B CA 1
ATOM 2742 C C . ILE B 1 127 ? 3.289 -7.164 5.262 1 90.12 127 ILE B C 1
ATOM 2744 O O . ILE B 1 127 ? 2.057 -7.23 5.254 1 90.12 127 ILE B O 1
ATOM 2748 N N . SER B 1 128 ? 4.082 -8.141 4.914 1 93.81 128 SER B N 1
ATOM 2749 C CA . SER B 1 128 ? 3.52 -9.391 4.395 1 93.81 128 SER B CA 1
ATOM 2750 C C . SER B 1 128 ? 2.686 -10.102 5.449 1 93.81 128 SER B C 1
ATOM 2752 O O . SER B 1 128 ? 1.559 -10.523 5.18 1 93.81 128 SER B O 1
ATOM 2754 N N . SER B 1 129 ? 3.225 -10.234 6.66 1 94.56 129 SER B N 1
ATOM 2755 C CA . SER B 1 129 ? 2.492 -10.883 7.746 1 94.56 129 SER B CA 1
ATOM 2756 C C . SER B 1 129 ? 1.214 -10.125 8.078 1 94.56 129 SER B C 1
ATOM 2758 O O . SER B 1 129 ? 0.167 -10.727 8.312 1 94.56 129 SER B O 1
ATOM 2760 N N . GLY B 1 130 ? 1.301 -8.812 8.102 1 93.44 130 GLY B N 1
ATOM 2761 C CA . GLY B 1 130 ? 0.126 -7.992 8.344 1 93.44 130 GLY B CA 1
ATOM 2762 C C . GLY B 1 130 ? -0.935 -8.141 7.27 1 93.44 130 GLY B C 1
ATOM 2763 O O . GLY B 1 130 ? -2.129 -8.195 7.57 1 93.44 130 GLY B O 1
ATOM 2764 N N . ALA B 1 131 ? -0.487 -8.172 6.039 1 94.19 131 ALA B N 1
ATOM 2765 C CA . ALA B 1 131 ? -1.417 -8.359 4.926 1 94.19 131 ALA B CA 1
ATOM 2766 C C . ALA B 1 131 ? -2.18 -9.672 5.062 1 94.19 131 ALA B C 1
ATOM 2768 O O . ALA B 1 131 ? -3.393 -9.719 4.844 1 94.19 131 ALA B O 1
ATOM 2769 N N . ASN B 1 132 ? -1.452 -10.695 5.449 1 97 132 ASN B N 1
ATOM 2770 C CA . ASN B 1 132 ? -2.092 -11.992 5.648 1 97 132 ASN B CA 1
ATOM 2771 C C . ASN B 1 132 ? -3.08 -11.953 6.809 1 97 132 ASN B C 1
ATOM 2773 O O . ASN B 1 132 ? -4.168 -12.531 6.723 1 97 132 ASN B O 1
ATOM 2777 N N . SER B 1 133 ? -2.76 -11.258 7.852 1 95.12 133 SER B N 1
ATOM 2778 C CA . SER B 1 133 ? -3.654 -11.148 9 1 95.12 133 SER B CA 1
ATOM 2779 C C . SER B 1 133 ? -4.934 -10.406 8.625 1 95.12 133 SER B C 1
ATOM 2781 O O . SER B 1 133 ? -6.031 -10.828 9 1 95.12 133 SER B O 1
ATOM 2783 N N . ILE B 1 134 ? -4.797 -9.32 7.902 1 94 134 ILE B N 1
ATOM 2784 C CA . ILE B 1 134 ? -5.938 -8.516 7.484 1 94 134 ILE B CA 1
ATOM 2785 C C . ILE B 1 134 ? -6.84 -9.328 6.559 1 94 134 ILE B C 1
ATOM 2787 O O . ILE B 1 134 ? -8.062 -9.305 6.695 1 94 134 ILE B O 1
ATOM 2791 N N . ALA B 1 135 ? -6.191 -10.055 5.629 1 95.62 135 ALA B N 1
ATOM 2792 C CA . ALA B 1 135 ? -6.973 -10.898 4.723 1 95.62 135 ALA B CA 1
ATOM 2793 C C . ALA B 1 135 ? -7.77 -11.945 5.5 1 95.62 135 ALA B C 1
ATOM 2795 O O . ALA B 1 135 ? -8.953 -12.148 5.238 1 95.62 135 ALA B O 1
ATOM 2796 N N . ARG B 1 136 ? -7.117 -12.555 6.488 1 96.44 136 ARG B N 1
ATOM 2797 C CA . ARG B 1 136 ? -7.777 -13.578 7.297 1 96.44 136 ARG B CA 1
ATOM 2798 C C . ARG B 1 136 ? -8.969 -12.992 8.055 1 96.44 136 ARG B C 1
ATOM 2800 O O . ARG B 1 136 ? -10.031 -13.602 8.117 1 96.44 136 ARG B O 1
ATOM 2807 N N . LEU B 1 137 ? -8.781 -11.828 8.594 1 93.62 137 LEU B N 1
ATOM 2808 C CA . LEU B 1 137 ? -9.828 -11.172 9.375 1 93.62 137 LEU B CA 1
ATOM 2809 C C . LEU B 1 137 ? -11 -10.781 8.484 1 93.62 137 LEU B C 1
ATOM 2811 O O . LEU B 1 137 ? -12.148 -11.125 8.781 1 93.62 137 LEU B O 1
ATOM 2815 N N . LEU B 1 138 ? -10.727 -10.117 7.422 1 93.94 138 LEU B N 1
ATOM 2816 C CA . LEU B 1 138 ? -11.773 -9.531 6.586 1 93.94 138 LEU B CA 1
ATOM 2817 C C . LEU B 1 138 ? -12.516 -10.617 5.812 1 93.94 138 LEU B C 1
ATOM 2819 O O . LEU B 1 138 ? -13.719 -10.508 5.578 1 93.94 138 LEU B O 1
ATOM 2823 N N . LEU B 1 139 ? -11.742 -11.656 5.395 1 96.69 139 LEU B N 1
ATOM 2824 C CA . LEU B 1 139 ? -12.359 -12.68 4.559 1 96.69 139 LEU B CA 1
ATOM 2825 C C . LEU B 1 139 ? -12.852 -13.852 5.406 1 96.69 139 LEU B C 1
ATOM 2827 O O . LEU B 1 139 ? -13.492 -14.766 4.891 1 96.69 139 LEU B O 1
ATOM 2831 N N . ARG B 1 140 ? -12.555 -13.875 6.715 1 95.81 140 ARG B N 1
ATOM 2832 C CA . ARG B 1 140 ? -13.039 -14.844 7.691 1 95.81 140 ARG B CA 1
ATOM 2833 C C . ARG B 1 140 ? -12.641 -16.266 7.309 1 95.81 140 ARG B C 1
ATOM 2835 O O . ARG B 1 140 ? -13.477 -17.156 7.285 1 95.81 140 ARG B O 1
ATOM 2842 N N . PHE B 1 141 ? -11.367 -16.359 6.863 1 95.75 141 PHE B N 1
ATOM 2843 C CA . PHE B 1 141 ? -10.828 -17.688 6.605 1 95.75 141 PHE B CA 1
ATOM 2844 C C . PHE B 1 141 ? -9.562 -17.922 7.418 1 95.75 141 PHE B C 1
ATOM 2846 O O . PHE B 1 141 ? -9.086 -17.031 8.109 1 95.75 141 PHE B O 1
ATOM 2853 N N . ASN B 1 142 ? -9.055 -19.141 7.43 1 95.56 142 ASN B N 1
ATOM 2854 C CA . ASN B 1 142 ? -7.98 -19.484 8.352 1 95.56 142 ASN B CA 1
ATOM 2855 C C . ASN B 1 142 ? -6.684 -19.797 7.609 1 95.56 142 ASN B C 1
ATOM 2857 O O . ASN B 1 142 ? -5.812 -20.484 8.141 1 95.56 142 ASN B O 1
ATOM 2861 N N . VAL B 1 143 ? -6.598 -19.344 6.387 1 98.06 143 VAL B N 1
ATOM 2862 C CA . VAL B 1 143 ? -5.371 -19.516 5.613 1 98.06 143 VAL B CA 1
ATOM 2863 C C . VAL B 1 143 ? -4.281 -18.594 6.148 1 98.06 143 VAL B C 1
ATOM 2865 O O . VAL B 1 143 ? -4.492 -17.391 6.277 1 98.06 143 VAL B O 1
ATOM 2868 N N . ARG B 1 144 ? -3.154 -19.109 6.473 1 98.19 144 ARG B N 1
ATOM 2869 C CA . ARG B 1 144 ? -2.092 -18.328 7.105 1 98.19 144 ARG B CA 1
ATOM 2870 C C . ARG B 1 144 ? -1.262 -17.578 6.066 1 98.19 144 ARG B C 1
ATOM 2872 O O . ARG B 1 144 ? -0.743 -16.5 6.344 1 98.19 144 ARG B O 1
ATOM 2879 N N . ASP B 1 145 ? -1.065 -18.141 4.941 1 98.56 145 ASP B N 1
ATOM 2880 C CA . ASP B 1 145 ? -0.273 -17.5 3.895 1 98.56 145 ASP B CA 1
ATOM 2881 C C . ASP B 1 145 ? -1.062 -17.391 2.592 1 98.56 145 ASP B C 1
ATOM 2883 O O . ASP B 1 145 ? -0.771 -18.109 1.627 1 98.56 145 ASP B O 1
ATOM 2887 N N . ALA B 1 146 ? -1.946 -16.438 2.543 1 97.75 146 ALA B N 1
ATOM 2888 C CA . ALA B 1 146 ? -2.816 -16.234 1.386 1 97.75 146 ALA B CA 1
ATOM 2889 C C . ALA B 1 146 ? -2.074 -15.539 0.255 1 97.75 146 ALA B C 1
ATOM 2891 O O . ALA B 1 146 ? -2.598 -15.406 -0.854 1 97.75 146 ALA B O 1
ATOM 2892 N N . THR B 1 147 ? -0.833 -15.125 0.533 1 96.31 147 THR B N 1
ATOM 2893 C CA . THR B 1 147 ? -0.106 -14.328 -0.453 1 96.31 147 THR B CA 1
ATOM 2894 C C . THR B 1 147 ? 0.967 -15.172 -1.138 1 96.31 147 THR B C 1
ATOM 2896 O O . THR B 1 147 ? 1.562 -14.742 -2.129 1 96.31 147 THR B O 1
ATOM 2899 N N . SER B 1 148 ? 1.208 -16.359 -0.673 1 97.75 148 SER B N 1
ATOM 2900 C CA . SER B 1 148 ? 2.209 -17.219 -1.301 1 97.75 148 SER B CA 1
ATOM 2901 C C . SER B 1 148 ? 1.794 -17.609 -2.715 1 97.75 148 SER B C 1
ATOM 2903 O O . SER B 1 148 ? 0.638 -17.969 -2.951 1 97.75 148 SER B O 1
ATOM 2905 N N . GLY B 1 149 ? 2.721 -17.562 -3.596 1 97.75 149 GLY B N 1
ATOM 2906 C CA . GLY B 1 149 ? 2.488 -18.016 -4.965 1 97.75 149 GLY B CA 1
ATOM 2907 C C . GLY B 1 149 ? 2.869 -19.453 -5.199 1 97.75 149 GLY B C 1
ATOM 2908 O O . GLY B 1 149 ? 2.67 -19.984 -6.293 1 97.75 149 GLY B O 1
ATOM 2909 N N . TYR B 1 150 ? 3.465 -20.047 -4.195 1 98.75 150 TYR B N 1
ATOM 2910 C CA . TYR B 1 150 ? 3.85 -21.453 -4.277 1 98.75 150 TYR B CA 1
ATOM 2911 C C . TYR B 1 150 ? 2.697 -22.359 -3.863 1 98.75 150 TYR B C 1
ATOM 2913 O O . TYR B 1 150 ? 2.521 -22.641 -2.676 1 98.75 150 TYR B O 1
ATOM 2921 N N . ARG B 1 151 ? 1.985 -22.844 -4.895 1 98.88 151 ARG B N 1
ATOM 2922 C CA . ARG B 1 151 ? 0.726 -23.531 -4.609 1 98.88 151 ARG B CA 1
ATOM 2923 C C . ARG B 1 151 ? 0.54 -24.734 -5.523 1 98.88 151 ARG B C 1
ATOM 2925 O O . ARG B 1 151 ? 1.046 -24.75 -6.648 1 98.88 151 ARG B O 1
ATOM 2932 N N . ALA B 1 152 ? -0.186 -25.703 -5.047 1 98.94 152 ALA B N 1
ATOM 2933 C CA . ALA B 1 152 ? -0.615 -26.844 -5.84 1 98.94 152 ALA B CA 1
ATOM 2934 C C . ALA B 1 152 ? -2.137 -26.906 -5.93 1 98.94 152 ALA B C 1
ATOM 2936 O O . ALA B 1 152 ? -2.828 -26.875 -4.91 1 98.94 152 ALA B O 1
ATOM 2937 N N . TYR B 1 153 ? -2.629 -27.016 -7.102 1 98.88 153 TYR B N 1
ATOM 2938 C CA . TYR B 1 153 ? -4.059 -27.016 -7.383 1 98.88 153 TYR B CA 1
ATOM 2939 C C . TYR B 1 153 ? -4.496 -28.344 -7.973 1 98.88 153 TYR B C 1
ATOM 2941 O O . TYR B 1 153 ? -3.785 -28.938 -8.789 1 98.88 153 TYR B O 1
ATOM 2949 N N . THR B 1 154 ? -5.668 -28.812 -7.629 1 98.81 154 THR B N 1
ATOM 2950 C CA . THR B 1 154 ? -6.383 -29.828 -8.398 1 98.81 154 THR B CA 1
ATOM 2951 C C . THR B 1 154 ? -7.211 -29.188 -9.508 1 98.81 154 THR B C 1
ATOM 2953 O O . THR B 1 154 ? -7.457 -27.969 -9.477 1 98.81 154 THR B O 1
ATOM 2956 N N . PRO B 1 155 ? -7.609 -30.016 -10.492 1 98.75 155 PRO B N 1
ATOM 2957 C CA . PRO B 1 155 ? -8.508 -29.469 -11.508 1 98.75 155 PRO B CA 1
ATOM 2958 C C . PRO B 1 155 ? -9.781 -28.875 -10.906 1 98.75 155 PRO B C 1
ATOM 2960 O O . PRO B 1 155 ? -10.289 -27.859 -11.398 1 98.75 155 PRO B O 1
ATOM 2963 N N . ARG B 1 156 ? -10.273 -29.422 -9.836 1 98.56 156 ARG B N 1
ATOM 2964 C CA . ARG B 1 156 ? -11.453 -28.891 -9.156 1 98.56 156 ARG B CA 1
ATOM 2965 C C . ARG B 1 156 ? -11.18 -27.516 -8.586 1 98.56 156 ARG B C 1
ATOM 2967 O O . ARG B 1 156 ? -12.031 -26.625 -8.664 1 98.56 156 ARG B O 1
ATOM 2974 N N . ALA B 1 157 ? -10.055 -27.344 -8.008 1 98.88 157 ALA B N 1
ATOM 2975 C CA . ALA B 1 157 ? -9.672 -26.047 -7.465 1 98.88 157 ALA B CA 1
ATOM 2976 C C . ALA B 1 157 ? -9.523 -25.016 -8.578 1 98.88 157 ALA B C 1
ATOM 2978 O O . ALA B 1 157 ? -9.922 -23.859 -8.414 1 98.88 157 ALA B O 1
ATOM 2979 N N . VAL B 1 158 ? -8.961 -25.438 -9.703 1 98.88 158 VAL B N 1
ATOM 2980 C CA . VAL B 1 158 ? -8.805 -24.531 -10.836 1 98.88 158 VAL B CA 1
ATOM 2981 C C . VAL B 1 158 ? -10.172 -24.094 -11.344 1 98.88 158 VAL B C 1
ATOM 2983 O O . VAL B 1 158 ? -10.359 -22.922 -11.703 1 98.88 158 VAL B O 1
ATOM 2986 N N . GLU B 1 159 ? -11.094 -24.953 -11.359 1 98.5 159 GLU B N 1
ATOM 2987 C CA . GLU B 1 159 ? -12.453 -24.609 -11.75 1 98.5 159 GLU B CA 1
ATOM 2988 C C . GLU B 1 159 ? -13.055 -23.594 -10.781 1 98.5 159 GLU B C 1
ATOM 2990 O O . GLU B 1 159 ? -13.766 -22.672 -11.195 1 98.5 159 GLU B O 1
ATOM 2995 N N . ALA B 1 160 ? -12.75 -23.703 -9.492 1 98.38 160 ALA B N 1
ATOM 2996 C CA . ALA B 1 160 ? -13.328 -22.859 -8.445 1 98.38 160 ALA B CA 1
ATOM 2997 C C . ALA B 1 160 ? -12.836 -21.422 -8.547 1 98.38 160 ALA B C 1
ATOM 2999 O O . ALA B 1 160 ? -13.406 -20.516 -7.941 1 98.38 160 ALA B O 1
ATOM 3000 N N . ILE B 1 161 ? -11.773 -21.172 -9.297 1 98.06 161 ILE B N 1
ATOM 3001 C CA . ILE B 1 161 ? -11.25 -19.812 -9.336 1 98.06 161 ILE B CA 1
ATOM 3002 C C . ILE B 1 161 ? -11.773 -19.094 -10.578 1 98.06 161 ILE B C 1
ATOM 3004 O O . ILE B 1 161 ? -11.32 -18 -10.914 1 98.06 161 ILE B O 1
ATOM 3008 N N . SER B 1 162 ? -12.773 -19.688 -11.281 1 96.56 162 SER B N 1
ATOM 3009 C CA . SER B 1 162 ? -13.359 -19.125 -12.492 1 96.56 162 SER B CA 1
ATOM 3010 C C . SER B 1 162 ? -13.875 -17.703 -12.258 1 96.56 162 SER B C 1
ATOM 3012 O O . SER B 1 162 ? -13.883 -16.891 -13.18 1 96.56 162 SER B O 1
ATOM 3014 N N . PRO B 1 163 ? -14.25 -17.312 -11.008 1 96.56 163 PRO B N 1
ATOM 3015 C CA . PRO B 1 163 ? -14.719 -15.938 -10.766 1 96.56 163 PRO B CA 1
ATOM 3016 C C . PRO B 1 163 ? -13.586 -14.922 -10.75 1 96.56 163 PRO B C 1
ATOM 3018 O O . PRO B 1 163 ? -13.836 -13.711 -10.75 1 96.56 163 PRO B O 1
ATOM 3021 N N . CYS B 1 164 ? -12.359 -15.344 -10.773 1 96.88 164 CYS B N 1
ATOM 3022 C CA . CYS B 1 164 ? -11.219 -14.445 -10.656 1 96.88 164 CYS B CA 1
ATOM 3023 C C . CYS B 1 164 ? -10.805 -13.898 -12.016 1 96.88 164 CYS B C 1
ATOM 3025 O O . CYS B 1 164 ? -9.625 -13.688 -12.281 1 96.88 164 CYS B O 1
ATOM 3027 N N . LYS B 1 165 ? -11.695 -13.602 -12.852 1 92.44 165 LYS B N 1
ATOM 3028 C CA . LYS B 1 165 ? -11.445 -13.195 -14.234 1 92.44 165 LYS B CA 1
ATOM 3029 C C . LYS B 1 165 ? -10.75 -11.844 -14.289 1 92.44 165 LYS B C 1
ATOM 3031 O O . LYS B 1 165 ? -9.906 -11.609 -15.156 1 92.44 165 LYS B O 1
ATOM 3036 N N . SER B 1 166 ? -11.008 -10.984 -13.328 1 90.38 166 SER B N 1
ATOM 3037 C CA . SER B 1 166 ? -10.461 -9.633 -13.383 1 90.38 166 SER B CA 1
ATOM 3038 C C . SER B 1 166 ? -9.258 -9.484 -12.461 1 90.38 166 SER B C 1
ATOM 3040 O O . SER B 1 166 ? -8.672 -8.406 -12.367 1 90.38 166 SER B O 1
ATOM 3042 N N . ALA B 1 167 ? -8.891 -10.547 -11.797 1 94.69 167 ALA B N 1
ATOM 3043 C CA . ALA B 1 167 ? -7.734 -10.508 -10.906 1 94.69 167 ALA B CA 1
ATOM 3044 C C . ALA B 1 167 ? -6.445 -10.812 -11.664 1 94.69 167 ALA B C 1
ATOM 3046 O O . ALA B 1 167 ? -5.887 -11.906 -11.539 1 94.69 167 ALA B O 1
ATOM 3047 N N . ASP B 1 168 ? -5.91 -9.852 -12.344 1 95 168 ASP B N 1
ATOM 3048 C CA . ASP B 1 168 ? -4.848 -10.086 -13.32 1 95 168 ASP B CA 1
ATOM 3049 C C . ASP B 1 168 ? -3.473 -9.852 -12.695 1 95 168 ASP B C 1
ATOM 3051 O O . ASP B 1 168 ? -2.447 -10.18 -13.297 1 95 168 ASP B O 1
ATOM 3055 N N . GLY B 1 169 ? -3.455 -9.289 -11.531 1 95 169 GLY B N 1
ATOM 3056 C CA . GLY B 1 169 ? -2.201 -9.023 -10.844 1 95 169 GLY B CA 1
ATOM 3057 C C . GLY B 1 169 ? -2.002 -9.867 -9.602 1 95 169 GLY B C 1
ATOM 3058 O O . GLY B 1 169 ? -2.312 -11.062 -9.602 1 95 169 GLY B O 1
ATOM 3059 N N . TYR B 1 170 ? -1.46 -9.273 -8.602 1 93.56 170 TYR B N 1
ATOM 3060 C CA . TYR B 1 170 ? -1.106 -9.977 -7.379 1 93.56 170 TYR B CA 1
ATOM 3061 C C . TYR B 1 170 ? -2.352 -10.328 -6.57 1 93.56 170 TYR B C 1
ATOM 3063 O O . TYR B 1 170 ? -2.301 -11.172 -5.672 1 93.56 170 TYR B O 1
ATOM 3071 N N . GLU B 1 171 ? -3.439 -9.656 -6.91 1 95.38 171 GLU B N 1
ATOM 3072 C CA . GLU B 1 171 ? -4.684 -9.945 -6.207 1 95.38 171 GLU B CA 1
ATOM 3073 C C . GLU B 1 171 ? -5.211 -11.328 -6.57 1 95.38 171 GLU B C 1
ATOM 3075 O O . GLU B 1 171 ? -6.102 -11.859 -5.898 1 95.38 171 GLU B O 1
ATOM 3080 N N . PHE B 1 172 ? -4.648 -11.945 -7.629 1 97.31 172 PHE B N 1
ATOM 3081 C CA . PHE B 1 172 ? -5.09 -13.273 -8.039 1 97.31 172 PHE B CA 1
ATOM 3082 C C . PHE B 1 172 ? -4.93 -14.273 -6.895 1 97.31 172 PHE B C 1
ATOM 3084 O O . PHE B 1 172 ? -5.789 -15.133 -6.695 1 97.31 172 PHE B O 1
ATOM 3091 N N . GLN B 1 173 ? -3.828 -14.156 -6.125 1 97.12 173 GLN B N 1
ATOM 3092 C CA . GLN B 1 173 ? -3.572 -15.109 -5.051 1 97.12 173 GLN B CA 1
ATOM 3093 C C . GLN B 1 173 ? -4.688 -15.078 -4.012 1 97.12 173 GLN B C 1
ATOM 3095 O O . GLN B 1 173 ? -5.172 -16.125 -3.578 1 97.12 173 GLN B O 1
ATOM 3100 N N . ILE B 1 174 ? -5.105 -13.898 -3.709 1 97.56 174 ILE B N 1
ATOM 3101 C CA . ILE B 1 174 ? -6.145 -13.789 -2.693 1 97.56 174 ILE B CA 1
ATOM 3102 C C . ILE B 1 174 ? -7.496 -14.18 -3.291 1 97.56 174 ILE B C 1
ATOM 3104 O O . ILE B 1 174 ? -8.297 -14.852 -2.639 1 97.56 174 ILE B O 1
ATOM 3108 N N . CYS B 1 175 ? -7.754 -13.812 -4.48 1 97.88 175 CYS B N 1
ATOM 3109 C CA . CYS B 1 175 ? -8.984 -14.195 -5.156 1 97.88 175 CYS B CA 1
ATOM 3110 C C . CYS B 1 175 ? -9.125 -15.711 -5.219 1 97.88 175 CYS B C 1
ATOM 3112 O O . CYS B 1 175 ? -10.18 -16.266 -4.891 1 97.88 175 CYS B O 1
ATOM 3114 N N . SER B 1 176 ? -8.039 -16.328 -5.605 1 98.44 176 SER B N 1
ATOM 3115 C CA . SER B 1 176 ? -8.07 -17.766 -5.809 1 98.44 176 SER B CA 1
ATOM 3116 C C . SER B 1 176 ? -8.352 -18.5 -4.508 1 98.44 176 SER B C 1
ATOM 3118 O O . SER B 1 176 ? -9.273 -19.312 -4.434 1 98.44 176 SER B O 1
ATOM 3120 N N . VAL B 1 177 ? -7.602 -18.188 -3.451 1 98.38 177 VAL B N 1
ATOM 3121 C CA . VAL B 1 177 ? -7.781 -18.906 -2.199 1 98.38 177 VAL B CA 1
ATOM 3122 C C . VAL B 1 177 ? -9.164 -18.594 -1.62 1 98.38 177 VAL B C 1
ATOM 3124 O O . VAL B 1 177 ? -9.797 -19.469 -1.024 1 98.38 177 VAL B O 1
ATOM 3127 N N . TYR B 1 178 ? -9.664 -17.438 -1.838 1 98.38 178 TYR B N 1
ATOM 3128 C CA . TYR B 1 178 ? -10.977 -17.047 -1.337 1 98.38 178 TYR B CA 1
ATOM 3129 C C . TYR B 1 178 ? -12.078 -17.875 -1.996 1 98.38 178 TYR B C 1
ATOM 3131 O O . TYR B 1 178 ? -12.945 -18.422 -1.312 1 98.38 178 TYR B O 1
ATOM 3139 N N . HIS B 1 179 ? -12.039 -18 -3.283 1 98.38 179 HIS B N 1
ATOM 3140 C CA . HIS B 1 179 ? -13.102 -18.719 -3.982 1 98.38 179 HIS B CA 1
ATOM 3141 C C . HIS B 1 179 ? -13 -20.219 -3.766 1 98.38 179 HIS B C 1
ATOM 3143 O O . HIS B 1 179 ? -14.023 -20.906 -3.707 1 98.38 179 HIS B O 1
ATOM 3149 N N . ILE B 1 180 ? -11.797 -20.688 -3.609 1 98.69 180 ILE B N 1
ATOM 3150 C CA . ILE B 1 180 ? -11.641 -22.094 -3.27 1 98.69 180 ILE B CA 1
ATOM 3151 C C . ILE B 1 180 ? -12.219 -22.359 -1.878 1 98.69 180 ILE B C 1
ATOM 3153 O O . ILE B 1 180 ? -12.938 -23.344 -1.672 1 98.69 180 ILE B O 1
ATOM 3157 N N . PHE B 1 181 ? -11.898 -21.484 -0.962 1 98.44 181 PHE B N 1
ATOM 3158 C CA . PHE B 1 181 ? -12.438 -21.562 0.389 1 98.44 181 PHE B CA 1
ATOM 3159 C C . PHE B 1 181 ? -13.961 -21.484 0.367 1 98.44 181 PHE B C 1
ATOM 3161 O O . PHE B 1 181 ? -14.633 -22.312 0.995 1 98.44 181 PHE B O 1
ATOM 3168 N N . LYS B 1 182 ? -14.555 -20.594 -0.392 1 97.62 182 LYS B N 1
ATOM 3169 C CA . LYS B 1 182 ? -16 -20.391 -0.474 1 97.62 182 LYS B CA 1
ATOM 3170 C C . LYS B 1 182 ? -16.688 -21.609 -1.104 1 97.62 182 LYS B C 1
ATOM 3172 O O . LYS B 1 182 ? -17.844 -21.875 -0.822 1 97.62 182 LYS B O 1
ATOM 3177 N N . SER B 1 183 ? -15.961 -22.344 -1.906 1 97.94 183 SER B N 1
ATOM 3178 C CA . SER B 1 183 ? -16.484 -23.531 -2.562 1 97.94 183 SER B CA 1
ATOM 3179 C C . SER B 1 183 ? -16.406 -24.75 -1.652 1 97.94 183 SER B C 1
ATOM 3181 O O . SER B 1 183 ? -16.672 -25.875 -2.08 1 97.94 183 SER B O 1
ATOM 3183 N N . ARG B 1 184 ? -15.867 -24.547 -0.46 1 97.81 184 ARG B N 1
ATOM 3184 C CA . ARG B 1 184 ? -15.766 -25.578 0.574 1 97.81 184 ARG B CA 1
ATOM 3185 C C . ARG B 1 184 ? -14.812 -26.688 0.148 1 97.81 184 ARG B C 1
ATOM 3187 O O . ARG B 1 184 ? -15.039 -27.859 0.47 1 97.81 184 ARG B O 1
ATOM 3194 N N . LEU B 1 185 ? -13.883 -26.344 -0.692 1 98.56 185 LEU B N 1
ATOM 3195 C CA . LEU B 1 185 ? -12.82 -27.266 -1.059 1 98.56 185 LEU B CA 1
ATOM 3196 C C . LEU B 1 185 ? -11.742 -27.312 0.017 1 98.56 185 LEU B C 1
ATOM 3198 O O . LEU B 1 185 ? -11.641 -26.406 0.837 1 98.56 185 LEU B O 1
ATOM 3202 N N . GLN B 1 186 ? -11.008 -28.359 0.012 1 98.56 186 GLN B N 1
ATOM 3203 C CA . GLN B 1 186 ? -10.016 -28.562 1.059 1 98.56 186 GLN B CA 1
ATOM 3204 C C . GLN B 1 186 ? -8.742 -27.766 0.766 1 98.56 186 GLN B C 1
ATOM 3206 O O . GLN B 1 186 ? -8.18 -27.859 -0.326 1 98.56 186 GLN B O 1
ATOM 3211 N N . ILE B 1 187 ? -8.328 -26.969 1.783 1 98.75 187 ILE B N 1
ATOM 3212 C CA . ILE B 1 187 ? -7.109 -26.172 1.688 1 98.75 187 ILE B CA 1
ATOM 3213 C C . ILE B 1 187 ? -6.125 -26.609 2.771 1 98.75 187 ILE B C 1
ATOM 3215 O O . ILE B 1 187 ? -6.512 -26.812 3.924 1 98.75 187 ILE B O 1
ATOM 3219 N N . ALA B 1 188 ? -4.91 -26.859 2.424 1 98.75 188 ALA B N 1
ATOM 3220 C CA . ALA B 1 188 ? -3.844 -27.188 3.365 1 98.75 188 ALA B CA 1
ATOM 3221 C C . ALA B 1 188 ? -2.625 -26.297 3.148 1 98.75 188 ALA B C 1
ATOM 3223 O O . ALA B 1 188 ? -2.463 -25.703 2.08 1 98.75 188 ALA B O 1
ATOM 3224 N N . GLU B 1 189 ? -1.837 -26.156 4.152 1 98.88 189 GLU B N 1
ATOM 3225 C CA . GLU B 1 189 ? -0.575 -25.422 4.07 1 98.88 189 GLU B CA 1
ATOM 3226 C C . GLU B 1 189 ? 0.598 -26.297 4.508 1 98.88 189 GLU B C 1
ATOM 3228 O O . GLU B 1 189 ? 0.485 -27.062 5.465 1 98.88 189 GLU B O 1
ATOM 3233 N N . VAL B 1 190 ? 1.633 -26.281 3.795 1 98.75 190 VAL B N 1
ATOM 3234 C CA . VAL B 1 190 ? 2.881 -26.938 4.176 1 98.75 190 VAL B CA 1
ATOM 3235 C C . VAL B 1 190 ? 3.982 -25.891 4.34 1 98.75 190 VAL B C 1
ATOM 3237 O O . VAL B 1 190 ? 4.035 -24.906 3.594 1 98.75 190 VAL B O 1
ATOM 3240 N N . PRO B 1 191 ? 4.848 -26.109 5.324 1 98.62 191 PRO B N 1
ATOM 3241 C CA . PRO B 1 191 ? 5.879 -25.094 5.562 1 98.62 191 PRO B CA 1
ATOM 3242 C C . PRO B 1 191 ? 6.941 -25.062 4.465 1 98.62 191 PRO B C 1
ATOM 3244 O O . PRO B 1 191 ? 7.348 -26.125 3.965 1 98.62 191 PRO B O 1
ATOM 3247 N N . ILE B 1 192 ? 7.309 -23.891 4.07 1 98.31 192 ILE B N 1
ATOM 3248 C CA . ILE B 1 192 ? 8.445 -23.688 3.176 1 98.31 192 ILE B CA 1
ATOM 3249 C C . ILE B 1 192 ? 9.352 -22.594 3.723 1 98.31 192 ILE B C 1
ATOM 3251 O O . ILE B 1 192 ? 8.938 -21.812 4.582 1 98.31 192 ILE B O 1
ATOM 3255 N N . SER B 1 193 ? 10.594 -22.609 3.277 1 96.94 193 SER B N 1
ATOM 3256 C CA . SER B 1 193 ? 11.492 -21.469 3.475 1 96.94 193 SER B CA 1
ATOM 3257 C C . SER B 1 193 ? 11.617 -20.641 2.207 1 96.94 193 SER B C 1
ATOM 3259 O O . SER B 1 193 ? 12.094 -21.125 1.18 1 96.94 193 SER B O 1
ATOM 3261 N N . PHE B 1 194 ? 11.125 -19.406 2.338 1 94.88 194 PHE B N 1
ATOM 3262 C CA . PHE B 1 194 ? 11.156 -18.484 1.208 1 94.88 194 PHE B CA 1
ATOM 3263 C C . PHE B 1 194 ? 12.422 -17.625 1.245 1 94.88 194 PHE B C 1
ATOM 3265 O O . PHE B 1 194 ? 12.758 -17.062 2.281 1 94.88 194 PHE B O 1
ATOM 3272 N N . HIS B 1 195 ? 13.094 -17.609 0.155 1 92 195 HIS B N 1
ATOM 3273 C CA . HIS B 1 195 ? 14.312 -16.812 0.051 1 92 195 HIS B CA 1
ATOM 3274 C C . HIS B 1 195 ? 14.109 -15.609 -0.87 1 92 195 HIS B C 1
ATOM 3276 O O . HIS B 1 195 ? 13.445 -15.727 -1.904 1 92 195 HIS B O 1
ATOM 3282 N N . ASP B 1 196 ? 14.648 -14.461 -0.439 1 89.38 196 ASP B N 1
ATOM 3283 C CA . ASP B 1 196 ? 14.586 -13.312 -1.335 1 89.38 196 ASP B CA 1
ATOM 3284 C C . ASP B 1 196 ? 15.234 -13.625 -2.682 1 89.38 196 ASP B C 1
ATOM 3286 O O . ASP B 1 196 ? 16.125 -14.477 -2.764 1 89.38 196 ASP B O 1
ATOM 3290 N N . ARG B 1 197 ? 14.781 -12.922 -3.666 1 82.94 197 ARG B N 1
ATOM 3291 C CA . ARG B 1 197 ? 15.227 -13.203 -5.027 1 82.94 197 ARG B CA 1
ATOM 3292 C C . ARG B 1 197 ? 16.734 -13.023 -5.156 1 82.94 197 ARG B C 1
ATOM 3294 O O . ARG B 1 197 ? 17.328 -12.18 -4.48 1 82.94 197 ARG B O 1
ATOM 3301 N N . GLU B 1 198 ? 17.25 -13.852 -6.043 1 78.44 198 GLU B N 1
ATOM 3302 C CA . GLU B 1 198 ? 18.703 -13.805 -6.266 1 78.44 198 GLU B CA 1
ATOM 3303 C C . GLU B 1 198 ? 19.047 -12.797 -7.355 1 78.44 198 GLU B C 1
ATOM 3305 O O . GLU B 1 198 ? 20.109 -12.156 -7.297 1 78.44 198 GLU B O 1
ATOM 3310 N N . ARG B 1 199 ? 18.188 -12.75 -8.258 1 81.69 199 ARG B N 1
ATOM 3311 C CA . ARG B 1 199 ? 18.422 -11.867 -9.398 1 81.69 199 ARG B CA 1
ATOM 3312 C C . ARG B 1 199 ? 17.156 -11.133 -9.797 1 81.69 199 ARG B C 1
ATOM 3314 O O . ARG B 1 199 ? 16.047 -11.648 -9.617 1 81.69 199 ARG B O 1
ATOM 3321 N N . GLY B 1 200 ? 17.312 -10.016 -10.328 1 82.69 200 GLY B N 1
ATOM 3322 C CA . GLY B 1 200 ? 16.188 -9.25 -10.836 1 82.69 200 GLY B CA 1
ATOM 3323 C C . GLY B 1 200 ? 15.602 -8.297 -9.812 1 82.69 200 GLY B C 1
ATOM 3324 O O . GLY B 1 200 ? 16.125 -8.172 -8.703 1 82.69 200 GLY B O 1
ATOM 3325 N N . LYS B 1 201 ? 14.648 -7.43 -10.234 1 84.12 201 LYS B N 1
ATOM 3326 C CA . LYS B 1 201 ? 13.992 -6.449 -9.375 1 84.12 201 LYS B CA 1
ATOM 3327 C C . LYS B 1 201 ? 12.523 -6.812 -9.148 1 84.12 201 LYS B C 1
ATOM 3329 O O . LYS B 1 201 ? 11.867 -7.352 -10.039 1 84.12 201 LYS B O 1
ATOM 3334 N N . SER B 1 202 ? 12.148 -6.551 -7.914 1 83.94 202 SER B N 1
ATOM 3335 C CA . SER B 1 202 ? 10.742 -6.785 -7.602 1 83.94 202 SER B CA 1
ATOM 3336 C C . SER B 1 202 ? 9.828 -5.906 -8.453 1 83.94 202 SER B C 1
ATOM 3338 O O . SER B 1 202 ? 10.148 -4.746 -8.719 1 83.94 202 SER B O 1
ATOM 3340 N N . LYS B 1 203 ? 8.742 -6.473 -8.828 1 82.56 203 LYS B N 1
ATOM 3341 C CA . LYS B 1 203 ? 7.766 -5.734 -9.617 1 82.56 203 LYS B CA 1
ATOM 3342 C C . LYS B 1 203 ? 6.637 -5.191 -8.742 1 82.56 203 LYS B C 1
ATOM 3344 O O . LYS B 1 203 ? 5.742 -4.5 -9.234 1 82.56 203 LYS B O 1
ATOM 3349 N N . LEU B 1 204 ? 6.652 -5.516 -7.52 1 81.62 204 LEU B N 1
ATOM 3350 C CA . LEU B 1 204 ? 5.66 -5.043 -6.559 1 81.62 204 LEU B CA 1
ATOM 3351 C C . LEU B 1 204 ? 5.938 -3.596 -6.16 1 81.62 204 LEU B C 1
ATOM 3353 O O . LEU B 1 204 ? 7.051 -3.264 -5.746 1 81.62 204 LEU B O 1
ATOM 3357 N N . ASP B 1 205 ? 4.918 -2.719 -6.426 1 85.56 205 ASP B N 1
ATOM 3358 C CA . ASP B 1 205 ? 5.043 -1.31 -6.066 1 85.56 205 ASP B CA 1
ATOM 3359 C C . ASP B 1 205 ? 3.828 -0.838 -5.266 1 85.56 205 ASP B C 1
ATOM 3361 O O . ASP B 1 205 ? 2.936 -1.63 -4.957 1 85.56 205 ASP B O 1
ATOM 3365 N N . SER B 1 206 ? 3.803 0.373 -4.926 1 85.31 206 SER B N 1
ATOM 3366 C CA . SER B 1 206 ? 2.777 0.937 -4.055 1 85.31 206 SER B CA 1
ATOM 3367 C C . SER B 1 206 ? 1.393 0.822 -4.684 1 85.31 206 SER B C 1
ATOM 3369 O O . SER B 1 206 ? 0.401 0.618 -3.979 1 85.31 206 SER B O 1
ATOM 3371 N N . GLN B 1 207 ? 1.312 0.962 -5.965 1 86.69 207 GLN B N 1
ATOM 3372 C CA . GLN B 1 207 ? 0.037 0.845 -6.664 1 86.69 207 GLN B CA 1
ATOM 3373 C C . GLN B 1 207 ? -0.522 -0.571 -6.551 1 86.69 207 GLN B C 1
ATOM 3375 O O . GLN B 1 207 ? -1.72 -0.755 -6.324 1 86.69 207 GLN B O 1
ATOM 3380 N N . LYS B 1 208 ? 0.327 -1.513 -6.719 1 88.88 208 LYS B N 1
ATOM 3381 C CA . LYS B 1 208 ? -0.083 -2.914 -6.66 1 88.88 208 LYS B CA 1
ATOM 3382 C C . LYS B 1 208 ? -0.522 -3.301 -5.254 1 88.88 208 LYS B C 1
ATOM 3384 O O . LYS B 1 208 ? -1.492 -4.043 -5.082 1 88.88 208 LYS B O 1
ATOM 3389 N N . ILE B 1 209 ? 0.171 -2.771 -4.277 1 87.38 209 ILE B N 1
ATOM 3390 C CA . ILE B 1 209 ? -0.203 -3.02 -2.889 1 87.38 209 ILE B CA 1
ATOM 3391 C C . ILE B 1 209 ? -1.582 -2.424 -2.611 1 87.38 209 ILE B C 1
ATOM 3393 O O . ILE B 1 209 ? -2.439 -3.08 -2.018 1 87.38 209 ILE B O 1
ATOM 3397 N N . PHE B 1 210 ? -1.816 -1.218 -3.1 1 88.31 210 PHE B N 1
ATOM 3398 C CA . PHE B 1 210 ? -3.104 -0.553 -2.936 1 88.31 210 PHE B CA 1
ATOM 3399 C C . PHE B 1 210 ? -4.215 -1.354 -3.604 1 88.31 210 PHE B C 1
ATOM 3401 O O . PHE B 1 210 ? -5.27 -1.577 -3.008 1 88.31 210 PHE B O 1
ATOM 3408 N N . LYS B 1 211 ? -3.928 -1.781 -4.801 1 88.88 211 LYS B N 1
ATOM 3409 C CA . LYS B 1 211 ? -4.906 -2.572 -5.543 1 88.88 211 LYS B CA 1
ATOM 3410 C C . LYS B 1 211 ? -5.254 -3.857 -4.793 1 88.88 211 LYS B C 1
ATOM 3412 O O . LYS B 1 211 ? -6.418 -4.262 -4.754 1 88.88 211 LYS B O 1
ATOM 3417 N N . TRP B 1 212 ? -4.293 -4.449 -4.215 1 91.25 212 TRP B N 1
ATOM 3418 C CA . TRP B 1 212 ? -4.484 -5.68 -3.457 1 91.25 212 TRP B CA 1
ATOM 3419 C C . TRP B 1 212 ? -5.418 -5.453 -2.271 1 91.25 212 TRP B C 1
ATOM 3421 O O . TRP B 1 212 ? -6.383 -6.195 -2.082 1 91.25 212 TRP B O 1
ATOM 3431 N N . PHE B 1 213 ? -5.203 -4.367 -1.525 1 90 213 PHE B N 1
ATOM 3432 C CA . PHE B 1 213 ? -6.02 -4.082 -0.354 1 90 213 PHE B CA 1
ATOM 3433 C C . PHE B 1 213 ? -7.453 -3.756 -0.76 1 90 213 PHE B C 1
ATOM 3435 O O . PHE B 1 213 ? -8.406 -4.207 -0.116 1 90 213 PHE B O 1
ATOM 3442 N N . THR B 1 214 ? -7.59 -3.008 -1.801 1 90.44 214 THR B N 1
ATOM 3443 C CA . THR B 1 214 ? -8.922 -2.678 -2.297 1 90.44 214 THR B CA 1
ATOM 3444 C C . THR B 1 214 ? -9.664 -3.938 -2.727 1 90.44 214 THR B C 1
ATOM 3446 O O . THR B 1 214 ? -10.875 -4.059 -2.504 1 90.44 214 THR B O 1
ATOM 3449 N N . TYR B 1 215 ? -8.875 -4.82 -3.307 1 92.25 215 TYR B N 1
ATOM 3450 C CA . TYR B 1 215 ? -9.477 -6.074 -3.754 1 92.25 215 TYR B CA 1
ATOM 3451 C C . TYR B 1 215 ? -9.945 -6.906 -2.566 1 92.25 215 TYR B C 1
ATOM 3453 O O . TYR B 1 215 ? -11.047 -7.457 -2.586 1 92.25 215 TYR B O 1
ATOM 3461 N N . VAL B 1 216 ? -9.148 -6.961 -1.519 1 93.56 216 VAL B N 1
ATOM 3462 C CA . VAL B 1 216 ? -9.508 -7.703 -0.312 1 93.56 216 VAL B CA 1
ATOM 3463 C C . VAL B 1 216 ? -10.773 -7.113 0.299 1 93.56 216 VAL B C 1
ATOM 3465 O O . VAL B 1 216 ? -11.688 -7.848 0.675 1 93.56 216 VAL B O 1
ATOM 3468 N N . LEU B 1 217 ? -10.852 -5.832 0.303 1 90.75 217 LEU B N 1
ATOM 3469 C CA . LEU B 1 217 ? -12.031 -5.16 0.843 1 90.75 217 LEU B CA 1
ATOM 3470 C C . LEU B 1 217 ? -13.266 -5.48 0.01 1 90.75 217 LEU B C 1
ATOM 3472 O O . LEU B 1 217 ? -14.336 -5.773 0.559 1 90.75 217 LEU B O 1
ATOM 3476 N N . LYS B 1 218 ? -13.078 -5.461 -1.294 1 91.25 218 LYS B N 1
ATOM 3477 C CA . LYS B 1 218 ? -14.188 -5.77 -2.188 1 91.25 218 LYS B CA 1
ATOM 3478 C C . LYS B 1 218 ? -14.695 -7.191 -1.968 1 91.25 218 LYS B C 1
ATOM 3480 O O . LYS B 1 218 ? -15.906 -7.426 -1.919 1 91.25 218 LYS B O 1
ATOM 3485 N N . LEU B 1 219 ? -13.742 -8.117 -1.854 1 92.88 219 LEU B N 1
ATOM 3486 C CA . LEU B 1 219 ? -14.125 -9.508 -1.609 1 92.88 219 LEU B CA 1
ATOM 3487 C C . LEU B 1 219 ? -14.891 -9.641 -0.297 1 92.88 219 LEU B C 1
ATOM 3489 O O . LEU B 1 219 ? -15.859 -10.391 -0.213 1 92.88 219 LEU B O 1
ATOM 3493 N N . SER B 1 220 ? -14.43 -8.867 0.708 1 91.38 220 SER B N 1
ATOM 3494 C CA . SER B 1 220 ? -15.023 -8.984 2.033 1 91.38 220 SER B CA 1
ATOM 3495 C C . SER B 1 220 ? -16.453 -8.453 2.043 1 91.38 220 SER B C 1
ATOM 3497 O O . SER B 1 220 ? -17.266 -8.867 2.877 1 91.38 220 SER B O 1
ATOM 3499 N N . LEU B 1 221 ? -16.766 -7.555 1.143 1 87.75 221 LEU B N 1
ATOM 3500 C CA . LEU B 1 221 ? -18.078 -6.938 1.081 1 87.75 221 LEU B CA 1
ATOM 3501 C C . LEU B 1 221 ? -19 -7.719 0.146 1 87.75 221 LEU B C 1
ATOM 3503 O O . LEU B 1 221 ? -20.203 -7.426 0.06 1 87.75 221 LEU B O 1
ATOM 3507 N N . SER B 1 222 ? -18.391 -8.688 -0.611 1 82.44 222 SER B N 1
ATOM 3508 C CA . SER B 1 222 ? -19.188 -9.484 -1.539 1 82.44 222 SER B CA 1
ATOM 3509 C C . SER B 1 222 ? -19.859 -10.656 -0.828 1 82.44 222 SER B C 1
ATOM 3511 O O . SER B 1 222 ? -19.375 -11.117 0.212 1 82.44 222 SER B O 1
#

Foldseek 3Di:
DEEEEEEDAQLQVLQLPVLVQLCVLPVPYAYEYEYAQHPNCNQVSNVVSPHHYDYRDPDDAPLQSVLVRLVVCVVVPHFKYWYDYSLCQDRSNCVCVQVVDDFQKEFAALFDVQHHEPPDDPVVVVVQQVLQVVLCVLLVHDDRRLQGRTMMHGPVLSVQLVVCNPVRYSLSSSSSVSSCVVVVTGYYYDHDYGYPGPDDDDPDDPVNVVVNVVSSNVSSVD/DEEEEEEDAQLQVLQLPVLVQLCVLPVPYAYEYEYAQHPNCNQVSNVVSPHHYHYRDPDDAPLQSVLVRLVVCVVVPHFKYWYDYSLCQDRSNCVCVQPVDPFQKEFADLFDVVHHEPPDDPVVVVVQQVLQVVLCVLLVHDDRRLQGRTMMHGPVLSVQLVVCPPVRYSLSSSSSVSSCVVVVTGYYYDHDYGYPGPDDDDPDDPVNVVVNVVSSNVNSVD

InterPro domains:
  IPR001173 Glycosyltransferase 2-like [PF00535] (4-159)
  IPR029044 Nucleotide-diphospho-sugar transferases [G3DSA:3.90.550.10] (1-220)
  IPR029044 Nucleotide-diphospho-sugar transferases [SSF53448] (2-217)
  IPR039528 DPM1-like [PTHR43398] (4-220)
  IPR039528 DPM1-like [cd06442] (4-219)

Solvent-accessible surface area (backbone atoms only — not comparable to full-atom values): 23235 Å² total; per-residue (Å²): 95,50,33,38,32,27,42,37,64,65,36,36,75,36,45,69,54,42,54,57,50,42,37,68,71,38,73,78,56,39,41,36,37,28,25,43,57,34,88,65,46,25,61,59,54,42,44,74,72,68,32,48,70,45,74,36,81,90,53,80,40,61,19,45,31,46,52,50,38,52,53,51,40,40,74,72,60,31,56,34,37,29,36,36,59,46,44,63,25,57,54,52,85,47,51,63,62,44,69,67,54,94,44,29,32,24,30,43,12,49,64,44,87,80,25,31,76,40,84,60,58,68,67,59,51,49,52,52,54,48,50,25,50,50,48,23,62,59,62,70,49,86,59,62,41,46,75,48,60,38,32,26,33,25,54,69,35,58,58,41,31,64,84,43,74,81,31,32,40,79,40,24,41,47,43,36,54,49,35,26,50,75,67,70,49,46,73,45,74,42,55,31,65,37,37,53,64,81,59,85,77,83,84,80,46,57,67,56,53,51,50,34,53,53,47,53,51,50,57,44,75,99,96,48,33,38,32,28,44,39,65,65,36,35,74,34,48,68,53,43,54,59,51,44,37,68,72,37,75,78,56,39,42,35,36,28,23,45,56,34,88,64,46,25,60,59,54,41,41,73,72,67,32,49,72,46,74,36,83,90,52,79,41,62,19,46,30,45,52,51,38,52,52,51,39,42,74,72,61,32,55,34,37,30,36,35,59,47,45,63,26,58,57,52,84,48,52,64,62,45,69,66,55,95,44,31,32,22,30,44,13,49,66,45,86,79,24,31,74,41,83,59,58,69,67,59,50,50,51,52,53,48,52,26,50,51,50,22,64,59,61,70,49,86,59,61,41,46,75,45,60,37,30,27,33,24,53,68,36,58,58,42,32,64,82,43,74,82,29,30,39,78,41,24,42,48,45,36,54,49,34,27,52,74,67,71,49,47,74,45,72,42,54,32,66,38,38,54,64,82,60,87,75,82,84,80,46,57,66,56,54,50,50,32,54,53,48,52,52,50,57,46,74,100

Organism: Sulfolobus acidocaldarius (strain ATCC 33909 / DSM 639 / JCM 8929 / NBRC 15157 / NCIMB 11770) (NCBI:txid330779)

Secondary structure (DSSP, 8-state):
-EEEEEEESS-HHHHHHHHHHHHHH-TT-EEEEEE---TTSHHHHHHHTT-EEEE-SS---HHHHHHHHHHHHHHTT-SEEEE--SSS-S-GGGHHHHHHS-SSEEEEESSSTT-EEES--HHHHHHHHHHHHHHHHHHT---S-TT---EEE-HHHHHHTTTGGG--STHHHHHHHHHHHHTT--EEEEE-EEE--SSS-----HHHHHHHHHHHHHHHH-/-EEEEEEESS-HHHHHHHHHHHHHH-TT-EEEEEE---TTSHHHHHHHTT-EEEE-SS---HHHHHHHHHHHHHHTT-SEEEE--SSS-S-GGGHHHHHHS-SSEEEEESSSTT-EEES--HHHHHHHHHHHHHHHHHHT---S-TT---EEE-HHHHHHTTTGGG--STHHHHHHHHHHHHTT--EEEEE-EEE--SSS-----HHHHHHHHHHHHHHHH-

Nearest PDB structures (foldseek):
  7p97-assembly2_BBB  TM=6.100E-01  e=5.781E-07  Mycetohabitans rhizoxinica HKI 454
  1vpa-assembly1_B  TM=4.927E-01  e=3.581E-05  Thermotoga maritima
  2ew8-assembly1_D  TM=4.750E-01  e=7.424E-02  Aromatoleum aromaticum EbN1
  2q2v-assembly1_A  TM=5.066E-01  e=4.710E-01  Pseudomonas putida
  2q2q-assembly1_A  TM=5.102E-01  e=1.614E+00  Pseudomonas putida

pLDDT: mean 95.84, std 4.25, range [78.19, 98.94]

Radius of gyration: 25.92 Å; Cα contacts (8 Å, |Δi|>4): 887; chains: 2; bounding box: 40×76×51 Å